Protein AF-A0A2E2TXK0-F1 (afdb_monomer_lite)

Radius of gyration: 67.61 Å; chains: 1; bounding box: 136×85×240 Å

Structure (mmCIF, N/CA/C/O backbone):
data_AF-A0A2E2TXK0-F1
#
_entry.id   AF-A0A2E2TXK0-F1
#
loop_
_atom_site.group_PDB
_atom_site.id
_atom_site.type_symbol
_atom_site.label_atom_id
_atom_site.label_alt_id
_atom_site.label_comp_id
_atom_site.label_asym_id
_atom_site.label_entity_id
_atom_site.label_seq_id
_atom_site.pdbx_PDB_ins_code
_atom_site.Cartn_x
_atom_site.Cartn_y
_atom_site.Cartn_z
_atom_site.occupancy
_atom_site.B_iso_or_equiv
_atom_site.auth_seq_id
_atom_site.auth_comp_id
_atom_site.auth_asym_id
_atom_site.auth_atom_id
_atom_site.pdbx_PDB_model_num
ATOM 1 N N . MET A 1 1 ? 45.760 13.283 -124.800 1.00 45.59 1 MET A N 1
ATOM 2 C CA . MET A 1 1 ? 45.685 13.894 -123.449 1.00 45.59 1 MET A CA 1
ATOM 3 C C . MET A 1 1 ? 44.354 13.668 -122.721 1.00 45.59 1 MET A C 1
ATOM 5 O O . MET A 1 1 ? 44.408 13.129 -121.625 1.00 45.59 1 MET A O 1
ATOM 9 N N . LYS A 1 2 ? 43.166 13.946 -123.294 1.00 44.56 2 LYS A N 1
ATOM 10 C CA . LYS A 1 2 ? 41.865 13.697 -122.610 1.00 44.56 2 LYS A CA 1
ATOM 11 C C . LYS A 1 2 ? 41.622 12.240 -122.150 1.00 44.56 2 LYS A C 1
ATOM 13 O O . LYS A 1 2 ? 41.064 12.030 -121.081 1.00 44.56 2 LYS A O 1
ATOM 18 N N . ARG A 1 3 ? 42.121 11.226 -122.875 1.00 44.69 3 ARG A N 1
ATOM 19 C CA . ARG A 1 3 ? 42.055 9.806 -122.445 1.00 44.69 3 ARG A CA 1
ATOM 20 C C . ARG A 1 3 ? 43.010 9.429 -121.296 1.00 44.69 3 ARG A C 1
ATOM 22 O O . ARG A 1 3 ? 42.804 8.393 -120.675 1.00 44.69 3 ARG A O 1
ATOM 29 N N . MET A 1 4 ? 44.028 10.244 -121.003 1.00 45.59 4 MET A N 1
ATOM 30 C CA . MET A 1 4 ? 44.956 10.006 -119.883 1.00 45.59 4 MET A CA 1
ATOM 31 C C . MET A 1 4 ? 44.473 10.674 -118.588 1.00 45.59 4 MET A C 1
ATOM 33 O O . MET A 1 4 ? 44.557 10.058 -117.531 1.00 45.59 4 MET A O 1
ATOM 37 N N . LEU A 1 5 ? 43.857 11.859 -118.680 1.00 48.16 5 LEU A N 1
ATOM 38 C CA . LEU A 1 5 ? 43.248 12.556 -117.535 1.00 48.16 5 LEU A CA 1
ATOM 39 C C . LEU A 1 5 ? 42.038 11.801 -116.951 1.00 48.16 5 LEU A C 1
ATOM 41 O O . LEU A 1 5 ? 41.941 11.654 -115.736 1.00 48.16 5 LEU A O 1
ATOM 45 N N . GLY A 1 6 ? 41.182 11.206 -117.793 1.00 52.16 6 GLY A N 1
ATOM 46 C CA . GLY A 1 6 ? 40.045 10.402 -117.316 1.00 52.16 6 GLY A CA 1
ATOM 47 C C . GLY A 1 6 ? 40.445 9.124 -116.561 1.00 52.16 6 GLY A C 1
ATOM 48 O O . GLY A 1 6 ? 39.774 8.726 -115.614 1.00 52.16 6 GLY A O 1
ATOM 49 N N . LYS A 1 7 ? 41.582 8.501 -116.913 1.00 52.72 7 LYS A N 1
ATOM 50 C CA . LYS A 1 7 ? 42.106 7.329 -116.183 1.00 52.72 7 LYS A CA 1
ATOM 51 C C . LYS A 1 7 ? 42.749 7.698 -114.842 1.00 52.72 7 LYS A C 1
ATOM 53 O O . LYS A 1 7 ? 42.819 6.846 -113.960 1.00 52.72 7 LYS A O 1
ATOM 58 N N . GLN A 1 8 ? 43.197 8.942 -114.673 1.00 49.72 8 GLN A N 1
ATOM 59 C CA . GLN A 1 8 ? 43.789 9.423 -113.424 1.00 49.72 8 GLN A CA 1
ATOM 60 C C . GLN A 1 8 ? 42.720 9.790 -112.388 1.00 49.72 8 GLN A C 1
ATOM 62 O O . GLN A 1 8 ? 42.817 9.370 -111.238 1.00 49.72 8 GLN A O 1
ATOM 67 N N . GLN A 1 9 ? 41.659 10.479 -112.812 1.00 53.62 9 GLN A N 1
ATOM 68 C CA . GLN A 1 9 ? 40.562 10.886 -111.928 1.00 53.62 9 GLN A CA 1
ATOM 69 C C . GLN A 1 9 ? 39.768 9.676 -111.403 1.00 53.62 9 GLN A C 1
ATOM 71 O O . GLN A 1 9 ? 39.413 9.614 -110.228 1.00 53.62 9 GLN A O 1
ATOM 76 N N . HIS A 1 10 ? 39.580 8.648 -112.238 1.00 53.09 10 HIS A N 1
ATOM 77 C CA . HIS A 1 10 ? 38.910 7.413 -111.824 1.00 53.09 10 HIS A CA 1
ATOM 78 C C . HIS A 1 10 ? 39.737 6.594 -110.814 1.00 53.09 10 HIS A C 1
ATOM 80 O O . HIS A 1 10 ? 39.179 5.988 -109.903 1.00 53.09 10 HIS A O 1
ATOM 86 N N . ARG A 1 11 ? 41.076 6.634 -110.908 1.00 53.44 11 ARG A N 1
ATOM 87 C CA . ARG A 1 11 ? 41.962 6.024 -109.900 1.00 53.44 11 ARG A CA 1
ATOM 88 C C . ARG A 1 11 ? 41.927 6.767 -108.564 1.00 53.44 11 ARG A C 1
ATOM 90 O O . ARG A 1 11 ? 42.009 6.118 -107.530 1.00 53.44 11 ARG A O 1
ATOM 97 N N . GLN A 1 12 ? 41.769 8.090 -108.577 1.00 55.19 12 GLN A N 1
ATOM 98 C CA . GLN A 1 12 ? 41.717 8.905 -107.360 1.00 55.19 12 GLN A CA 1
ATOM 99 C C . GLN A 1 12 ? 40.405 8.709 -106.582 1.00 55.19 12 GLN A C 1
ATOM 101 O O . GLN A 1 12 ? 40.429 8.545 -105.365 1.00 55.19 12 GLN A O 1
ATOM 106 N N . HIS A 1 13 ? 39.268 8.629 -107.281 1.00 57.84 13 HIS A N 1
ATOM 107 C CA . HIS A 1 13 ? 37.982 8.320 -106.646 1.00 57.84 13 HIS A CA 1
ATOM 108 C C . HIS A 1 13 ? 37.917 6.888 -106.099 1.00 57.84 13 HIS A C 1
ATOM 110 O O . HIS A 1 13 ? 37.386 6.684 -105.010 1.00 57.84 13 HIS A O 1
ATOM 116 N N . MET A 1 14 ? 38.516 5.914 -106.795 1.00 56.38 14 MET A N 1
ATOM 117 C CA . MET A 1 14 ? 38.665 4.550 -106.271 1.00 56.38 14 MET A CA 1
ATOM 118 C C . MET A 1 14 ? 39.521 4.517 -104.996 1.00 56.38 14 MET A C 1
ATOM 120 O O . MET A 1 14 ? 39.168 3.819 -104.051 1.00 56.38 14 MET A O 1
ATOM 124 N N . LEU A 1 15 ? 40.608 5.299 -104.939 1.00 55.53 15 LEU A N 1
ATOM 125 C CA . LEU A 1 15 ? 41.485 5.365 -103.763 1.00 55.53 15 LEU A CA 1
ATOM 126 C C . LEU A 1 15 ? 40.775 5.972 -102.543 1.00 55.53 15 LEU A C 1
ATOM 128 O O . LEU A 1 15 ? 40.859 5.428 -101.444 1.00 55.53 15 LEU A O 1
ATOM 132 N N . ASN A 1 16 ? 40.036 7.066 -102.745 1.00 57.81 16 ASN A N 1
ATOM 133 C CA . ASN A 1 16 ? 39.289 7.730 -101.675 1.00 57.81 16 ASN A CA 1
ATOM 134 C C . ASN A 1 16 ? 38.120 6.870 -101.172 1.00 57.81 16 ASN A C 1
ATOM 136 O O . ASN A 1 16 ? 37.887 6.806 -99.967 1.00 57.81 16 ASN A O 1
ATOM 140 N N . GLY A 1 17 ? 37.427 6.154 -102.067 1.00 59.59 17 GLY A N 1
ATOM 141 C CA . GLY A 1 17 ? 36.395 5.189 -101.677 1.00 59.59 17 GLY A CA 1
ATOM 142 C C . GLY A 1 17 ? 36.955 4.047 -100.824 1.00 59.59 17 GLY A C 1
ATOM 143 O O . GLY A 1 17 ? 36.344 3.662 -99.830 1.00 59.59 17 GLY A O 1
ATOM 144 N N . PHE A 1 18 ? 38.154 3.558 -101.151 1.00 59.53 18 PHE A N 1
ATOM 145 C CA . PHE A 1 18 ? 38.818 2.499 -100.385 1.00 59.53 18 PHE A CA 1
ATOM 146 C C . PHE A 1 18 ? 39.263 2.965 -98.987 1.00 59.53 18 PHE A C 1
ATOM 148 O O . PHE A 1 18 ? 39.129 2.227 -98.012 1.00 59.53 18 PHE A O 1
ATOM 155 N N . LEU A 1 19 ? 39.743 4.208 -98.874 1.00 57.53 19 LEU A N 1
ATOM 156 C CA . LEU A 1 19 ? 40.150 4.826 -97.605 1.00 57.53 19 LEU A CA 1
ATOM 157 C C . LEU A 1 19 ? 38.977 5.019 -96.636 1.00 57.53 19 LEU A C 1
ATOM 159 O O . LEU A 1 19 ? 39.119 4.738 -95.448 1.00 57.53 19 LEU A O 1
ATOM 163 N N . ILE A 1 20 ? 37.810 5.434 -97.134 1.00 62.59 20 ILE A N 1
ATOM 164 C CA . ILE A 1 20 ? 36.612 5.634 -96.304 1.00 62.59 20 ILE A CA 1
ATOM 165 C C . ILE A 1 20 ? 36.101 4.301 -95.739 1.00 62.59 20 ILE A C 1
ATOM 167 O O . ILE A 1 20 ? 35.772 4.218 -94.556 1.00 62.59 20 ILE A O 1
ATOM 171 N N . VAL A 1 21 ? 36.090 3.240 -96.553 1.00 62.59 21 VAL A N 1
ATOM 172 C CA . VAL A 1 21 ? 35.667 1.899 -96.110 1.00 62.59 21 VAL A CA 1
ATOM 173 C C . VAL A 1 21 ? 36.622 1.335 -95.050 1.00 62.59 21 VAL A C 1
ATOM 175 O O . VAL A 1 21 ? 36.167 0.761 -94.060 1.00 62.59 21 VAL A O 1
ATOM 178 N N . LEU A 1 22 ? 37.934 1.558 -95.198 1.00 58.94 22 LEU A N 1
ATOM 179 C CA . LEU A 1 22 ? 38.924 1.183 -94.180 1.00 58.94 22 LEU A CA 1
ATOM 180 C C . LEU A 1 22 ? 38.729 1.953 -92.866 1.00 58.94 22 LEU A C 1
ATOM 182 O O . LEU A 1 22 ? 38.804 1.354 -91.793 1.00 58.94 22 LEU A O 1
ATOM 186 N N . PHE A 1 23 ? 38.429 3.252 -92.934 1.00 61.28 23 PHE A N 1
ATOM 187 C CA . PHE A 1 23 ? 38.227 4.086 -91.747 1.00 61.28 23 PHE A CA 1
ATOM 188 C C . PHE A 1 23 ? 36.956 3.700 -90.973 1.00 61.28 23 PHE A C 1
ATOM 190 O O . PHE A 1 23 ? 36.981 3.590 -89.746 1.00 61.28 23 PHE A O 1
ATOM 197 N N . MET A 1 24 ? 35.861 3.403 -91.682 1.00 60.59 24 MET A N 1
ATOM 198 C CA . MET A 1 24 ? 34.625 2.899 -91.068 1.00 60.59 24 MET A CA 1
ATOM 199 C C . MET A 1 24 ? 34.822 1.539 -90.387 1.00 60.59 24 MET A C 1
ATOM 201 O O . MET A 1 24 ? 34.317 1.336 -89.282 1.00 60.59 24 MET A O 1
ATOM 205 N N . GLY A 1 25 ? 35.589 0.628 -90.997 1.00 61.03 25 GLY A N 1
ATOM 206 C CA . GLY A 1 25 ? 35.926 -0.662 -90.385 1.00 61.03 25 GLY A CA 1
ATOM 207 C C . GLY A 1 25 ? 36.729 -0.514 -89.087 1.00 61.03 25 GLY A C 1
ATOM 208 O O . GLY A 1 25 ? 36.481 -1.230 -88.116 1.00 61.03 25 GLY A O 1
ATOM 209 N N . LEU A 1 26 ? 37.635 0.466 -89.035 1.00 62.59 26 LEU A N 1
ATOM 210 C CA . LEU A 1 26 ? 38.468 0.745 -87.863 1.00 62.59 26 LEU A CA 1
ATOM 211 C C . LEU A 1 26 ? 37.627 1.280 -86.690 1.00 62.59 26 LEU A C 1
ATOM 213 O O . LEU A 1 26 ? 37.745 0.781 -85.570 1.00 62.59 26 LEU A O 1
ATOM 217 N N . ILE A 1 27 ? 36.693 2.198 -86.951 1.00 62.41 27 ILE A N 1
ATOM 218 C CA . ILE A 1 27 ? 35.783 2.745 -85.929 1.00 62.41 27 ILE A CA 1
ATOM 219 C C . ILE A 1 27 ? 34.844 1.664 -85.368 1.00 62.41 27 ILE A C 1
ATOM 221 O O . ILE A 1 27 ? 34.701 1.546 -84.150 1.00 62.41 27 ILE A O 1
ATOM 225 N N . LEU A 1 28 ? 34.254 0.827 -86.230 1.00 58.81 28 LEU A N 1
ATOM 226 C CA . LEU A 1 28 ? 33.404 -0.297 -85.808 1.00 58.81 28 LEU A CA 1
ATOM 227 C C . LEU A 1 28 ? 34.171 -1.315 -84.952 1.00 58.81 28 LEU A C 1
ATOM 229 O O . LEU A 1 28 ? 33.637 -1.823 -83.963 1.00 58.81 28 LEU A O 1
ATOM 233 N N . SER A 1 29 ? 35.438 -1.576 -85.284 1.00 57.28 29 SER A N 1
ATOM 234 C CA . SER A 1 29 ? 36.287 -2.491 -84.514 1.00 57.28 29 SER A CA 1
ATOM 235 C C . SER A 1 29 ? 36.662 -1.936 -83.133 1.00 57.28 29 SER A C 1
ATOM 237 O O . SER A 1 29 ? 36.592 -2.662 -82.141 1.00 57.28 29 SER A O 1
ATOM 239 N N . LEU A 1 30 ? 36.961 -0.636 -83.031 1.00 57.91 30 LEU A N 1
ATOM 240 C CA . LEU A 1 30 ? 37.244 0.033 -81.756 1.00 57.91 30 LEU A CA 1
ATOM 241 C C . LEU A 1 30 ? 36.002 0.098 -80.854 1.00 57.91 30 LEU A C 1
ATOM 243 O O . LEU A 1 30 ? 36.109 -0.098 -79.640 1.00 57.91 30 LEU A O 1
ATOM 247 N N . TRP A 1 31 ? 34.817 0.308 -81.435 1.00 61.97 31 TRP A N 1
ATOM 248 C CA . TRP A 1 31 ? 33.549 0.300 -80.701 1.00 61.97 31 TRP A CA 1
ATOM 249 C C . TRP A 1 31 ? 33.222 -1.090 -80.128 1.00 61.97 31 TRP A C 1
ATOM 251 O O . TRP A 1 31 ? 32.875 -1.208 -78.951 1.00 61.97 31 TRP A O 1
ATOM 261 N N . MET A 1 32 ? 33.439 -2.152 -80.912 1.00 53.66 32 MET A N 1
ATOM 262 C CA . MET A 1 32 ? 33.282 -3.544 -80.463 1.00 53.66 32 MET A CA 1
ATOM 263 C C . MET A 1 32 ? 34.262 -3.915 -79.337 1.00 53.66 32 MET A C 1
ATOM 265 O O . MET A 1 32 ? 33.862 -4.557 -78.365 1.00 53.66 32 MET A O 1
ATOM 269 N N . ILE A 1 33 ? 35.521 -3.464 -79.408 1.00 55.22 33 ILE A N 1
ATOM 270 C CA . ILE A 1 33 ? 36.524 -3.690 -78.350 1.00 55.22 33 ILE A CA 1
ATOM 271 C C . ILE A 1 33 ? 36.130 -2.968 -77.051 1.00 55.22 33 ILE A C 1
ATOM 273 O O . ILE A 1 33 ? 36.209 -3.552 -75.968 1.00 55.22 33 ILE A O 1
ATOM 277 N N . ARG A 1 34 ? 35.660 -1.716 -77.137 1.00 56.72 34 ARG A N 1
ATOM 278 C CA . ARG A 1 34 ? 35.229 -0.936 -75.964 1.00 56.72 34 ARG A CA 1
ATOM 279 C C . ARG A 1 34 ? 33.991 -1.540 -75.295 1.00 56.72 34 ARG A C 1
ATOM 281 O O . ARG A 1 34 ? 33.959 -1.642 -74.071 1.00 56.72 34 ARG A O 1
ATOM 288 N N . SER A 1 35 ? 33.008 -1.973 -76.086 1.00 56.22 35 SER A N 1
ATOM 289 C CA . SER A 1 35 ? 31.793 -2.634 -75.592 1.00 56.22 35 SER A CA 1
ATOM 290 C C . SER A 1 35 ? 32.109 -3.956 -74.876 1.00 56.22 35 SER A C 1
ATOM 292 O O . SER A 1 35 ? 31.654 -4.181 -73.750 1.00 56.22 35 SER A O 1
ATOM 294 N N . ALA A 1 36 ? 32.981 -4.788 -75.461 1.00 53.62 36 ALA A N 1
ATOM 295 C CA . ALA A 1 36 ? 33.414 -6.038 -74.842 1.00 53.62 36 ALA A CA 1
ATOM 296 C C . ALA A 1 36 ? 34.120 -5.797 -73.495 1.00 53.62 36 ALA A C 1
ATOM 298 O O . ALA A 1 36 ? 33.792 -6.460 -72.511 1.00 53.62 36 ALA A O 1
ATOM 299 N N . ASN A 1 37 ? 35.015 -4.805 -73.420 1.00 53.97 37 ASN A N 1
ATOM 300 C CA . ASN A 1 37 ? 35.796 -4.505 -72.216 1.00 53.97 37 ASN A CA 1
ATOM 301 C C . ASN A 1 37 ? 34.949 -3.898 -71.072 1.00 53.97 37 ASN A C 1
ATOM 303 O O . ASN A 1 37 ? 35.141 -4.242 -69.907 1.00 53.97 37 ASN A O 1
ATOM 307 N N . GLN A 1 38 ? 33.946 -3.065 -71.388 1.00 58.09 38 GLN A N 1
ATOM 308 C CA . GLN A 1 38 ? 33.015 -2.516 -70.387 1.00 58.09 38 GLN A CA 1
ATOM 309 C C . GLN A 1 38 ? 32.134 -3.592 -69.734 1.00 58.09 38 GLN A C 1
ATOM 311 O O . GLN A 1 38 ? 31.846 -3.506 -68.540 1.00 58.09 38 GLN A O 1
ATOM 316 N N . SER A 1 39 ? 31.732 -4.626 -70.486 1.00 61.00 39 SER A N 1
ATOM 317 C CA . SER A 1 39 ? 30.968 -5.746 -69.919 1.00 61.00 39 SER A CA 1
ATOM 318 C C . SER A 1 39 ? 31.783 -6.503 -68.863 1.00 61.00 39 SER A C 1
ATOM 320 O O . SER A 1 39 ? 31.278 -6.773 -67.777 1.00 61.00 39 SER A O 1
ATOM 322 N N . VAL A 1 40 ? 33.064 -6.781 -69.143 1.00 62.19 40 VAL A N 1
ATOM 323 C CA . VAL A 1 40 ? 33.956 -7.535 -68.247 1.00 62.19 40 VAL A CA 1
ATOM 324 C C . VAL A 1 40 ? 34.219 -6.762 -66.955 1.00 62.19 40 VAL A C 1
ATOM 326 O O . VAL A 1 40 ? 34.097 -7.329 -65.870 1.00 62.19 40 VAL A O 1
ATOM 329 N N . GLN A 1 41 ? 34.499 -5.458 -67.052 1.00 63.34 41 GLN A N 1
ATOM 330 C CA . GLN A 1 41 ? 34.735 -4.618 -65.873 1.00 63.34 41 GLN A CA 1
ATOM 331 C C . GLN A 1 41 ? 33.491 -4.467 -64.985 1.00 63.34 41 GLN A C 1
ATOM 333 O O . GLN A 1 41 ? 33.618 -4.452 -63.760 1.00 63.34 41 GLN A O 1
ATOM 338 N N . TRP A 1 42 ? 32.288 -4.413 -65.570 1.00 69.38 42 TRP A N 1
ATOM 339 C CA . TRP A 1 42 ? 31.044 -4.356 -64.797 1.00 69.38 42 TRP A CA 1
ATOM 340 C C . TRP A 1 42 ? 30.813 -5.636 -63.982 1.00 69.38 42 TRP A C 1
ATOM 342 O O . TRP A 1 42 ? 30.521 -5.555 -62.788 1.00 69.38 42 TRP A O 1
ATOM 352 N N . TYR A 1 43 ? 30.996 -6.814 -64.596 1.00 68.31 43 TYR A N 1
ATOM 353 C CA . TYR A 1 43 ? 30.854 -8.090 -63.889 1.00 68.31 43 TYR A CA 1
ATOM 354 C C . TYR A 1 43 ? 31.914 -8.258 -62.787 1.00 68.31 43 TYR A C 1
ATOM 356 O O . TYR A 1 43 ? 31.567 -8.686 -61.689 1.00 68.31 43 TYR A O 1
ATOM 364 N N . ALA A 1 44 ? 33.167 -7.862 -63.042 1.00 63.94 44 ALA A N 1
ATOM 365 C CA . ALA A 1 44 ? 34.260 -7.951 -62.069 1.00 63.94 44 ALA A CA 1
ATOM 366 C C . ALA A 1 44 ? 34.057 -7.040 -60.841 1.00 63.94 44 ALA A C 1
ATOM 368 O O . ALA A 1 44 ? 34.265 -7.461 -59.705 1.00 63.94 44 ALA A O 1
ATOM 369 N N . SER A 1 45 ? 33.596 -5.802 -61.046 1.00 68.06 45 SER A N 1
ATOM 370 C CA . SER A 1 45 ? 33.307 -4.879 -59.940 1.00 68.06 45 SER A CA 1
ATOM 371 C C . SER A 1 45 ? 32.149 -5.378 -59.065 1.00 68.06 45 SER A C 1
ATOM 373 O O . SER A 1 45 ? 32.209 -5.300 -57.836 1.00 68.06 45 SER A O 1
ATOM 375 N N . LYS A 1 46 ? 31.104 -5.946 -59.680 1.00 68.19 46 LYS A N 1
ATOM 376 C CA . LYS A 1 46 ? 29.926 -6.442 -58.953 1.00 68.19 46 LYS A CA 1
ATOM 377 C C . LYS A 1 46 ? 30.175 -7.765 -58.227 1.00 68.19 46 LYS A C 1
ATOM 379 O O . LYS A 1 46 ? 29.630 -7.957 -57.142 1.00 68.19 46 LYS A O 1
ATOM 384 N N . SER A 1 47 ? 31.036 -8.643 -58.742 1.00 65.56 47 SER A N 1
ATOM 385 C CA . SER A 1 47 ? 31.430 -9.853 -58.007 1.00 65.56 47 SER A CA 1
ATOM 386 C C . SER A 1 47 ? 32.281 -9.558 -56.782 1.00 65.56 47 SER A C 1
ATOM 388 O O . SER A 1 47 ? 32.143 -10.235 -55.768 1.00 65.56 47 SER A O 1
ATOM 390 N N . GLN A 1 48 ? 33.120 -8.526 -56.846 1.00 68.69 48 GLN A N 1
ATOM 391 C CA . GLN A 1 48 ? 33.925 -8.092 -55.709 1.00 68.69 48 GLN A CA 1
ATOM 392 C C . GLN A 1 48 ? 33.056 -7.479 -54.598 1.00 68.69 48 GLN A C 1
ATOM 394 O O . GLN A 1 48 ? 33.293 -7.733 -53.420 1.00 68.69 48 GLN A O 1
ATOM 399 N N . PHE A 1 49 ? 31.992 -6.754 -54.964 1.00 75.31 49 PHE A N 1
ATOM 400 C CA . PHE A 1 49 ? 30.989 -6.282 -54.006 1.00 75.31 49 PHE A CA 1
ATOM 401 C C . PHE A 1 49 ? 30.272 -7.443 -53.295 1.00 75.31 49 PHE A C 1
ATOM 403 O O . PHE A 1 49 ? 30.171 -7.443 -52.070 1.00 75.31 49 PHE A O 1
ATOM 410 N N . LEU A 1 50 ? 29.823 -8.459 -54.042 1.00 71.44 50 LEU A N 1
ATOM 411 C CA . LEU A 1 50 ? 29.175 -9.644 -53.464 1.00 71.44 50 LEU A CA 1
ATOM 412 C C . LEU A 1 50 ? 30.108 -10.456 -52.565 1.00 71.44 50 LEU A C 1
ATOM 414 O O . LEU A 1 50 ? 29.659 -10.974 -51.550 1.00 71.44 50 LEU A O 1
ATOM 418 N N . LEU A 1 51 ? 31.397 -10.541 -52.903 1.00 76.19 51 LEU A N 1
ATOM 419 C CA . LEU A 1 51 ? 32.394 -11.211 -52.070 1.00 76.19 51 LEU A CA 1
ATOM 420 C C . LEU A 1 51 ? 32.553 -10.514 -50.710 1.00 76.19 51 LEU A C 1
ATOM 422 O O . LEU A 1 51 ? 32.563 -11.179 -49.678 1.00 76.19 51 LEU A O 1
ATOM 426 N N . ASN A 1 52 ? 32.609 -9.180 -50.708 1.00 79.00 52 ASN A N 1
ATOM 427 C CA . ASN A 1 52 ? 32.692 -8.395 -49.475 1.00 79.00 52 ASN A CA 1
ATOM 428 C C . ASN A 1 52 ? 31.420 -8.531 -48.626 1.00 79.00 52 ASN A C 1
ATOM 430 O O . ASN A 1 52 ? 31.506 -8.630 -47.407 1.00 79.00 52 ASN A O 1
ATOM 434 N N . LYS A 1 53 ? 30.241 -8.569 -49.261 1.00 77.94 53 LYS A N 1
ATOM 435 C CA . LYS A 1 53 ? 28.967 -8.755 -48.552 1.00 77.94 53 LYS A CA 1
ATOM 436 C C . LYS A 1 53 ? 28.776 -10.169 -48.013 1.00 77.94 53 LYS A C 1
ATOM 438 O O . LYS A 1 53 ? 28.256 -10.311 -46.914 1.00 77.94 53 LYS A O 1
ATOM 443 N N . ALA A 1 54 ? 29.234 -11.192 -48.731 1.00 73.19 54 ALA A N 1
ATOM 444 C CA . ALA A 1 54 ? 29.248 -12.564 -48.228 1.00 73.19 54 ALA A CA 1
ATOM 445 C C . ALA A 1 54 ? 30.112 -12.687 -46.962 1.00 73.19 54 ALA A C 1
ATOM 447 O O . ALA A 1 54 ? 29.680 -13.298 -45.993 1.00 73.19 54 ALA A O 1
ATOM 448 N N . LEU A 1 55 ? 31.280 -12.033 -46.943 1.00 78.25 55 LEU A N 1
ATOM 449 C CA . LEU A 1 55 ? 32.147 -11.980 -45.765 1.00 78.25 55 LEU A CA 1
ATOM 450 C C . LEU A 1 55 ? 31.480 -11.247 -44.584 1.00 78.25 55 LEU A C 1
ATOM 452 O O . LEU A 1 55 ? 31.521 -11.738 -43.462 1.00 78.25 55 LEU A O 1
ATOM 456 N N . GLU A 1 56 ? 30.830 -10.102 -44.837 1.00 77.81 56 GLU A N 1
ATOM 457 C CA . GLU A 1 56 ? 30.094 -9.343 -43.808 1.00 77.81 56 GLU A CA 1
ATOM 458 C C . GLU A 1 56 ? 28.960 -10.185 -43.192 1.00 77.81 56 GLU A C 1
ATOM 460 O O . GLU A 1 56 ? 28.745 -10.139 -41.983 1.00 77.81 56 GLU A O 1
ATOM 465 N N . VAL A 1 57 ? 28.256 -10.986 -44.001 1.00 74.00 57 VAL A N 1
ATOM 466 C CA . VAL A 1 57 ? 27.200 -11.897 -43.528 1.00 74.00 57 VAL A CA 1
ATOM 467 C C . VAL A 1 57 ? 27.770 -13.026 -42.668 1.00 74.00 57 VAL A C 1
ATOM 469 O O . VAL A 1 57 ? 27.254 -13.262 -41.576 1.00 74.00 57 VAL A O 1
ATOM 472 N N . GLU A 1 58 ? 28.833 -13.695 -43.119 1.00 75.69 58 GLU A N 1
ATOM 473 C CA . GLU A 1 58 ? 29.476 -14.774 -42.357 1.00 75.69 58 GLU A CA 1
ATOM 474 C C . GLU A 1 58 ? 30.022 -14.271 -41.009 1.00 75.69 58 GLU A C 1
ATOM 476 O O . GLU A 1 58 ? 29.755 -14.882 -39.975 1.00 75.69 58 GLU A O 1
ATOM 481 N N . GLU A 1 59 ? 30.691 -13.111 -40.987 1.00 75.12 59 GLU A N 1
ATOM 482 C CA . GLU A 1 59 ? 31.233 -12.511 -39.759 1.00 75.12 59 GLU A CA 1
ATOM 483 C C . GLU A 1 59 ? 30.126 -12.149 -38.755 1.00 75.12 59 GLU A C 1
ATOM 485 O O . GLU A 1 59 ? 30.283 -12.326 -37.545 1.00 75.12 59 GLU A O 1
ATOM 490 N N . GLN A 1 60 ? 28.983 -11.655 -39.240 1.00 69.62 60 GLN A N 1
ATOM 491 C CA . GLN A 1 60 ? 27.839 -11.340 -38.385 1.00 69.62 60 GLN A CA 1
ATOM 492 C C . GLN A 1 60 ? 27.199 -12.613 -37.820 1.00 69.62 60 GLN A C 1
ATOM 494 O O . GLN A 1 60 ? 26.963 -12.675 -36.615 1.00 69.62 60 GLN A O 1
ATOM 499 N N . ILE A 1 61 ? 26.974 -13.648 -38.640 1.00 69.19 61 ILE A N 1
ATOM 500 C CA . ILE A 1 61 ? 26.452 -14.944 -38.168 1.00 69.19 61 ILE A CA 1
ATOM 501 C C . ILE A 1 61 ? 27.387 -15.542 -37.103 1.00 69.19 61 ILE A C 1
ATOM 503 O O . ILE A 1 61 ? 26.914 -16.032 -36.077 1.00 69.19 61 ILE A O 1
ATOM 507 N N . GLU A 1 62 ? 28.705 -15.432 -37.283 1.00 69.62 62 GLU A N 1
ATOM 508 C CA . GLU A 1 62 ? 29.698 -15.914 -36.318 1.00 69.62 62 GLU A CA 1
ATOM 509 C C . GLU A 1 62 ? 29.718 -15.090 -35.015 1.00 69.62 62 GLU A C 1
ATOM 511 O O . GLU A 1 62 ? 29.803 -15.658 -33.922 1.00 69.62 62 GLU A O 1
ATOM 516 N N . LYS A 1 63 ? 29.591 -13.757 -35.093 1.00 67.50 63 LYS A N 1
ATOM 517 C CA . LYS A 1 63 ? 29.442 -12.886 -33.909 1.00 67.50 63 LYS A CA 1
ATOM 518 C C . LYS A 1 63 ? 28.195 -13.249 -33.099 1.00 67.50 63 LYS A C 1
ATOM 520 O O . LYS A 1 63 ? 28.284 -13.372 -31.875 1.00 67.50 63 LYS A O 1
ATOM 525 N N . TYR A 1 64 ? 27.082 -13.522 -33.781 1.00 63.69 64 TYR A N 1
ATOM 526 C CA . TYR A 1 64 ? 25.849 -14.008 -33.162 1.00 63.69 64 TYR A CA 1
ATOM 527 C C . TYR A 1 64 ? 26.008 -15.396 -32.534 1.00 63.69 64 TYR A C 1
ATOM 529 O O . TYR A 1 64 ? 25.584 -15.594 -31.395 1.00 63.69 64 TYR A O 1
ATOM 537 N N . ALA A 1 65 ? 26.671 -16.337 -33.213 1.00 60.53 65 ALA A N 1
ATOM 538 C CA . ALA A 1 65 ? 26.977 -17.660 -32.660 1.00 60.53 65 ALA A CA 1
ATOM 539 C C . ALA A 1 65 ? 27.813 -17.567 -31.367 1.00 60.53 65 ALA A C 1
ATOM 541 O O . ALA A 1 65 ? 27.612 -18.339 -30.429 1.00 60.53 65 ALA A O 1
ATOM 542 N N . LYS A 1 66 ? 28.706 -16.572 -31.283 1.00 60.59 66 LYS A N 1
ATOM 543 C CA . LYS A 1 66 ? 29.547 -16.284 -30.108 1.00 60.59 66 LYS A CA 1
ATOM 544 C C . LYS A 1 66 ? 28.854 -15.450 -29.019 1.00 60.59 66 LYS A C 1
ATOM 546 O O . LYS A 1 66 ? 29.473 -15.197 -27.990 1.00 60.59 66 LYS A O 1
ATOM 551 N N . GLY A 1 67 ? 27.590 -15.059 -29.203 1.00 55.31 67 GLY A N 1
ATOM 552 C CA . GLY A 1 67 ? 26.803 -14.321 -28.207 1.00 55.31 67 GLY A CA 1
ATOM 553 C C . GLY A 1 67 ? 27.061 -12.811 -28.148 1.00 55.31 67 GLY A C 1
ATOM 554 O O . GLY A 1 67 ? 26.578 -12.157 -27.229 1.00 55.31 67 GLY A O 1
ATOM 555 N N . ASN A 1 68 ? 27.781 -12.243 -29.119 1.00 53.00 68 ASN A N 1
ATOM 556 C CA . ASN A 1 68 ? 28.037 -10.806 -29.195 1.00 53.00 68 ASN A CA 1
ATOM 557 C C . ASN A 1 68 ? 27.034 -10.176 -30.171 1.00 53.00 68 ASN A C 1
ATOM 559 O O . ASN A 1 68 ? 27.078 -10.456 -31.368 1.00 53.00 68 ASN A O 1
ATOM 563 N N . GLY A 1 69 ? 26.107 -9.357 -29.661 1.00 53.09 69 GLY A N 1
ATOM 564 C CA . GLY A 1 69 ? 25.081 -8.693 -30.473 1.00 53.09 69 GLY A CA 1
ATOM 565 C C . GLY A 1 69 ? 25.680 -7.908 -31.648 1.00 53.09 69 GLY A C 1
ATOM 566 O O . GLY A 1 69 ? 26.651 -7.173 -31.480 1.00 53.09 69 GLY A O 1
ATOM 567 N N . GLY A 1 70 ? 25.124 -8.094 -32.847 1.00 47.31 70 GLY A N 1
ATOM 568 C CA . GLY A 1 70 ? 25.622 -7.468 -34.075 1.00 47.31 70 GLY A CA 1
ATOM 569 C C . GLY A 1 70 ? 25.265 -5.980 -34.188 1.00 47.31 70 GLY A C 1
ATOM 570 O O . GLY A 1 70 ? 24.143 -5.581 -33.896 1.00 47.31 70 GLY A O 1
ATOM 571 N N . GLU A 1 71 ? 26.210 -5.163 -34.664 1.00 41.66 71 GLU A N 1
ATOM 572 C CA . GLU A 1 71 ? 26.128 -3.688 -34.737 1.00 41.66 71 GLU A CA 1
ATOM 573 C C . GLU A 1 71 ? 25.254 -3.119 -35.881 1.00 41.66 71 GLU A C 1
ATOM 575 O O . GLU A 1 71 ? 25.077 -1.905 -35.970 1.00 41.66 71 GLU A O 1
ATOM 580 N N . LYS A 1 72 ? 24.698 -3.949 -36.779 1.00 49.59 72 LYS A N 1
ATOM 581 C CA . LYS A 1 72 ? 23.836 -3.493 -37.892 1.00 49.59 72 LYS A CA 1
ATOM 582 C C . LYS A 1 72 ? 22.585 -4.367 -38.055 1.00 49.59 72 LYS A C 1
ATOM 584 O O . LYS A 1 72 ? 22.683 -5.582 -37.874 1.00 49.59 72 LYS A O 1
ATOM 589 N N . PRO A 1 73 ? 21.431 -3.805 -38.479 1.00 55.88 73 PRO A N 1
ATOM 590 C CA . PRO A 1 73 ? 20.237 -4.597 -38.763 1.00 55.88 73 PRO A CA 1
ATOM 591 C C . PRO A 1 73 ? 20.501 -5.547 -39.941 1.00 55.88 73 PRO A C 1
ATOM 593 O O . PRO A 1 73 ? 20.723 -5.088 -41.064 1.00 55.88 73 PRO A O 1
ATOM 596 N N . LEU A 1 74 ? 20.454 -6.867 -39.705 1.00 62.75 74 LEU A N 1
ATOM 597 C CA . LEU A 1 74 ? 20.672 -7.890 -40.745 1.00 62.75 74 LEU A CA 1
ATOM 598 C C . LEU A 1 74 ? 19.730 -7.738 -41.953 1.00 62.75 74 LEU A C 1
ATOM 600 O O . LEU A 1 74 ? 20.070 -8.139 -43.064 1.00 62.75 74 LEU A O 1
ATOM 604 N N . GLU A 1 75 ? 18.583 -7.096 -41.752 1.00 62.59 75 GLU A N 1
ATOM 605 C CA . GLU A 1 75 ? 17.560 -6.839 -42.763 1.00 62.59 75 GLU A CA 1
ATOM 606 C C . GLU A 1 75 ? 18.064 -5.960 -43.923 1.00 62.59 75 GLU A C 1
ATOM 608 O O . GLU A 1 75 ? 17.782 -6.242 -45.089 1.00 62.59 75 GLU A O 1
ATOM 613 N N . VAL A 1 76 ? 18.894 -4.947 -43.638 1.00 61.88 76 VAL A N 1
ATOM 614 C CA . VAL A 1 76 ? 19.472 -4.071 -44.675 1.00 61.88 76 VAL A CA 1
ATOM 615 C C . VAL A 1 76 ? 20.444 -4.859 -45.557 1.00 61.88 76 VAL A C 1
ATOM 617 O O . VAL A 1 76 ? 20.398 -4.758 -46.784 1.00 61.88 76 VAL A O 1
ATOM 620 N N . THR A 1 77 ? 21.272 -5.707 -44.943 1.00 66.81 77 THR A N 1
ATOM 621 C CA . THR A 1 77 ? 22.234 -6.564 -45.649 1.00 66.81 77 THR A CA 1
ATOM 622 C C . THR A 1 77 ? 21.526 -7.621 -46.505 1.00 66.81 77 THR A C 1
ATOM 624 O O . THR A 1 77 ? 21.942 -7.862 -47.638 1.00 66.81 77 THR A O 1
ATOM 627 N N . MET A 1 78 ? 20.416 -8.201 -46.026 1.00 71.19 78 MET A N 1
ATOM 628 C CA . MET A 1 78 ? 19.604 -9.154 -46.800 1.00 71.19 78 MET A CA 1
ATOM 629 C C . MET A 1 78 ? 18.996 -8.519 -48.054 1.00 71.19 78 MET A C 1
ATOM 631 O O . MET A 1 78 ? 19.089 -9.090 -49.143 1.00 71.19 78 MET A O 1
ATOM 635 N N . ILE A 1 79 ? 18.415 -7.322 -47.916 1.00 73.50 79 ILE A N 1
ATOM 636 C CA . ILE A 1 79 ? 17.801 -6.584 -49.030 1.00 73.50 79 ILE A CA 1
ATOM 637 C C . ILE A 1 79 ? 18.845 -6.237 -50.099 1.00 73.50 79 ILE A C 1
ATOM 639 O O . ILE A 1 79 ? 18.554 -6.295 -51.296 1.00 73.50 79 ILE A O 1
ATOM 643 N N . GLU A 1 80 ? 20.060 -5.866 -49.688 1.00 72.88 80 GLU A N 1
ATOM 644 C CA . GLU A 1 80 ? 21.157 -5.588 -50.613 1.00 72.88 80 GLU A CA 1
ATOM 645 C C . GLU A 1 80 ? 21.564 -6.845 -51.391 1.00 72.88 80 GLU A C 1
ATOM 647 O O . GLU A 1 80 ? 21.586 -6.809 -52.623 1.00 72.88 80 GLU A O 1
ATOM 652 N N . VAL A 1 81 ? 21.836 -7.965 -50.713 1.00 77.00 81 VAL A N 1
ATOM 653 C CA . VAL A 1 81 ? 22.272 -9.210 -51.373 1.00 77.00 81 VAL A CA 1
ATOM 654 C C . VAL A 1 81 ? 21.197 -9.759 -52.324 1.00 77.00 81 VAL A C 1
ATOM 656 O O . VAL A 1 81 ? 21.527 -10.104 -53.462 1.00 77.00 81 VAL A O 1
ATOM 659 N N . ASP A 1 82 ? 19.917 -9.752 -51.927 1.00 78.56 82 ASP A N 1
ATOM 660 C CA . ASP A 1 82 ? 18.791 -10.172 -52.782 1.00 78.56 82 ASP A CA 1
ATOM 661 C C . ASP A 1 82 ? 18.691 -9.313 -54.056 1.00 78.56 82 ASP A C 1
ATOM 663 O O . ASP A 1 82 ? 18.579 -9.838 -55.170 1.00 78.56 82 ASP A O 1
ATOM 667 N N . ARG A 1 83 ? 18.800 -7.984 -53.915 1.00 78.44 83 ARG A N 1
ATOM 668 C CA . ARG A 1 83 ? 18.795 -7.048 -55.052 1.00 78.44 83 ARG A CA 1
ATOM 669 C C . ARG A 1 83 ? 19.941 -7.343 -56.020 1.00 78.44 83 ARG A C 1
ATOM 671 O O . ARG A 1 83 ? 19.739 -7.360 -57.233 1.00 78.44 83 ARG A O 1
ATOM 678 N N . TYR A 1 84 ? 21.135 -7.606 -55.495 1.00 75.12 84 TYR A N 1
ATOM 679 C CA . TYR A 1 84 ? 22.324 -7.843 -56.309 1.00 75.12 84 TYR A CA 1
ATOM 680 C C . TYR A 1 84 ? 22.316 -9.187 -57.040 1.00 75.12 84 TYR A C 1
ATOM 682 O O . TYR A 1 84 ? 22.706 -9.246 -58.210 1.00 75.12 84 TYR A O 1
ATOM 690 N N . LEU A 1 85 ? 21.844 -10.260 -56.400 1.00 78.12 85 LEU A N 1
ATOM 691 C CA . LEU A 1 85 ? 21.658 -11.552 -57.069 1.00 78.12 85 LEU A CA 1
ATOM 692 C C . LEU A 1 85 ? 20.641 -11.438 -58.213 1.00 78.12 85 LEU A C 1
ATOM 694 O O . LEU A 1 85 ? 20.877 -11.962 -59.305 1.00 78.12 85 LEU A O 1
ATOM 698 N N . MET A 1 86 ? 19.564 -10.675 -58.005 1.00 78.06 86 MET A N 1
ATOM 699 C CA . MET A 1 86 ? 18.561 -10.394 -59.033 1.00 78.06 86 MET A CA 1
ATOM 700 C C . MET A 1 86 ? 19.136 -9.584 -60.210 1.00 78.06 86 MET A C 1
ATOM 702 O O . MET A 1 86 ? 18.878 -9.919 -61.368 1.00 78.06 86 MET A O 1
ATOM 706 N N . GLU A 1 87 ? 19.964 -8.567 -59.949 1.00 77.50 87 GLU A N 1
ATOM 707 C CA . GLU A 1 87 ? 20.670 -7.806 -60.994 1.00 77.50 87 GLU A CA 1
ATOM 708 C C . GLU A 1 87 ? 21.604 -8.692 -61.836 1.00 77.50 87 GLU A C 1
ATOM 710 O O . GLU A 1 87 ? 21.619 -8.586 -63.068 1.00 77.50 87 GLU A O 1
ATOM 715 N N . LEU A 1 88 ? 22.368 -9.586 -61.195 1.00 75.81 88 LEU A N 1
ATOM 716 C CA . LEU A 1 88 ? 23.256 -10.519 -61.895 1.00 75.81 88 LEU A CA 1
ATOM 717 C C . LEU A 1 88 ? 22.485 -11.500 -62.774 1.00 75.81 88 LEU A C 1
ATOM 719 O O . LEU A 1 88 ? 22.883 -11.736 -63.917 1.00 75.81 88 LEU A O 1
ATOM 723 N N . LYS A 1 89 ? 21.377 -12.038 -62.260 1.00 78.19 89 LYS A N 1
ATOM 724 C CA . LYS A 1 89 ? 20.506 -12.967 -62.979 1.00 78.19 89 LYS A CA 1
ATOM 725 C C . LYS A 1 89 ? 19.919 -12.316 -64.227 1.00 78.19 89 LYS A C 1
ATOM 727 O O . LYS A 1 89 ? 20.203 -12.775 -65.334 1.00 78.19 89 LYS A O 1
ATOM 732 N N . ASN A 1 90 ? 19.258 -11.168 -64.057 1.00 75.31 90 ASN A N 1
ATOM 733 C CA . ASN A 1 90 ? 18.635 -10.406 -65.142 1.00 75.31 90 ASN A CA 1
ATOM 734 C C . ASN A 1 90 ? 19.629 -10.043 -66.250 1.00 75.31 90 ASN A C 1
ATOM 736 O O . ASN A 1 90 ? 19.305 -10.092 -67.436 1.00 75.31 90 ASN A O 1
ATOM 740 N N . ARG A 1 91 ? 20.861 -9.670 -65.886 1.00 72.44 91 ARG A N 1
ATOM 741 C CA . ARG A 1 91 ? 21.870 -9.305 -66.883 1.00 72.44 91 ARG A CA 1
ATOM 742 C C . ARG A 1 91 ? 22.491 -10.524 -67.560 1.00 72.44 91 ARG A C 1
ATOM 744 O O . ARG A 1 91 ? 22.791 -10.454 -68.746 1.00 72.44 91 ARG A O 1
ATOM 751 N N . SER A 1 9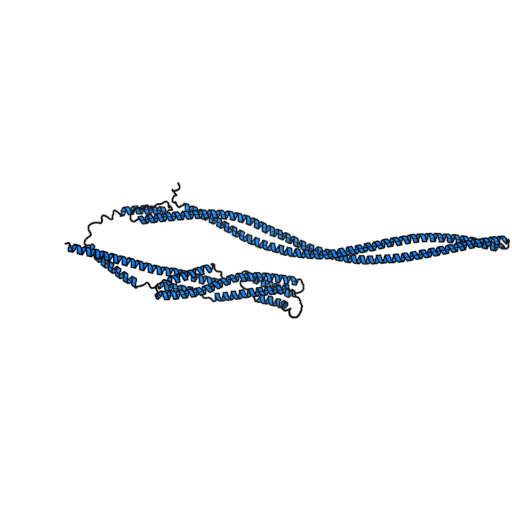2 ? 22.659 -11.634 -66.839 1.00 70.75 92 SER A N 1
ATOM 752 C CA . SER A 1 92 ? 23.129 -12.898 -67.419 1.00 70.75 92 SER A CA 1
ATOM 753 C C . SER A 1 92 ? 22.143 -13.483 -68.430 1.00 70.75 92 SER A C 1
ATOM 755 O O . SER A 1 92 ? 22.565 -14.030 -69.447 1.00 70.75 92 SER A O 1
ATOM 757 N N . ASP A 1 93 ? 20.839 -13.304 -68.212 1.00 70.06 93 ASP A N 1
ATOM 758 C CA . ASP A 1 93 ? 19.808 -13.781 -69.134 1.00 70.06 93 ASP A CA 1
ATOM 759 C C . ASP A 1 93 ? 19.902 -13.096 -70.504 1.00 70.06 93 ASP A C 1
ATOM 761 O O . ASP A 1 93 ? 19.694 -13.756 -71.525 1.00 70.06 93 ASP A O 1
ATOM 765 N N . ASN A 1 94 ? 20.363 -11.841 -70.533 1.00 63.84 94 ASN A N 1
ATOM 766 C CA . ASN A 1 94 ? 20.576 -11.038 -71.741 1.00 63.84 94 ASN A CA 1
ATOM 767 C C . ASN A 1 94 ? 21.903 -11.322 -72.485 1.00 63.84 94 ASN A C 1
ATOM 769 O O . ASN A 1 94 ? 22.122 -10.764 -73.560 1.00 63.84 94 ASN A O 1
ATOM 773 N N . GLU A 1 95 ? 22.793 -12.172 -71.957 1.00 65.94 95 GLU A N 1
ATOM 774 C CA . GLU A 1 95 ? 24.055 -12.550 -72.622 1.00 65.94 95 GLU A CA 1
ATOM 775 C C . GLU A 1 95 ? 23.840 -13.645 -73.685 1.00 65.94 95 GLU A C 1
ATOM 777 O O . GLU A 1 95 ? 22.960 -14.507 -73.557 1.00 65.94 95 GLU A O 1
ATOM 782 N N . ALA A 1 96 ? 24.667 -13.645 -74.736 1.00 59.62 96 ALA A N 1
ATOM 783 C CA . ALA A 1 96 ? 24.598 -14.642 -75.807 1.00 59.62 96 ALA A CA 1
ATOM 784 C C . ALA A 1 96 ? 24.861 -16.063 -75.268 1.00 59.62 96 ALA A C 1
ATOM 786 O O . ALA A 1 96 ? 25.735 -16.271 -74.427 1.00 59.62 96 ALA A O 1
ATOM 787 N N . ASN A 1 97 ? 24.104 -17.053 -75.751 1.00 63.16 97 ASN A N 1
ATOM 788 C CA . ASN A 1 97 ? 24.164 -18.417 -75.227 1.00 63.16 97 ASN A CA 1
ATOM 789 C C . ASN A 1 97 ? 25.492 -19.104 -75.602 1.00 63.16 97 ASN A C 1
ATOM 791 O O . ASN A 1 97 ? 25.696 -19.487 -76.753 1.00 63.16 97 ASN A O 1
ATOM 795 N N . ASN A 1 98 ? 26.407 -19.224 -74.639 1.00 70.94 98 ASN A N 1
ATOM 796 C CA . ASN A 1 98 ? 27.732 -19.820 -74.805 1.00 70.94 98 ASN A CA 1
ATOM 797 C C . ASN A 1 98 ? 28.127 -20.655 -73.565 1.00 70.94 98 ASN A C 1
ATOM 799 O O . ASN A 1 98 ? 27.492 -20.563 -72.514 1.00 70.94 98 ASN A O 1
ATOM 803 N N . ASP A 1 99 ? 29.181 -21.475 -73.680 1.00 71.56 99 ASP A N 1
ATOM 804 C CA . ASP A 1 99 ? 29.665 -22.358 -72.595 1.00 71.56 99 ASP A CA 1
ATOM 805 C C . ASP A 1 99 ? 29.973 -21.588 -71.295 1.00 71.56 99 ASP A C 1
ATOM 807 O O . ASP A 1 99 ? 29.737 -22.068 -70.185 1.00 71.56 99 ASP A O 1
ATOM 811 N N . TRP A 1 100 ? 30.424 -20.340 -71.429 1.00 78.19 100 TRP A N 1
ATOM 812 C CA . TRP A 1 100 ? 30.665 -19.453 -70.297 1.00 78.19 100 TRP A CA 1
ATOM 813 C C . TRP A 1 100 ? 29.368 -19.054 -69.577 1.00 78.19 100 TRP A C 1
ATOM 815 O O . TRP A 1 100 ? 29.319 -19.154 -68.353 1.00 78.19 100 TRP A O 1
ATOM 825 N N . LYS A 1 101 ? 28.299 -18.682 -70.299 1.00 76.19 101 LYS A N 1
ATOM 826 C CA . LYS A 1 101 ? 26.979 -18.354 -69.727 1.00 76.19 101 LYS A CA 1
ATOM 827 C C . LYS A 1 101 ? 26.413 -19.536 -68.945 1.00 76.19 101 LYS A C 1
ATOM 829 O O . LYS A 1 101 ? 25.941 -19.347 -67.830 1.00 76.19 101 LYS A O 1
ATOM 834 N N . ILE A 1 102 ? 26.523 -20.750 -69.487 1.00 76.25 102 ILE A N 1
ATOM 835 C CA . ILE A 1 102 ? 26.051 -21.978 -68.828 1.00 76.25 102 ILE A CA 1
ATOM 836 C C . ILE A 1 102 ? 26.807 -22.208 -67.510 1.00 76.25 102 ILE A C 1
ATOM 838 O O . ILE A 1 102 ? 26.194 -22.440 -66.465 1.00 76.25 102 ILE A O 1
ATOM 842 N N . LYS A 1 103 ? 28.142 -22.086 -67.524 1.00 78.88 103 LYS A N 1
ATOM 843 C CA . LYS A 1 103 ? 28.976 -22.199 -66.314 1.00 78.88 103 LYS A CA 1
ATOM 844 C C . LYS A 1 103 ? 28.697 -21.078 -65.308 1.00 78.88 103 LYS A C 1
ATOM 846 O O . LYS A 1 103 ? 28.669 -21.344 -64.106 1.00 78.88 103 LYS A O 1
ATOM 851 N N . PHE A 1 104 ? 28.465 -19.855 -65.783 1.00 80.69 104 PHE A N 1
ATOM 852 C CA . PHE A 1 104 ? 28.133 -18.694 -64.960 1.00 80.69 104 PHE A CA 1
ATOM 853 C C . PHE A 1 104 ? 26.783 -18.868 -64.266 1.00 80.69 104 PHE A C 1
ATOM 855 O O . PHE A 1 104 ? 26.725 -18.792 -63.043 1.00 80.69 104 PHE A O 1
ATOM 862 N N . GLN A 1 105 ? 25.724 -19.191 -65.012 1.00 79.38 105 GLN A N 1
ATOM 863 C CA . GLN A 1 105 ? 24.394 -19.440 -64.457 1.00 79.38 105 GLN A CA 1
ATOM 864 C C . GLN A 1 105 ? 24.415 -20.619 -63.478 1.00 79.38 105 GLN A C 1
ATOM 866 O O . GLN A 1 105 ? 23.860 -20.510 -62.392 1.00 79.38 105 GLN A O 1
ATOM 871 N N . SER A 1 106 ? 25.146 -21.699 -63.781 1.00 81.44 106 SER A N 1
ATOM 872 C CA . SER A 1 106 ? 25.303 -22.826 -62.851 1.00 81.44 106 SER A CA 1
ATOM 873 C C . SER A 1 106 ? 25.960 -22.418 -61.524 1.00 81.44 106 SER A C 1
ATOM 875 O O . SER A 1 106 ? 25.501 -22.829 -60.457 1.00 81.44 106 SER A O 1
ATOM 877 N N . ARG A 1 107 ? 27.023 -21.598 -61.557 1.00 82.44 107 ARG A N 1
ATOM 878 C CA . ARG A 1 107 ? 27.676 -21.094 -60.334 1.00 82.44 107 ARG A CA 1
ATOM 879 C C . ARG A 1 107 ? 26.806 -20.072 -59.599 1.00 82.44 107 ARG A C 1
ATOM 881 O O . ARG A 1 107 ? 26.770 -20.111 -58.373 1.00 82.44 107 ARG A O 1
ATOM 888 N N . LEU A 1 108 ? 26.077 -19.224 -60.326 1.00 82.56 108 LEU A N 1
ATOM 889 C CA . LEU A 1 108 ? 25.128 -18.266 -59.760 1.00 82.56 108 LEU A CA 1
ATOM 890 C C . LEU A 1 108 ? 23.981 -18.983 -59.037 1.00 82.56 108 LEU A C 1
ATOM 892 O O . LEU A 1 108 ? 23.674 -18.623 -57.912 1.00 82.56 108 LEU A O 1
ATOM 896 N N . THR A 1 109 ? 23.420 -20.053 -59.606 1.00 82.69 109 THR A N 1
ATOM 897 C CA . THR A 1 109 ? 22.376 -20.855 -58.946 1.00 82.69 109 THR A CA 1
ATOM 898 C C . THR A 1 109 ? 22.878 -21.519 -57.664 1.00 82.69 109 THR A C 1
ATOM 900 O O . THR A 1 109 ? 22.159 -21.553 -56.670 1.00 82.69 109 THR A O 1
ATOM 903 N N . LYS A 1 110 ? 24.119 -22.021 -57.640 1.00 82.50 110 LYS A N 1
ATOM 904 C CA . LYS A 1 110 ? 24.699 -22.568 -56.400 1.00 82.50 110 LYS A CA 1
ATOM 905 C C . LYS A 1 110 ? 24.926 -21.481 -55.342 1.00 82.50 110 LYS A C 1
ATOM 907 O O . LYS A 1 110 ? 24.731 -21.744 -54.162 1.00 82.50 110 LYS A O 1
ATOM 912 N N . LEU A 1 111 ? 25.296 -20.267 -55.758 1.00 82.31 111 LEU A N 1
ATOM 913 C CA . LEU A 1 111 ? 25.390 -19.109 -54.866 1.00 82.31 111 LEU A CA 1
ATOM 914 C C . LEU A 1 111 ? 24.009 -18.691 -54.333 1.00 82.31 111 LEU A C 1
ATOM 916 O O . LEU A 1 111 ? 23.880 -18.451 -53.140 1.00 82.31 111 LEU A O 1
ATOM 920 N N . GLU A 1 112 ? 22.974 -18.666 -55.180 1.00 81.75 112 GLU A N 1
ATOM 921 C CA . GLU A 1 112 ? 21.584 -18.424 -54.766 1.00 81.75 112 GLU A CA 1
ATOM 922 C C . GLU A 1 112 ? 21.131 -19.470 -53.733 1.00 81.75 112 GLU A C 1
ATOM 924 O O . GLU A 1 112 ? 20.523 -19.116 -52.730 1.00 81.75 112 GLU A O 1
ATOM 929 N N . GLN A 1 113 ? 21.456 -20.751 -53.934 1.00 83.81 113 GLN A N 1
ATOM 930 C CA . GLN A 1 113 ? 21.130 -21.821 -52.983 1.00 83.81 113 GLN A CA 1
ATOM 931 C C . GLN A 1 113 ? 21.842 -21.646 -51.635 1.00 83.81 113 GLN A C 1
ATOM 933 O O . GLN A 1 113 ? 21.202 -21.783 -50.593 1.00 83.81 113 GLN A O 1
ATOM 938 N N . ALA A 1 114 ? 23.139 -21.318 -51.648 1.00 82.31 114 ALA A N 1
ATOM 939 C CA . ALA A 1 114 ? 23.895 -21.021 -50.431 1.00 82.31 114 ALA A CA 1
ATOM 940 C C . ALA A 1 114 ? 23.315 -19.798 -49.700 1.00 82.31 114 ALA A C 1
ATOM 942 O O . ALA A 1 114 ? 23.097 -19.843 -48.494 1.00 82.31 114 ALA A O 1
ATOM 943 N N . TRP A 1 115 ? 22.954 -18.749 -50.443 1.00 85.00 115 TRP A N 1
ATOM 944 C CA . TRP A 1 115 ? 22.313 -17.560 -49.891 1.00 85.00 115 TRP A CA 1
ATOM 945 C C . TRP A 1 115 ? 20.948 -17.855 -49.265 1.00 85.00 115 TRP A C 1
ATOM 947 O O . TRP A 1 115 ? 20.675 -17.384 -48.170 1.00 85.00 115 TRP A O 1
ATOM 957 N N . GLN A 1 116 ? 20.101 -18.677 -49.892 1.00 82.19 116 GLN A N 1
ATOM 958 C CA . GLN A 1 116 ? 18.824 -19.074 -49.286 1.00 82.19 116 GLN A CA 1
ATOM 959 C C . GLN A 1 116 ? 19.017 -19.865 -47.984 1.00 82.19 116 GLN A C 1
ATOM 961 O O . GLN A 1 116 ? 18.215 -19.739 -47.059 1.00 82.19 116 GLN A O 1
ATOM 966 N N . LYS A 1 117 ? 20.075 -20.677 -47.885 1.00 81.06 117 LYS A N 1
ATOM 967 C CA . LYS A 1 117 ? 20.429 -21.400 -46.655 1.00 81.06 117 LYS A CA 1
ATOM 968 C C . LYS A 1 117 ? 20.817 -20.416 -45.539 1.00 81.06 117 LYS A C 1
ATOM 970 O O . LYS A 1 117 ? 20.232 -20.484 -44.460 1.00 81.06 117 LYS A O 1
ATOM 975 N N . ASP A 1 118 ? 21.695 -19.455 -45.836 1.00 80.62 118 ASP A N 1
ATOM 976 C CA . ASP A 1 118 ? 22.115 -18.402 -44.896 1.00 80.62 118 ASP A CA 1
ATOM 977 C C . ASP A 1 118 ? 20.946 -17.492 -44.498 1.00 80.62 118 ASP A C 1
ATOM 979 O O . ASP A 1 118 ? 20.759 -17.202 -43.320 1.00 80.62 118 ASP A O 1
ATOM 983 N N . LYS A 1 119 ? 20.089 -17.118 -45.453 1.00 80.12 119 LYS A N 1
ATOM 984 C CA . LYS A 1 119 ? 18.877 -16.320 -45.230 1.00 80.12 119 LYS A CA 1
ATOM 985 C C . LYS A 1 119 ? 17.934 -16.978 -44.220 1.00 80.12 119 LYS A C 1
ATOM 987 O O . LYS A 1 119 ? 17.487 -16.321 -43.287 1.00 80.12 119 LYS A O 1
ATOM 992 N N . ASN A 1 120 ? 17.702 -18.287 -44.342 1.00 79.88 120 ASN A N 1
ATOM 993 C CA . ASN A 1 120 ? 16.895 -19.046 -43.379 1.00 79.88 120 ASN A CA 1
ATOM 994 C C . ASN A 1 120 ? 17.512 -19.067 -41.968 1.00 79.88 120 ASN A C 1
ATOM 996 O O . ASN A 1 120 ? 16.782 -19.120 -40.978 1.00 79.88 120 ASN A O 1
ATOM 1000 N N . ILE A 1 121 ? 18.844 -19.064 -41.850 1.00 79.25 121 ILE A N 1
ATOM 1001 C CA . ILE A 1 121 ? 19.527 -18.971 -40.551 1.00 79.25 121 ILE A CA 1
ATOM 1002 C C . ILE A 1 121 ? 19.397 -17.568 -39.969 1.00 79.25 121 ILE A C 1
ATOM 1004 O O . ILE A 1 121 ? 19.086 -17.434 -38.790 1.00 79.25 121 ILE A O 1
ATOM 1008 N N . ILE A 1 122 ? 19.553 -16.533 -40.792 1.00 73.06 122 ILE A N 1
ATOM 1009 C CA . ILE A 1 122 ? 19.366 -15.136 -40.393 1.00 73.06 122 ILE A CA 1
ATOM 1010 C C . ILE A 1 122 ? 17.937 -14.894 -39.887 1.00 73.06 122 ILE A C 1
ATOM 1012 O O . ILE A 1 122 ? 17.760 -14.319 -38.815 1.00 73.06 122 ILE A O 1
ATOM 1016 N N . GLU A 1 123 ? 16.921 -15.398 -40.587 1.00 74.12 123 GLU A N 1
ATOM 1017 C CA . GLU A 1 123 ? 15.520 -15.310 -40.152 1.00 74.12 123 GLU A CA 1
ATOM 1018 C C . GLU A 1 123 ? 15.289 -16.051 -38.818 1.00 74.12 123 GLU A C 1
ATOM 1020 O O . GLU A 1 123 ? 14.552 -15.577 -37.953 1.00 74.12 123 GLU A O 1
ATOM 1025 N N . ARG A 1 124 ? 15.974 -17.181 -38.584 1.00 72.75 124 ARG A N 1
ATOM 1026 C CA . ARG A 1 124 ? 15.948 -17.891 -37.289 1.00 72.75 124 ARG A CA 1
ATOM 1027 C C . ARG A 1 124 ? 16.663 -17.126 -36.172 1.00 72.75 124 ARG A C 1
ATOM 1029 O O . ARG A 1 124 ? 16.195 -17.167 -35.036 1.00 72.75 124 ARG A O 1
ATOM 1036 N N . ILE A 1 125 ? 17.752 -16.421 -36.479 1.00 68.81 125 ILE A N 1
ATOM 1037 C CA . ILE A 1 125 ? 18.436 -15.519 -35.539 1.00 68.81 125 ILE A CA 1
ATOM 1038 C C . ILE A 1 125 ? 17.495 -14.370 -35.156 1.00 68.81 125 ILE A C 1
ATOM 1040 O O . ILE A 1 125 ? 17.314 -14.108 -33.969 1.00 68.81 125 ILE A O 1
ATOM 1044 N N . GLN A 1 126 ? 16.816 -13.750 -36.123 1.00 66.69 126 GLN A N 1
ATOM 1045 C CA . GLN A 1 126 ? 15.834 -12.690 -35.864 1.00 66.69 126 GLN A CA 1
ATOM 1046 C C . GLN A 1 126 ? 14.655 -13.185 -35.012 1.00 66.69 126 GLN A C 1
ATOM 1048 O O . GLN A 1 126 ? 14.262 -12.516 -34.057 1.00 66.69 126 GLN A O 1
ATOM 1053 N N . LEU A 1 127 ? 14.143 -14.392 -35.286 1.00 63.94 127 LEU A N 1
ATOM 1054 C CA . LEU A 1 127 ? 13.134 -15.040 -34.440 1.00 63.94 127 LEU A CA 1
ATOM 1055 C C . LEU A 1 127 ? 13.643 -15.249 -33.003 1.00 63.94 127 LEU A C 1
ATOM 1057 O O . LEU A 1 127 ? 12.913 -14.967 -32.059 1.00 63.94 127 LEU A O 1
ATOM 1061 N N . SER A 1 128 ? 14.904 -15.661 -32.817 1.00 62.44 128 SER A N 1
ATOM 1062 C CA . SER A 1 128 ? 15.497 -15.814 -31.478 1.00 62.44 128 SER A CA 1
ATOM 1063 C C . SER A 1 128 ? 15.680 -14.490 -30.723 1.00 62.44 128 SER A C 1
ATOM 1065 O O . SER A 1 128 ? 15.539 -14.465 -29.503 1.00 62.44 128 SER A O 1
ATOM 1067 N N . GLN A 1 129 ? 15.925 -13.378 -31.427 1.00 59.16 129 GLN A N 1
ATOM 1068 C CA . GLN A 1 129 ? 15.969 -12.042 -30.819 1.00 59.16 129 GLN A CA 1
ATOM 1069 C C . GLN A 1 129 ? 14.583 -11.567 -30.369 1.00 59.16 129 GLN A C 1
ATOM 1071 O O . GLN A 1 129 ? 14.462 -10.986 -29.294 1.00 59.16 129 GLN A O 1
ATOM 1076 N N . GLY A 1 130 ? 13.533 -11.873 -31.139 1.00 53.75 130 GLY A N 1
ATOM 1077 C CA . GLY A 1 130 ? 12.144 -11.641 -30.725 1.00 53.75 130 GLY A CA 1
ATOM 1078 C C . GLY A 1 130 ? 11.701 -12.521 -29.548 1.00 53.75 130 GLY A C 1
ATOM 1079 O O . GLY A 1 130 ? 10.853 -12.115 -28.765 1.00 53.75 130 GLY A O 1
ATOM 1080 N N . MET A 1 131 ? 12.301 -13.702 -29.380 1.00 52.16 131 MET A N 1
ATOM 1081 C CA . MET A 1 131 ? 12.062 -14.583 -28.227 1.00 52.16 131 MET A CA 1
ATOM 1082 C C . MET A 1 131 ? 12.770 -14.107 -26.949 1.00 52.16 131 MET A C 1
ATOM 1084 O O . MET A 1 131 ? 12.313 -14.411 -25.850 1.00 52.16 131 MET A O 1
ATOM 1088 N N . GLY A 1 132 ? 13.854 -13.327 -27.067 1.00 56.25 132 GLY A N 1
ATOM 1089 C CA . GLY A 1 132 ? 14.528 -12.696 -25.927 1.00 56.25 132 GLY A CA 1
ATOM 1090 C C . GLY A 1 132 ? 13.580 -11.805 -25.122 1.00 56.25 132 GLY A C 1
ATOM 1091 O O . GLY A 1 132 ? 13.467 -11.983 -23.910 1.00 56.25 132 GLY A O 1
ATOM 1092 N N . SER A 1 133 ? 12.805 -10.952 -25.800 1.00 59.38 133 SER A N 1
ATOM 1093 C CA . SER A 1 133 ? 11.820 -10.079 -25.147 1.00 59.38 133 SER A CA 1
ATOM 1094 C C . SER A 1 133 ? 10.649 -10.850 -24.531 1.00 59.38 133 SER A C 1
ATOM 1096 O O . SER A 1 133 ? 10.166 -10.471 -23.466 1.00 59.38 133 SER A O 1
ATOM 1098 N N . GLU A 1 134 ? 10.207 -11.956 -25.139 1.00 66.06 134 GLU A N 1
ATOM 1099 C CA . GLU A 1 134 ? 9.130 -12.774 -24.566 1.00 66.06 134 GLU A CA 1
ATOM 1100 C C . GLU A 1 134 ? 9.626 -13.583 -23.357 1.00 66.06 134 GLU A C 1
ATOM 1102 O O . GLU A 1 134 ? 8.904 -13.712 -22.371 1.00 66.06 134 GLU A O 1
ATOM 1107 N N . SER A 1 135 ? 10.875 -14.064 -23.368 1.00 65.38 135 SER A N 1
ATOM 1108 C CA . SER A 1 135 ? 11.489 -14.720 -22.207 1.00 65.38 135 SER A CA 1
ATOM 1109 C C . SER A 1 135 ? 11.751 -13.753 -21.046 1.00 65.38 135 SER A C 1
ATOM 1111 O O . SER A 1 135 ? 11.528 -14.120 -19.895 1.00 65.38 135 SER A O 1
ATOM 1113 N N . GLU A 1 136 ? 12.134 -12.506 -21.337 1.00 67.88 136 GLU A N 1
ATOM 1114 C CA . GLU A 1 136 ? 12.277 -11.423 -20.357 1.00 67.88 136 GLU A CA 1
ATOM 1115 C C . GLU A 1 136 ? 10.917 -11.064 -19.745 1.00 67.88 136 GLU A C 1
ATOM 1117 O O . GLU A 1 136 ? 10.759 -11.040 -18.526 1.00 67.88 136 GLU A O 1
ATOM 1122 N N . LYS A 1 137 ? 9.891 -10.900 -20.582 1.00 72.69 137 LYS A N 1
ATOM 1123 C CA . LYS A 1 137 ? 8.513 -10.644 -20.154 1.00 72.69 137 LYS A CA 1
ATOM 1124 C C . LYS A 1 137 ? 7.943 -11.783 -19.306 1.00 72.69 137 LYS A C 1
ATOM 1126 O O . LYS A 1 137 ? 7.377 -11.521 -18.247 1.00 72.69 137 LYS A O 1
ATOM 1131 N N . LEU A 1 138 ? 8.129 -13.038 -19.725 1.00 75.06 138 LEU A N 1
ATOM 1132 C CA . LEU A 1 138 ? 7.725 -14.217 -18.953 1.00 75.06 138 LEU A CA 1
ATOM 1133 C C . LEU A 1 138 ? 8.504 -14.322 -17.636 1.00 75.06 138 LEU A C 1
ATOM 1135 O O . LEU A 1 138 ? 7.926 -14.718 -16.628 1.00 75.06 138 LEU A O 1
ATOM 1139 N N . ALA A 1 139 ? 9.789 -13.954 -17.613 1.00 71.88 139 ALA A N 1
ATOM 1140 C CA . ALA A 1 139 ? 10.587 -13.928 -16.390 1.00 71.88 139 ALA A CA 1
ATOM 1141 C C . ALA A 1 139 ? 10.102 -12.847 -15.413 1.00 71.88 139 ALA A C 1
ATOM 1143 O O . ALA A 1 139 ? 9.962 -13.142 -14.228 1.00 71.88 139 ALA A O 1
ATOM 1144 N N . ILE A 1 140 ? 9.775 -11.645 -15.899 1.00 75.25 140 ILE A N 1
ATOM 1145 C CA . ILE A 1 140 ? 9.195 -10.548 -15.106 1.00 75.25 140 ILE A CA 1
ATOM 1146 C C . ILE A 1 140 ? 7.819 -10.946 -14.551 1.00 75.25 140 ILE A C 1
ATOM 1148 O O . ILE A 1 140 ? 7.536 -10.758 -13.367 1.00 75.25 140 ILE A O 1
ATOM 1152 N N . GLU A 1 141 ? 6.960 -11.539 -15.382 1.00 79.31 141 GLU A N 1
ATOM 1153 C CA . GLU A 1 141 ? 5.626 -11.982 -14.970 1.00 79.31 141 GLU A CA 1
ATOM 1154 C C . GLU A 1 141 ? 5.707 -13.110 -13.929 1.00 79.31 141 GLU A C 1
ATOM 1156 O O . GLU A 1 141 ? 5.021 -13.080 -12.903 1.00 79.31 141 GLU A O 1
ATOM 1161 N N . LEU A 1 142 ? 6.610 -14.071 -14.133 1.00 80.50 142 LEU A N 1
ATOM 1162 C CA . LEU A 1 142 ? 6.857 -15.150 -13.183 1.00 80.50 142 LEU A CA 1
ATOM 1163 C C . LEU A 1 142 ? 7.472 -14.632 -11.876 1.00 80.50 142 LEU A C 1
ATOM 1165 O O . LEU A 1 142 ? 7.137 -15.113 -10.795 1.00 80.50 142 LEU A O 1
ATOM 1169 N N . GLN A 1 143 ? 8.331 -13.618 -11.952 1.00 80.75 143 GLN A N 1
ATOM 1170 C CA . GLN A 1 143 ? 8.922 -12.975 -10.787 1.00 80.75 143 GLN A CA 1
ATOM 1171 C C . GLN A 1 143 ? 7.857 -12.317 -9.908 1.00 80.75 143 GLN A C 1
ATOM 1173 O O . GLN A 1 143 ? 7.869 -12.518 -8.692 1.00 80.75 143 GLN A O 1
ATOM 1178 N N . ALA A 1 144 ? 6.908 -11.593 -10.506 1.00 79.81 144 ALA A N 1
ATOM 1179 C CA . ALA A 1 144 ? 5.782 -11.016 -9.776 1.00 79.81 144 ALA A CA 1
ATOM 1180 C C . ALA A 1 144 ? 4.976 -12.100 -9.039 1.00 79.81 144 ALA A C 1
ATOM 1182 O O . ALA A 1 144 ? 4.626 -11.942 -7.868 1.00 79.81 144 ALA A O 1
ATOM 1183 N N . GLN A 1 145 ? 4.756 -13.248 -9.686 1.00 83.12 145 GLN A N 1
ATOM 1184 C CA . GLN A 1 145 ? 4.030 -14.363 -9.079 1.00 83.12 145 GLN A CA 1
ATOM 1185 C C . GLN A 1 145 ? 4.796 -15.022 -7.918 1.00 83.12 145 GLN A C 1
ATOM 1187 O O . GLN A 1 145 ? 4.177 -15.390 -6.916 1.00 83.12 145 GLN A O 1
ATOM 1192 N N . VAL A 1 146 ? 6.121 -15.154 -8.033 1.00 79.56 146 VAL A N 1
ATOM 1193 C CA . VAL A 1 146 ? 7.014 -15.713 -6.999 1.00 79.56 146 VAL A CA 1
ATOM 1194 C C . VAL A 1 146 ? 7.126 -14.788 -5.785 1.00 79.56 146 VAL A C 1
ATOM 1196 O O . VAL A 1 146 ? 7.114 -15.272 -4.652 1.00 79.56 146 VAL A O 1
ATOM 1199 N N . ILE A 1 147 ? 7.185 -13.469 -6.002 1.00 81.12 147 ILE A N 1
ATOM 1200 C CA . ILE A 1 147 ? 7.157 -12.461 -4.928 1.00 81.12 147 ILE A CA 1
ATOM 1201 C C . ILE A 1 147 ? 5.866 -12.590 -4.124 1.00 81.12 147 ILE A C 1
ATOM 1203 O O . ILE A 1 147 ? 5.902 -12.644 -2.893 1.00 81.12 147 ILE A O 1
ATOM 1207 N N . GLU A 1 148 ? 4.737 -12.702 -4.819 1.00 80.62 148 GLU A N 1
ATOM 1208 C CA . GLU A 1 148 ? 3.434 -12.838 -4.181 1.00 80.62 148 GLU A CA 1
ATOM 1209 C C . GLU A 1 148 ? 3.326 -14.149 -3.383 1.00 80.62 148 GLU A C 1
ATOM 1211 O O . GLU A 1 148 ? 2.902 -14.138 -2.229 1.00 80.62 148 GLU A O 1
ATOM 1216 N N . LEU A 1 149 ? 3.817 -15.274 -3.920 1.00 79.31 149 LEU A N 1
ATOM 1217 C CA . LEU A 1 149 ? 3.889 -16.531 -3.167 1.00 79.31 149 LEU A CA 1
ATOM 1218 C C . LEU A 1 149 ? 4.796 -16.412 -1.928 1.00 79.31 149 LEU A C 1
ATOM 1220 O O . LEU A 1 149 ? 4.440 -16.914 -0.865 1.00 79.31 149 LEU A O 1
ATOM 1224 N N . SER A 1 150 ? 5.943 -15.734 -2.036 1.00 79.00 150 SER A N 1
ATOM 1225 C CA . SER A 1 150 ? 6.856 -15.497 -0.907 1.00 79.00 150 SER A CA 1
ATOM 1226 C C . SER A 1 150 ? 6.186 -14.674 0.198 1.00 79.00 150 SER A C 1
ATOM 1228 O O . SER A 1 150 ? 6.291 -15.011 1.380 1.00 79.00 150 SER A O 1
ATOM 1230 N N . ARG A 1 151 ? 5.412 -13.647 -0.179 1.00 80.00 151 ARG A N 1
ATOM 1231 C CA . ARG A 1 151 ? 4.591 -12.854 0.746 1.00 80.00 151 ARG A CA 1
ATOM 1232 C C . ARG A 1 151 ? 3.521 -13.720 1.419 1.00 80.00 151 ARG A C 1
ATOM 1234 O O . ARG A 1 151 ? 3.409 -13.688 2.643 1.00 80.00 151 ARG A O 1
ATOM 1241 N N . MET A 1 152 ? 2.802 -14.547 0.655 1.00 75.25 152 MET A N 1
ATOM 1242 C CA . MET A 1 152 ? 1.790 -15.465 1.194 1.00 75.25 152 MET A CA 1
ATOM 1243 C C . MET A 1 152 ? 2.390 -16.488 2.170 1.00 75.25 152 MET A C 1
ATOM 1245 O O . MET A 1 152 ? 1.830 -16.709 3.241 1.00 75.25 152 MET A O 1
ATOM 1249 N N . VAL A 1 153 ? 3.546 -17.080 1.849 1.00 72.94 153 VAL A N 1
ATOM 1250 C CA . VAL A 1 153 ? 4.251 -18.029 2.731 1.00 72.94 153 VAL A CA 1
ATOM 1251 C C . VAL A 1 153 ? 4.716 -17.342 4.021 1.00 72.94 153 VAL A C 1
ATOM 1253 O O . VAL A 1 153 ? 4.510 -17.898 5.099 1.00 72.94 153 VAL A O 1
ATOM 1256 N N . LYS A 1 154 ? 5.259 -16.116 3.943 1.00 72.12 154 LYS A N 1
ATOM 1257 C CA . LYS A 1 154 ? 5.650 -15.314 5.120 1.00 72.12 154 LYS A CA 1
ATOM 1258 C C . LYS A 1 154 ? 4.450 -14.949 6.004 1.00 72.12 154 LYS A C 1
ATOM 1260 O O . LYS A 1 154 ? 4.559 -15.040 7.220 1.00 72.12 154 LYS A O 1
ATOM 1265 N N . MET A 1 155 ? 3.300 -14.594 5.423 1.00 68.81 155 MET A N 1
ATOM 1266 C CA . MET A 1 155 ? 2.076 -14.316 6.193 1.00 68.81 155 MET A CA 1
ATOM 1267 C C . MET A 1 155 ? 1.493 -15.572 6.849 1.00 68.81 155 MET A C 1
ATOM 1269 O O . MET A 1 155 ? 1.001 -15.505 7.973 1.00 68.81 155 MET A O 1
ATOM 1273 N N . ASN A 1 156 ? 1.577 -16.729 6.187 1.00 63.25 156 ASN A N 1
ATOM 1274 C CA . ASN A 1 156 ? 1.131 -17.995 6.774 1.00 63.25 156 ASN A CA 1
ATOM 1275 C C . ASN A 1 156 ? 2.070 -18.490 7.889 1.00 63.25 156 ASN A C 1
ATOM 1277 O O . ASN A 1 156 ? 1.634 -19.191 8.799 1.00 63.25 156 ASN A O 1
ATOM 1281 N N . GLN A 1 157 ? 3.342 -18.076 7.874 1.00 53.72 157 GLN A N 1
ATOM 1282 C CA . GLN A 1 157 ? 4.302 -18.294 8.963 1.00 53.72 157 GLN A CA 1
ATOM 1283 C C . GLN A 1 157 ? 3.844 -17.635 10.282 1.00 53.72 157 GLN A C 1
ATOM 1285 O O . GLN A 1 157 ? 4.165 -18.132 11.362 1.00 53.72 157 GLN A O 1
ATOM 1290 N N . SER A 1 158 ? 3.058 -16.555 10.193 1.00 49.16 158 SER A N 1
ATOM 1291 C CA . SER A 1 158 ? 2.421 -15.862 11.323 1.00 49.16 158 SER A CA 1
ATOM 1292 C C . SER A 1 158 ? 1.235 -16.640 11.907 1.00 49.16 158 SER A C 1
ATOM 1294 O O . SER A 1 158 ? 0.934 -16.517 13.092 1.00 49.16 158 SER A O 1
ATOM 1296 N N . PHE A 1 159 ? 0.577 -17.463 11.088 1.00 46.41 159 PHE A N 1
ATOM 1297 C CA . PHE A 1 159 ? -0.620 -18.235 11.417 1.00 46.41 159 PHE A CA 1
ATOM 1298 C C . PHE A 1 159 ? -0.293 -19.735 11.522 1.00 46.41 159 PHE A C 1
ATOM 1300 O O . PHE A 1 159 ? -0.770 -20.498 10.708 1.00 46.41 159 PHE A O 1
ATOM 1307 N N . GLN A 1 160 ? 0.545 -20.167 12.478 1.00 48.88 160 GLN A N 1
ATOM 1308 C CA . GLN A 1 160 ? 0.742 -21.550 13.006 1.00 48.88 160 GLN A CA 1
ATOM 1309 C C . GLN A 1 160 ? 0.687 -22.810 12.078 1.00 48.88 160 GLN A C 1
ATOM 1311 O O . GLN A 1 160 ? 0.736 -23.927 12.587 1.00 48.88 160 GLN A O 1
ATOM 1316 N N . LEU A 1 161 ? 0.635 -22.701 10.749 1.00 51.44 161 LEU A N 1
ATOM 1317 C CA . LEU A 1 161 ? 0.312 -23.808 9.832 1.00 51.44 161 LEU A CA 1
ATOM 1318 C C . LEU A 1 161 ? 1.538 -24.463 9.187 1.00 51.44 161 LEU A C 1
ATOM 1320 O O . LEU A 1 161 ? 1.445 -25.566 8.655 1.00 51.44 161 LEU A O 1
ATOM 1324 N N . LEU A 1 162 ? 2.695 -23.805 9.245 1.00 55.38 162 LEU A N 1
ATOM 1325 C CA . LEU A 1 162 ? 3.966 -24.295 8.714 1.00 55.38 162 LEU A CA 1
ATOM 1326 C C . LEU A 1 162 ? 4.982 -24.456 9.849 1.00 55.38 162 LEU A C 1
ATOM 1328 O O . LEU A 1 162 ? 5.195 -23.527 10.629 1.00 55.38 162 LEU A O 1
ATOM 1332 N N . ASP A 1 163 ? 5.674 -25.600 9.906 1.00 61.75 163 ASP A N 1
ATOM 1333 C CA . ASP A 1 163 ? 6.875 -25.726 10.738 1.00 61.75 163 ASP A CA 1
ATOM 1334 C C . ASP A 1 163 ? 7.881 -24.644 10.311 1.00 61.75 163 ASP A C 1
ATOM 1336 O O . ASP A 1 163 ? 8.195 -24.473 9.128 1.00 61.75 163 ASP A O 1
ATOM 1340 N N . ARG A 1 164 ? 8.408 -23.907 11.291 1.00 63.78 164 ARG A N 1
ATOM 1341 C CA . ARG A 1 164 ? 9.330 -22.783 11.106 1.00 63.78 164 ARG A CA 1
ATOM 1342 C C . ARG A 1 164 ? 10.538 -23.165 10.242 1.00 63.78 164 ARG A C 1
ATOM 1344 O O . ARG A 1 164 ? 11.017 -22.335 9.472 1.00 63.78 164 ARG A O 1
ATOM 1351 N N . ARG A 1 165 ? 11.008 -24.420 10.317 1.00 65.44 165 ARG A N 1
ATOM 1352 C CA . ARG A 1 165 ? 12.095 -24.932 9.459 1.00 65.44 165 ARG A CA 1
ATOM 1353 C C . ARG A 1 165 ? 11.684 -25.080 7.995 1.00 65.44 165 ARG A C 1
ATOM 1355 O O . ARG A 1 165 ? 12.454 -24.706 7.113 1.00 65.44 165 ARG A O 1
ATOM 1362 N N . GLN A 1 166 ? 10.488 -25.601 7.736 1.00 64.88 166 GLN A N 1
ATOM 1363 C CA . GLN A 1 166 ? 9.972 -25.790 6.379 1.00 64.88 166 GLN A CA 1
ATOM 1364 C C . GLN A 1 166 ? 9.677 -24.447 5.715 1.00 64.88 166 GLN A C 1
ATOM 1366 O O . GLN A 1 166 ? 10.105 -24.221 4.587 1.00 64.88 166 GLN A O 1
ATOM 1371 N N . SER A 1 167 ? 9.050 -23.521 6.445 1.00 67.19 167 SER A N 1
ATOM 1372 C CA . SER A 1 167 ? 8.794 -22.169 5.943 1.00 67.19 167 SER A CA 1
ATOM 1373 C C . SER A 1 167 ? 10.089 -21.440 5.589 1.00 67.19 167 SER A C 1
ATOM 1375 O O . SER A 1 167 ? 10.172 -20.841 4.525 1.00 67.19 167 SER A O 1
ATOM 1377 N N . ASN A 1 168 ? 11.129 -21.536 6.424 1.00 70.81 168 ASN A N 1
ATOM 1378 C CA . ASN A 1 168 ? 12.424 -20.925 6.118 1.00 70.81 168 ASN A CA 1
ATOM 1379 C C . ASN A 1 168 ? 13.078 -21.544 4.875 1.00 70.81 168 ASN A C 1
ATOM 1381 O O . ASN A 1 168 ? 13.616 -20.816 4.047 1.00 70.81 168 ASN A O 1
ATOM 1385 N N . SER A 1 169 ? 12.994 -22.869 4.710 1.00 69.38 169 SER A N 1
ATOM 1386 C CA . SER A 1 169 ? 13.520 -23.544 3.518 1.00 69.38 169 SER A CA 1
ATOM 1387 C C . SER A 1 169 ? 12.765 -23.161 2.242 1.00 69.38 169 SER A C 1
ATOM 1389 O O . SER A 1 169 ? 13.386 -23.081 1.184 1.00 69.38 169 SER A O 1
ATOM 1391 N N . ILE A 1 170 ? 11.449 -22.939 2.321 1.00 71.19 170 ILE A N 1
ATOM 1392 C CA . ILE A 1 170 ? 10.627 -22.491 1.188 1.00 71.19 170 ILE A CA 1
ATOM 1393 C C . ILE A 1 170 ? 10.966 -21.040 0.844 1.00 71.19 170 ILE A C 1
ATOM 1395 O O . ILE A 1 170 ? 11.241 -20.744 -0.314 1.00 71.19 170 ILE A O 1
ATOM 1399 N N . THR A 1 171 ? 11.026 -20.153 1.839 1.00 73.19 171 THR A N 1
ATOM 1400 C CA . THR A 1 171 ? 11.396 -18.746 1.644 1.00 73.19 171 THR A CA 1
ATOM 1401 C C . THR A 1 171 ? 12.779 -18.610 1.009 1.00 73.19 171 THR A C 1
ATOM 1403 O O . THR A 1 171 ? 12.932 -17.876 0.038 1.00 73.19 171 THR A O 1
ATOM 1406 N N . GLN A 1 172 ? 13.768 -19.370 1.486 1.00 77.50 172 GLN A N 1
ATOM 1407 C CA . GLN A 1 172 ? 15.124 -19.349 0.937 1.00 77.50 172 GLN A CA 1
ATOM 1408 C C . GLN A 1 172 ? 15.169 -19.849 -0.517 1.00 77.50 172 GLN A C 1
ATOM 1410 O O . GLN A 1 172 ? 15.843 -19.256 -1.357 1.00 77.50 172 GLN A O 1
ATOM 1415 N N . ALA A 1 173 ? 14.410 -20.902 -0.839 1.00 73.50 173 ALA A N 1
ATOM 1416 C CA . ALA A 1 173 ? 14.313 -21.409 -2.205 1.00 73.50 173 ALA A CA 1
ATOM 1417 C C . ALA A 1 173 ? 13.607 -20.415 -3.150 1.00 73.50 173 ALA A C 1
ATOM 1419 O O . ALA A 1 173 ? 14.011 -20.281 -4.304 1.00 73.50 173 ALA A O 1
ATOM 1420 N N . LEU A 1 174 ? 12.592 -19.688 -2.666 1.00 75.88 174 LEU A N 1
ATOM 1421 C CA . LEU A 1 174 ? 11.911 -18.634 -3.427 1.00 75.88 174 LEU A CA 1
ATOM 1422 C C . LEU A 1 174 ? 12.816 -17.415 -3.658 1.00 75.88 174 LEU A C 1
ATOM 1424 O O . LEU A 1 174 ? 12.815 -16.871 -4.759 1.00 75.88 174 LEU A O 1
ATOM 1428 N N . GLU A 1 175 ? 13.622 -17.015 -2.671 1.00 78.06 175 GLU A N 1
ATOM 1429 C CA . GLU A 1 175 ? 14.586 -15.910 -2.798 1.00 78.06 175 GLU A CA 1
ATOM 1430 C C . GLU A 1 175 ? 15.709 -16.239 -3.799 1.00 78.06 175 GLU A C 1
ATOM 1432 O O . GLU A 1 175 ? 16.038 -15.420 -4.662 1.00 78.06 175 GLU A O 1
ATOM 1437 N N . GLU A 1 176 ? 16.256 -17.459 -3.761 1.00 75.00 176 GLU A N 1
ATOM 1438 C CA . GLU A 1 176 ? 17.219 -17.915 -4.774 1.00 75.00 176 GLU A CA 1
ATOM 1439 C C . GLU A 1 176 ? 16.585 -18.033 -6.167 1.00 75.00 176 GLU A C 1
ATOM 1441 O O . GLU A 1 176 ? 17.213 -17.677 -7.168 1.00 75.00 176 GLU A O 1
ATOM 1446 N N . PHE A 1 177 ? 15.330 -18.483 -6.259 1.00 77.38 177 PHE A N 1
ATOM 1447 C CA . PHE A 1 177 ? 14.616 -18.547 -7.532 1.00 77.38 177 PHE A CA 1
ATOM 1448 C C . PHE A 1 177 ? 14.360 -17.153 -8.118 1.00 77.38 177 PHE A C 1
ATOM 1450 O O . PHE A 1 177 ? 14.605 -16.928 -9.302 1.00 77.38 177 PHE A O 1
ATOM 1457 N N . GLN A 1 178 ? 13.969 -16.191 -7.284 1.00 76.38 178 GLN A N 1
ATOM 1458 C CA . GLN A 1 178 ? 13.796 -14.792 -7.670 1.00 76.38 178 GLN A CA 1
ATOM 1459 C C . GLN A 1 178 ? 15.107 -14.171 -8.173 1.00 76.38 178 GLN A C 1
ATOM 1461 O O . GLN A 1 178 ? 15.108 -13.439 -9.162 1.00 76.38 178 GLN A O 1
ATOM 1466 N N . LYS A 1 179 ? 16.241 -14.502 -7.542 1.00 74.50 179 LYS A N 1
ATOM 1467 C CA . LYS A 1 179 ? 17.569 -14.075 -8.004 1.00 74.50 179 LYS A CA 1
ATOM 1468 C C . LYS A 1 179 ? 17.910 -14.642 -9.387 1.00 74.50 179 LYS A C 1
ATOM 1470 O O . LYS A 1 179 ? 18.454 -13.920 -10.216 1.00 74.50 179 LYS A O 1
ATOM 1475 N N . ASN A 1 180 ? 17.547 -15.895 -9.657 1.00 69.69 180 ASN A N 1
ATOM 1476 C CA . ASN A 1 180 ? 17.740 -16.500 -10.978 1.00 69.69 180 ASN A CA 1
ATOM 1477 C C . ASN A 1 180 ? 16.824 -15.878 -12.042 1.00 69.69 180 ASN A C 1
ATOM 1479 O O . ASN A 1 180 ? 17.264 -15.677 -13.168 1.00 69.69 180 ASN A O 1
ATOM 1483 N N . LEU A 1 181 ? 15.577 -15.534 -11.700 1.00 72.06 181 LEU A N 1
ATOM 1484 C CA . LEU A 1 181 ? 14.675 -14.828 -12.620 1.00 72.06 181 LEU A CA 1
ATOM 1485 C C . LEU A 1 181 ? 15.178 -13.420 -12.950 1.00 72.06 181 LEU A C 1
ATOM 1487 O O . LEU A 1 181 ? 15.107 -13.015 -14.105 1.00 72.06 181 LEU A O 1
ATOM 1491 N N . ASN A 1 182 ? 15.772 -12.723 -11.977 1.00 70.56 182 ASN A N 1
ATOM 1492 C CA . ASN A 1 182 ? 16.461 -11.453 -12.216 1.00 70.56 182 ASN A CA 1
ATOM 1493 C C . ASN A 1 182 ? 17.641 -11.603 -13.180 1.00 70.56 182 ASN A C 1
ATOM 1495 O O . ASN A 1 182 ? 17.804 -10.775 -14.067 1.00 70.56 182 ASN A O 1
ATOM 1499 N N . ALA A 1 183 ? 18.452 -12.653 -13.028 1.00 65.69 183 ALA A N 1
ATOM 1500 C CA . ALA A 1 183 ? 19.558 -12.913 -13.949 1.00 65.69 183 ALA A CA 1
ATOM 1501 C C . ALA A 1 183 ? 19.051 -13.179 -15.379 1.00 65.69 183 ALA A C 1
ATOM 1503 O O . ALA A 1 183 ? 19.595 -12.634 -16.336 1.00 65.69 183 ALA A O 1
ATOM 1504 N N . VAL A 1 184 ? 17.952 -13.932 -15.513 1.00 66.19 184 VAL A N 1
ATOM 1505 C CA . VAL A 1 184 ? 17.289 -14.177 -16.804 1.00 66.19 184 VAL A CA 1
ATOM 1506 C C . VAL A 1 184 ? 16.741 -12.885 -17.420 1.00 66.19 184 VAL A C 1
ATOM 1508 O O . VAL A 1 184 ? 16.921 -12.678 -18.616 1.00 66.19 184 VAL A O 1
ATOM 1511 N N . ALA A 1 185 ? 16.125 -12.003 -16.626 1.00 62.38 185 ALA A N 1
ATOM 1512 C CA . ALA A 1 185 ? 15.641 -10.702 -17.096 1.00 62.38 185 ALA A CA 1
ATOM 1513 C C . ALA A 1 185 ? 16.789 -9.754 -17.497 1.00 62.38 185 ALA A C 1
ATOM 1515 O O . ALA A 1 185 ? 16.649 -8.970 -18.426 1.00 62.38 185 ALA A O 1
ATOM 1516 N N . LEU A 1 186 ? 17.951 -9.859 -16.841 1.00 55.66 186 LEU A N 1
ATOM 1517 C CA . LEU A 1 186 ? 19.149 -9.052 -17.110 1.00 55.66 186 LEU A CA 1
ATOM 1518 C C . LEU A 1 186 ? 20.050 -9.617 -18.222 1.00 55.66 186 LEU A C 1
ATOM 1520 O O . LEU A 1 186 ? 21.167 -9.135 -18.405 1.00 55.66 186 LEU A O 1
ATOM 1524 N N . ASN A 1 187 ? 19.562 -10.588 -19.001 1.00 59.91 187 ASN A N 1
ATOM 1525 C CA . ASN A 1 187 ? 20.265 -11.173 -20.149 1.00 59.91 187 ASN A CA 1
ATOM 1526 C C . ASN A 1 187 ? 21.479 -12.065 -19.779 1.00 59.91 187 ASN A C 1
ATOM 1528 O O . ASN A 1 187 ? 22.290 -12.406 -20.642 1.00 59.91 187 ASN A O 1
ATOM 1532 N N . GLU A 1 188 ? 21.604 -12.495 -18.515 1.00 54.31 188 GLU A N 1
ATOM 1533 C CA . GLU A 1 188 ? 22.614 -13.462 -18.067 1.00 54.31 188 GLU A CA 1
ATOM 1534 C C . GLU A 1 188 ? 22.036 -14.888 -18.038 1.00 54.31 188 GLU A C 1
ATOM 1536 O O . GLU A 1 188 ? 21.036 -15.199 -17.387 1.00 54.31 188 GLU A O 1
ATOM 1541 N N . GLN A 1 189 ? 22.673 -15.803 -18.769 1.00 56.41 189 GLN A N 1
ATOM 1542 C CA . GLN A 1 189 ? 22.192 -17.177 -18.896 1.00 56.41 189 GLN A CA 1
ATOM 1543 C C . GLN A 1 189 ? 22.498 -18.026 -17.657 1.00 56.41 189 GLN A C 1
ATOM 1545 O O . GLN A 1 189 ? 23.641 -18.425 -17.452 1.00 56.41 189 GLN A O 1
ATOM 1550 N N . ALA A 1 190 ? 21.450 -18.396 -16.911 1.00 53.16 190 ALA A N 1
ATOM 1551 C CA . ALA A 1 190 ? 21.103 -19.783 -16.562 1.00 53.16 190 ALA A CA 1
ATOM 1552 C C . ALA A 1 190 ? 19.924 -19.817 -15.570 1.00 53.16 190 ALA A C 1
ATOM 1554 O O . ALA A 1 190 ? 20.087 -19.544 -14.381 1.00 53.16 190 ALA A O 1
ATOM 1555 N N . LEU A 1 191 ? 18.741 -20.257 -16.015 1.00 58.16 191 LEU A N 1
ATOM 1556 C CA . LEU A 1 191 ? 17.699 -20.684 -15.081 1.00 58.16 191 LEU A CA 1
ATOM 1557 C C . LEU A 1 191 ? 18.133 -22.021 -14.452 1.00 58.16 191 LEU A C 1
ATOM 1559 O O . LEU A 1 191 ? 18.282 -23.025 -15.151 1.00 58.16 191 LEU A O 1
ATOM 1563 N N . ASN A 1 192 ? 18.353 -22.060 -13.137 1.00 62.94 192 ASN A N 1
ATOM 1564 C CA . ASN A 1 192 ? 18.752 -23.292 -12.456 1.00 62.94 192 ASN A CA 1
ATOM 1565 C C . ASN A 1 192 ? 17.541 -24.223 -12.249 1.00 62.94 192 ASN A C 1
ATOM 1567 O O . ASN A 1 192 ? 16.833 -24.150 -11.245 1.00 62.94 192 ASN A O 1
ATOM 1571 N N . PHE A 1 193 ? 17.321 -25.133 -13.199 1.00 58.66 193 PHE A N 1
ATOM 1572 C CA . PHE A 1 193 ? 16.230 -26.119 -13.185 1.00 58.66 193 PHE A CA 1
ATOM 1573 C C . PHE A 1 193 ? 16.198 -27.008 -11.930 1.00 58.66 193 PHE A C 1
ATOM 1575 O O . PHE A 1 193 ? 15.135 -27.467 -11.525 1.00 58.66 193 PHE A O 1
ATOM 1582 N N . LYS A 1 194 ? 17.341 -27.224 -11.273 1.00 58.19 194 LYS A N 1
ATOM 1583 C CA . LYS A 1 194 ? 17.431 -28.040 -10.053 1.00 58.19 194 LYS A CA 1
ATOM 1584 C C . LYS A 1 194 ? 16.834 -27.329 -8.834 1.00 58.19 194 LYS A C 1
ATOM 1586 O O . LYS A 1 194 ? 16.309 -27.969 -7.923 1.00 58.19 194 LYS A O 1
ATOM 1591 N N . LEU A 1 195 ? 16.897 -25.998 -8.825 1.00 58.69 195 LEU A N 1
ATOM 1592 C CA . LEU A 1 195 ? 16.241 -25.146 -7.832 1.00 58.69 195 LEU A CA 1
ATOM 1593 C C . LEU A 1 195 ? 14.721 -25.146 -8.030 1.00 58.69 195 LEU A C 1
ATOM 1595 O O . LEU A 1 195 ? 13.982 -25.205 -7.053 1.00 58.69 195 LEU A O 1
ATOM 1599 N N . LEU A 1 196 ? 14.272 -25.202 -9.285 1.00 57.41 196 LEU A N 1
ATOM 1600 C CA . LEU A 1 196 ? 12.866 -25.342 -9.663 1.00 57.41 196 LEU A CA 1
ATOM 1601 C C . LEU A 1 196 ? 12.247 -26.636 -9.124 1.00 57.41 196 LEU A C 1
ATOM 1603 O O . LEU A 1 196 ? 11.243 -26.597 -8.422 1.00 57.41 196 LEU A O 1
ATOM 1607 N N . GLU A 1 197 ? 12.901 -27.773 -9.379 1.00 62.28 197 GLU A N 1
ATOM 1608 C CA . GLU A 1 197 ? 12.488 -29.068 -8.830 1.00 62.28 197 GLU A CA 1
ATOM 1609 C C . GLU A 1 197 ? 12.531 -29.064 -7.303 1.00 62.28 197 GLU A C 1
ATOM 1611 O O . GLU A 1 197 ? 11.739 -29.740 -6.662 1.00 62.28 197 GLU A O 1
ATOM 1616 N N . THR A 1 198 ? 13.438 -28.298 -6.692 1.00 63.50 198 THR A N 1
ATOM 1617 C CA . THR A 1 198 ? 13.513 -28.177 -5.231 1.00 63.50 198 THR A CA 1
ATOM 1618 C C . THR A 1 198 ? 12.331 -27.383 -4.675 1.00 63.50 198 THR A C 1
ATOM 1620 O O . THR A 1 198 ? 11.752 -27.804 -3.678 1.00 63.50 198 THR A O 1
ATOM 1623 N N . VAL A 1 199 ? 11.930 -26.289 -5.328 1.00 62.06 199 VAL A N 1
ATOM 1624 C CA . VAL A 1 199 ? 10.728 -25.509 -4.990 1.00 62.06 199 VAL A CA 1
ATOM 1625 C C . VAL A 1 199 ? 9.473 -26.367 -5.190 1.00 62.06 199 VAL A C 1
ATOM 1627 O O . VAL A 1 199 ? 8.713 -26.553 -4.242 1.00 62.06 199 VAL A O 1
ATOM 1630 N N . GLU A 1 200 ? 9.301 -26.993 -6.359 1.00 62.56 200 GLU A N 1
ATOM 1631 C CA . GLU A 1 200 ? 8.188 -27.912 -6.649 1.00 62.56 200 GLU A CA 1
ATOM 1632 C C . GLU A 1 200 ? 8.137 -29.100 -5.679 1.00 62.56 200 GLU A C 1
ATOM 1634 O O . GLU A 1 200 ? 7.061 -29.466 -5.213 1.00 62.56 200 GLU A O 1
ATOM 1639 N N . ARG A 1 201 ? 9.282 -29.690 -5.320 1.00 65.25 201 ARG A N 1
ATOM 1640 C CA . ARG A 1 201 ? 9.369 -30.800 -4.359 1.00 65.25 201 ARG A CA 1
ATOM 1641 C C . ARG A 1 201 ? 9.076 -30.356 -2.931 1.00 65.25 201 ARG A C 1
ATOM 1643 O O . ARG A 1 201 ? 8.462 -31.112 -2.189 1.00 65.25 201 ARG A O 1
ATOM 1650 N N . ASN A 1 202 ? 9.492 -29.154 -2.538 1.00 61.50 202 ASN A N 1
ATOM 1651 C CA . ASN A 1 202 ? 9.196 -28.605 -1.214 1.00 61.50 202 ASN A CA 1
ATOM 1652 C C . ASN A 1 202 ? 7.720 -28.189 -1.087 1.00 61.50 202 ASN A C 1
ATOM 1654 O O . ASN A 1 202 ? 7.187 -28.170 0.019 1.00 61.50 202 ASN A O 1
ATOM 1658 N N . LEU A 1 203 ? 7.058 -27.897 -2.211 1.00 57.75 203 LEU A N 1
ATOM 1659 C CA . LEU A 1 203 ? 5.647 -27.507 -2.277 1.00 57.75 203 LEU A CA 1
ATOM 1660 C C . LEU A 1 203 ? 4.704 -28.675 -2.624 1.00 57.75 203 LEU A C 1
ATOM 1662 O O . LEU A 1 203 ? 3.524 -28.622 -2.290 1.00 57.75 203 LEU A O 1
ATOM 1666 N N . SER A 1 204 ? 5.205 -29.761 -3.219 1.00 59.00 204 SER A N 1
ATOM 1667 C CA . SER A 1 204 ? 4.423 -30.964 -3.559 1.00 59.00 204 SER A CA 1
ATOM 1668 C C . SER A 1 204 ? 3.667 -31.580 -2.376 1.00 59.00 204 SER A C 1
ATOM 1670 O O . SER A 1 204 ? 2.492 -31.890 -2.560 1.00 59.00 204 SER A O 1
ATOM 1672 N N . PRO A 1 205 ? 4.229 -31.681 -1.152 1.00 55.25 205 PRO A N 1
ATOM 1673 C CA . PRO A 1 205 ? 3.493 -32.168 0.018 1.00 55.25 205 PRO A CA 1
ATOM 1674 C C . PRO A 1 205 ? 2.222 -31.362 0.337 1.00 55.25 205 PRO A C 1
ATOM 1676 O O . PRO A 1 205 ? 1.277 -31.903 0.904 1.00 55.25 205 PRO A O 1
ATOM 1679 N N . PHE A 1 206 ? 2.177 -30.087 -0.061 1.00 53.94 206 PHE A N 1
ATOM 1680 C CA . PHE A 1 206 ? 1.031 -29.191 0.110 1.00 53.94 206 PHE A CA 1
ATOM 1681 C C . PHE A 1 206 ? 0.009 -29.352 -1.034 1.00 53.94 206 PHE A C 1
ATOM 1683 O O . PHE A 1 206 ? -1.197 -29.244 -0.831 1.00 53.94 206 PHE A O 1
ATOM 1690 N N . ILE A 1 207 ? 0.466 -29.684 -2.243 1.00 48.41 207 ILE A N 1
ATOM 1691 C CA . ILE A 1 207 ? -0.394 -29.916 -3.416 1.00 48.41 207 ILE A CA 1
ATOM 1692 C C . ILE A 1 207 ? -1.026 -31.328 -3.385 1.00 48.41 207 ILE A C 1
ATOM 1694 O O . ILE A 1 207 ? -2.192 -31.497 -3.751 1.00 48.41 207 ILE A O 1
ATOM 1698 N N . GLU A 1 208 ? -0.290 -32.343 -2.918 1.00 45.66 208 GLU A N 1
ATOM 1699 C CA . GLU A 1 208 ? -0.710 -33.757 -2.865 1.00 45.66 208 GLU A CA 1
ATOM 1700 C C . GLU A 1 208 ? -1.630 -34.100 -1.678 1.00 45.66 208 GLU A C 1
ATOM 1702 O O . GLU A 1 208 ? -2.265 -35.160 -1.667 1.00 45.66 208 GLU A O 1
ATOM 1707 N N . ALA A 1 209 ? -1.840 -33.171 -0.737 1.00 46.25 209 ALA A N 1
ATOM 1708 C CA . ALA A 1 209 ? -2.845 -33.275 0.331 1.00 46.25 209 ALA A CA 1
ATOM 1709 C C . ALA A 1 209 ? -4.309 -33.275 -0.179 1.00 46.25 209 ALA A C 1
ATOM 1711 O O . ALA A 1 209 ? -5.258 -33.160 0.591 1.00 46.25 209 ALA A O 1
ATOM 1712 N N . LYS A 1 210 ? -4.527 -33.468 -1.483 1.00 40.75 210 LYS A N 1
ATOM 1713 C CA . LYS A 1 210 ? -5.831 -33.770 -2.086 1.00 40.75 210 LYS A CA 1
ATOM 1714 C C . LYS A 1 210 ? -6.317 -35.201 -1.814 1.00 40.75 210 LYS A C 1
ATOM 1716 O O . LYS A 1 210 ? -7.477 -35.498 -2.087 1.00 40.75 210 LYS A O 1
ATOM 1721 N N . GLY A 1 211 ? -5.448 -36.085 -1.314 1.00 41.31 211 GLY A N 1
ATOM 1722 C CA . GLY A 1 211 ? -5.709 -37.524 -1.294 1.00 41.31 211 GLY A CA 1
ATOM 1723 C C . GLY A 1 211 ? -6.355 -38.111 -0.039 1.00 41.31 211 GLY A C 1
ATOM 1724 O O . GLY A 1 211 ? -7.140 -39.040 -0.192 1.00 41.31 211 GLY A O 1
ATOM 1725 N N . ASN A 1 212 ? -6.039 -37.661 1.188 1.00 38.09 212 ASN A N 1
ATOM 1726 C CA . ASN A 1 212 ? -6.547 -38.395 2.366 1.00 38.09 212 ASN A CA 1
ATOM 1727 C C . ASN A 1 212 ? -6.605 -37.697 3.735 1.00 38.09 212 ASN A C 1
ATOM 1729 O O . ASN A 1 212 ? -6.998 -38.351 4.699 1.00 38.09 212 ASN A O 1
ATOM 1733 N N . ARG A 1 213 ? -6.290 -36.405 3.882 1.00 37.78 213 ARG A N 1
ATOM 1734 C CA . ARG A 1 213 ? -6.602 -35.661 5.118 1.00 37.78 213 ARG A CA 1
ATOM 1735 C C . ARG A 1 213 ? -6.963 -34.225 4.772 1.00 37.78 213 ARG A C 1
ATOM 1737 O O . ARG A 1 213 ? -6.214 -33.550 4.079 1.00 37.78 213 ARG A O 1
ATOM 1744 N N . ARG A 1 214 ? -8.131 -33.778 5.240 1.00 40.22 214 ARG A N 1
ATOM 1745 C CA . ARG A 1 214 ? -8.512 -32.362 5.270 1.00 40.22 214 ARG A CA 1
ATOM 1746 C C . ARG A 1 214 ? -7.559 -31.646 6.225 1.00 40.22 214 ARG A C 1
ATOM 1748 O O . ARG A 1 214 ? -7.885 -31.516 7.393 1.00 40.22 214 ARG A O 1
ATOM 1755 N N . GLU A 1 215 ? -6.403 -31.215 5.745 1.00 45.41 215 GLU A N 1
ATOM 1756 C CA . GLU A 1 215 ? -5.528 -30.318 6.495 1.00 45.41 215 GLU A CA 1
ATOM 1757 C C . GLU A 1 215 ? -4.832 -29.341 5.535 1.00 45.41 215 GLU A C 1
ATOM 1759 O O . GLU A 1 215 ? -3.842 -29.642 4.882 1.00 45.41 215 GLU A O 1
ATOM 1764 N N . ILE A 1 216 ? -5.492 -28.188 5.407 1.00 48.81 216 ILE A N 1
ATOM 1765 C CA . ILE A 1 216 ? -4.948 -26.828 5.341 1.00 48.81 216 ILE A CA 1
ATOM 1766 C C . ILE A 1 216 ? -3.790 -26.578 4.363 1.00 48.81 216 ILE A C 1
ATOM 1768 O O . ILE A 1 216 ? -2.622 -26.511 4.730 1.00 48.81 216 ILE A O 1
ATOM 1772 N N . VAL A 1 217 ? -4.162 -26.255 3.125 1.00 52.41 217 VAL A N 1
ATOM 1773 C CA . VAL A 1 217 ? -3.403 -25.312 2.297 1.00 52.41 217 VAL A CA 1
ATOM 1774 C C . VAL A 1 217 ? -4.371 -24.224 1.884 1.00 52.41 217 VAL A C 1
ATOM 1776 O O . VAL A 1 217 ? -5.457 -24.526 1.385 1.00 52.41 217 VAL A O 1
ATOM 1779 N N . ASP A 1 218 ? -4.006 -22.969 2.141 1.00 60.94 218 ASP A N 1
ATOM 1780 C CA . ASP A 1 218 ? -4.792 -21.816 1.713 1.00 60.94 218 ASP A CA 1
ATOM 1781 C C . ASP A 1 218 ? -5.085 -21.952 0.201 1.00 60.94 218 ASP A C 1
ATOM 1783 O O . ASP A 1 218 ? -4.141 -22.064 -0.593 1.00 60.94 218 ASP A O 1
ATOM 1787 N N . PRO A 1 219 ? -6.362 -21.966 -0.227 1.00 64.75 219 PRO A N 1
ATOM 1788 C CA . PRO A 1 219 ? -6.738 -22.046 -1.637 1.00 64.75 219 PRO A CA 1
ATOM 1789 C C . PRO A 1 219 ? -6.025 -21.009 -2.515 1.00 64.75 219 PRO A C 1
ATOM 1791 O O . PRO A 1 219 ? -5.784 -21.269 -3.695 1.00 64.75 219 PRO A O 1
ATOM 1794 N N . LYS A 1 220 ? -5.650 -19.858 -1.945 1.00 67.38 220 LYS A N 1
ATOM 1795 C CA . LYS A 1 220 ? -4.886 -18.807 -2.623 1.00 67.38 220 LYS A CA 1
ATOM 1796 C C . LYS A 1 220 ? -3.452 -19.236 -2.922 1.00 67.38 220 LYS A C 1
ATOM 1798 O O . LYS A 1 220 ? -2.989 -19.017 -4.036 1.00 67.38 220 LYS A O 1
ATOM 1803 N N . ILE A 1 221 ? -2.786 -19.921 -1.990 1.00 69.31 221 ILE A N 1
ATOM 1804 C CA . ILE A 1 221 ? -1.437 -20.471 -2.203 1.00 69.31 221 ILE A CA 1
ATOM 1805 C C . ILE A 1 221 ? -1.478 -21.540 -3.297 1.00 69.31 221 ILE A C 1
ATOM 1807 O O . ILE A 1 221 ? -0.651 -21.527 -4.206 1.00 69.31 221 ILE A O 1
ATOM 1811 N N . ALA A 1 222 ? -2.478 -22.426 -3.268 1.00 66.31 222 ALA A N 1
ATOM 1812 C CA . ALA A 1 222 ? -2.649 -23.445 -4.302 1.00 66.31 222 ALA A CA 1
ATOM 1813 C C . ALA A 1 222 ? -2.902 -22.831 -5.694 1.00 66.31 222 ALA A C 1
ATOM 1815 O O . ALA A 1 222 ? -2.315 -23.277 -6.679 1.00 66.31 222 ALA A O 1
ATOM 1816 N N . ALA A 1 223 ? -3.733 -21.789 -5.783 1.00 68.88 223 ALA A N 1
ATOM 1817 C CA . ALA A 1 223 ? -3.975 -21.069 -7.033 1.00 68.88 223 ALA A CA 1
ATOM 1818 C C . ALA A 1 223 ? -2.708 -20.365 -7.551 1.00 68.88 223 ALA A C 1
ATOM 1820 O O . ALA A 1 223 ? -2.406 -20.437 -8.744 1.00 68.88 223 ALA A O 1
ATOM 1821 N N . GLN A 1 224 ? -1.933 -19.754 -6.654 1.00 76.25 224 GLN A N 1
ATOM 1822 C CA . GLN A 1 224 ? -0.691 -19.068 -6.999 1.00 76.25 224 GLN A CA 1
ATOM 1823 C C . GLN A 1 224 ? 0.373 -20.037 -7.530 1.00 76.25 224 GLN A C 1
ATOM 1825 O O . GLN A 1 224 ? 1.061 -19.741 -8.503 1.00 76.25 224 GLN A O 1
ATOM 1830 N N . LEU A 1 225 ? 0.459 -21.238 -6.956 1.00 69.31 225 LEU A N 1
ATOM 1831 C CA . LEU A 1 225 ? 1.360 -22.294 -7.423 1.00 69.31 225 LEU A CA 1
ATOM 1832 C C . LEU A 1 225 ? 1.020 -22.787 -8.832 1.00 69.31 225 LEU A C 1
ATOM 1834 O O . LEU A 1 225 ? 1.922 -23.080 -9.614 1.00 69.31 225 LEU A O 1
ATOM 1838 N N . VAL A 1 226 ? -0.267 -22.847 -9.186 1.00 72.81 226 VAL A N 1
ATOM 1839 C CA . VAL A 1 226 ? -0.702 -23.203 -10.546 1.00 72.81 226 VAL A CA 1
ATOM 1840 C C . VAL A 1 226 ? -0.280 -22.136 -11.558 1.00 72.81 226 VAL A C 1
ATOM 1842 O O . VAL A 1 226 ? 0.165 -22.482 -12.653 1.00 72.81 226 VAL A O 1
ATOM 1845 N N . LEU A 1 227 ? -0.390 -20.854 -11.198 1.00 75.38 227 LEU A N 1
ATOM 1846 C CA . LEU A 1 227 ? 0.053 -19.744 -12.047 1.00 75.38 227 LEU A CA 1
ATOM 1847 C C . LEU A 1 227 ? 1.568 -19.777 -12.262 1.00 75.38 227 LEU A C 1
ATOM 1849 O O . LEU A 1 227 ? 2.008 -19.752 -13.412 1.00 75.38 227 LEU A O 1
ATOM 1853 N N . ILE A 1 228 ? 2.334 -19.963 -11.182 1.00 73.62 228 ILE A N 1
ATOM 1854 C CA . ILE A 1 228 ? 3.793 -20.108 -11.243 1.00 73.62 228 ILE A CA 1
ATOM 1855 C C . ILE A 1 228 ? 4.163 -21.296 -12.131 1.00 73.62 228 ILE A C 1
ATOM 1857 O O . ILE A 1 228 ? 4.983 -21.151 -13.029 1.00 73.62 228 ILE A O 1
ATOM 1861 N N . ASN A 1 229 ? 3.516 -22.452 -11.972 1.00 72.00 229 ASN A N 1
ATOM 1862 C CA . ASN A 1 229 ? 3.792 -23.619 -12.811 1.00 72.00 229 ASN A CA 1
ATOM 1863 C C . ASN A 1 229 ? 3.510 -23.363 -14.298 1.00 72.00 229 ASN A C 1
ATOM 1865 O O . ASN A 1 229 ? 4.301 -23.727 -15.167 1.00 72.00 229 ASN A O 1
ATOM 1869 N N . LYS A 1 230 ? 2.420 -22.655 -14.605 1.00 76.75 230 LYS A N 1
ATOM 1870 C CA . LYS A 1 230 ? 2.092 -22.272 -15.980 1.00 76.75 230 LYS A CA 1
ATOM 1871 C C . LYS A 1 230 ? 3.133 -21.316 -16.577 1.00 76.75 230 LYS A C 1
ATOM 1873 O O . LYS A 1 230 ? 3.551 -21.525 -17.715 1.00 76.75 230 LYS A O 1
ATOM 1878 N N . GLY A 1 231 ? 3.559 -20.298 -15.829 1.00 74.19 231 GLY A N 1
ATOM 1879 C CA . GLY A 1 231 ? 4.599 -19.368 -16.276 1.00 74.19 231 GLY A CA 1
ATOM 1880 C C . GLY A 1 231 ? 5.968 -20.046 -16.416 1.00 74.19 231 GLY A C 1
ATOM 1881 O O . GLY A 1 231 ? 6.684 -19.799 -17.384 1.00 74.19 231 GLY A O 1
ATOM 1882 N N . MET A 1 232 ? 6.294 -20.984 -15.520 1.00 71.75 232 MET A N 1
ATOM 1883 C CA . MET A 1 232 ? 7.503 -21.807 -15.598 1.00 71.75 232 MET A CA 1
ATOM 1884 C C . MET A 1 232 ? 7.515 -22.665 -16.860 1.00 71.75 232 MET A C 1
ATOM 1886 O O . MET A 1 232 ? 8.498 -22.632 -17.588 1.00 71.75 232 MET A O 1
ATOM 1890 N N . GLU A 1 233 ? 6.447 -23.408 -17.158 1.00 74.69 233 GLU A N 1
ATOM 1891 C CA . GLU A 1 233 ? 6.373 -24.224 -18.379 1.00 74.69 233 GLU A CA 1
ATOM 1892 C C . GLU A 1 233 ? 6.497 -23.377 -19.656 1.00 74.69 233 GLU A C 1
ATOM 1894 O O . GLU A 1 233 ? 7.179 -23.793 -20.596 1.00 74.69 233 GLU A O 1
ATOM 1899 N N . GLY A 1 234 ? 5.937 -22.161 -19.663 1.00 74.56 234 GLY A N 1
ATOM 1900 C CA . GLY A 1 234 ? 6.151 -21.183 -20.735 1.00 74.56 234 GLY A CA 1
ATOM 1901 C C . GLY A 1 234 ? 7.628 -20.810 -20.896 1.00 74.56 234 GLY A C 1
ATOM 1902 O O . GLY A 1 234 ? 8.191 -20.938 -21.982 1.00 74.56 234 GLY A O 1
ATOM 1903 N N . LEU A 1 235 ? 8.292 -20.455 -19.794 1.00 71.44 235 LEU A N 1
ATOM 1904 C CA . LEU A 1 235 ? 9.712 -20.100 -19.788 1.00 71.44 235 LEU A CA 1
ATOM 1905 C C . LEU A 1 235 ? 10.609 -21.290 -20.194 1.00 71.44 235 LEU A C 1
ATOM 1907 O O . LEU A 1 235 ? 11.553 -21.133 -20.970 1.00 71.44 235 LEU A O 1
ATOM 1911 N N . LYS A 1 236 ? 10.296 -22.515 -19.743 1.00 69.19 236 LYS A N 1
ATOM 1912 C CA . LYS A 1 236 ? 11.003 -23.746 -20.149 1.00 69.19 236 LYS A CA 1
ATOM 1913 C C . LYS A 1 236 ? 10.862 -24.010 -21.649 1.00 69.19 236 LYS A C 1
ATOM 1915 O O . LYS A 1 236 ? 11.826 -24.453 -22.279 1.00 69.19 236 LYS A O 1
ATOM 1920 N N . ALA A 1 237 ? 9.675 -23.798 -22.215 1.00 70.62 237 ALA A N 1
ATOM 1921 C CA . ALA A 1 237 ? 9.421 -23.988 -23.639 1.00 70.62 237 ALA A CA 1
ATOM 1922 C C . ALA A 1 237 ? 10.227 -22.992 -24.489 1.00 70.62 237 ALA A C 1
ATOM 1924 O O . ALA A 1 237 ? 10.854 -23.401 -25.471 1.00 70.62 237 ALA A O 1
ATOM 1925 N N . GLU A 1 238 ? 10.297 -21.734 -24.058 1.00 70.50 238 GLU A N 1
ATOM 1926 C CA . GLU A 1 238 ? 11.118 -20.694 -24.684 1.00 70.50 238 GLU A CA 1
ATOM 1927 C C . GLU A 1 238 ? 12.614 -21.034 -24.632 1.00 70.50 238 GLU A C 1
ATOM 1929 O O . GLU A 1 238 ? 13.265 -21.114 -25.673 1.00 70.50 238 GLU A O 1
ATOM 1934 N N . PHE A 1 239 ? 13.160 -21.389 -23.462 1.00 66.81 239 PHE A N 1
ATOM 1935 C CA . PHE A 1 239 ? 14.570 -21.791 -23.337 1.00 66.81 239 PHE A CA 1
ATOM 1936 C C . PHE A 1 239 ? 14.919 -23.043 -24.154 1.00 66.81 239 PHE A C 1
ATOM 1938 O O . PHE A 1 239 ? 16.000 -23.123 -24.743 1.00 66.81 239 PHE A O 1
ATOM 1945 N N . ARG A 1 240 ? 14.014 -24.027 -24.245 1.00 66.88 240 ARG A N 1
ATOM 1946 C CA . ARG A 1 240 ? 14.203 -25.207 -25.111 1.00 66.88 240 ARG A CA 1
ATOM 1947 C C . ARG A 1 240 ? 14.227 -24.827 -26.587 1.00 66.88 240 ARG A C 1
ATOM 1949 O O . ARG A 1 240 ? 14.958 -25.437 -27.363 1.00 66.88 240 ARG A O 1
ATOM 1956 N N . THR A 1 241 ? 13.430 -23.845 -26.982 1.00 65.44 241 THR A N 1
ATOM 1957 C CA . THR A 1 241 ? 13.364 -23.385 -28.369 1.00 65.44 241 THR A CA 1
ATOM 1958 C C . THR A 1 241 ? 14.592 -22.538 -28.707 1.00 65.44 241 THR A C 1
ATOM 1960 O O . THR A 1 241 ? 15.249 -22.808 -29.710 1.00 65.44 241 THR A O 1
ATOM 1963 N N . ASN A 1 242 ? 15.001 -21.633 -27.816 1.00 64.81 242 ASN A N 1
ATOM 1964 C CA . ASN A 1 242 ? 16.209 -20.821 -27.954 1.00 64.81 242 ASN A CA 1
ATOM 1965 C C . ASN A 1 242 ? 17.489 -21.684 -27.969 1.00 64.81 242 ASN A C 1
ATOM 1967 O O . ASN A 1 242 ? 18.321 -21.546 -28.858 1.00 64.81 242 ASN A O 1
ATOM 1971 N N . SER A 1 243 ? 17.611 -22.679 -27.085 1.00 65.31 243 SER A N 1
ATOM 1972 C CA . SER A 1 243 ? 18.753 -23.615 -27.098 1.00 65.31 243 SER A CA 1
ATOM 1973 C C . SER A 1 243 ? 18.819 -24.484 -28.360 1.00 65.31 243 SER A C 1
ATOM 1975 O O . SER A 1 243 ? 19.910 -24.712 -28.879 1.00 65.31 243 SER A O 1
ATOM 1977 N N . LYS A 1 244 ? 17.677 -24.921 -28.912 1.00 66.06 244 LYS A N 1
ATOM 1978 C CA . LYS A 1 244 ? 17.632 -25.592 -30.223 1.00 66.06 244 LYS A CA 1
ATOM 1979 C C . LYS A 1 244 ? 18.060 -24.664 -31.356 1.00 66.06 244 LYS A C 1
ATOM 1981 O O . LYS A 1 244 ? 18.807 -25.094 -32.227 1.00 66.06 244 LYS A O 1
ATOM 1986 N N . ILE A 1 245 ? 17.603 -23.410 -31.354 1.00 65.50 245 ILE A N 1
ATOM 1987 C CA . ILE A 1 245 ? 18.009 -22.416 -32.356 1.00 65.50 245 ILE A CA 1
ATOM 1988 C C . ILE A 1 245 ? 19.515 -22.151 -32.247 1.00 65.50 245 ILE A C 1
ATOM 1990 O O . ILE A 1 245 ? 20.209 -22.188 -33.258 1.00 65.50 245 ILE A O 1
ATOM 1994 N N . ARG A 1 246 ? 20.044 -22.012 -31.029 1.00 65.38 246 ARG A N 1
ATOM 1995 C CA . ARG A 1 246 ? 21.475 -21.836 -30.775 1.00 65.38 246 ARG A CA 1
ATOM 1996 C C . ARG A 1 246 ? 22.312 -23.030 -31.230 1.00 65.38 246 ARG A C 1
ATOM 1998 O O . ARG A 1 246 ? 23.310 -22.824 -31.901 1.00 65.38 246 ARG A O 1
ATOM 2005 N N . GLN A 1 247 ? 21.881 -24.265 -30.968 1.00 66.62 247 GLN A N 1
ATOM 2006 C CA . GLN A 1 247 ? 22.555 -25.464 -31.490 1.00 66.62 247 GLN A CA 1
ATOM 2007 C C . GLN A 1 247 ? 22.533 -25.538 -33.020 1.00 66.62 247 GLN A C 1
ATOM 2009 O O . GLN A 1 247 ? 23.479 -26.041 -33.623 1.00 66.62 247 GLN A O 1
ATOM 2014 N N . ILE A 1 248 ? 21.457 -25.068 -33.656 1.00 69.56 248 ILE A N 1
ATOM 2015 C CA . ILE A 1 248 ? 21.384 -24.982 -35.118 1.00 69.56 248 ILE A CA 1
ATOM 2016 C C . ILE A 1 248 ? 22.397 -23.957 -35.633 1.00 69.56 248 ILE A C 1
ATOM 2018 O O . ILE A 1 248 ? 23.045 -24.238 -36.631 1.00 69.56 248 ILE A O 1
ATOM 2022 N N . ILE A 1 249 ? 22.559 -22.820 -34.947 1.00 64.75 249 ILE A N 1
ATOM 2023 C CA . ILE A 1 249 ? 23.514 -21.759 -35.301 1.00 64.75 249 ILE A CA 1
ATOM 2024 C C . ILE A 1 249 ? 24.968 -22.198 -35.049 1.00 64.75 249 ILE A C 1
ATOM 2026 O O . ILE A 1 249 ? 25.809 -22.018 -35.918 1.00 64.75 249 ILE A O 1
ATOM 2030 N N . GLU A 1 250 ? 25.273 -22.810 -33.902 1.00 63.25 250 GLU A N 1
ATOM 2031 C CA . GLU A 1 250 ? 26.632 -23.252 -33.537 1.00 63.25 250 GLU A CA 1
ATOM 2032 C C . GLU A 1 250 ? 27.165 -24.366 -34.449 1.00 63.25 250 GLU A C 1
ATOM 2034 O O . GLU A 1 250 ? 28.366 -24.444 -34.686 1.00 63.25 250 GLU A O 1
ATOM 2039 N N . ASN A 1 251 ? 26.280 -25.210 -34.987 1.00 68.38 251 ASN A N 1
ATOM 2040 C CA . ASN A 1 251 ? 26.643 -26.254 -35.950 1.00 68.38 251 ASN A CA 1
ATOM 2041 C C . ASN A 1 251 ? 26.494 -25.799 -37.414 1.00 68.38 251 ASN A C 1
ATOM 2043 O O . ASN A 1 251 ? 26.619 -26.619 -38.328 1.00 68.38 251 ASN A O 1
ATOM 2047 N N . TYR A 1 252 ? 26.158 -24.527 -37.655 1.00 73.62 252 TYR A N 1
ATOM 2048 C CA . TYR A 1 252 ? 25.965 -24.002 -38.999 1.00 73.62 252 TYR A CA 1
ATOM 2049 C C . TYR A 1 252 ? 27.286 -23.530 -39.604 1.00 73.62 252 TYR A C 1
ATOM 2051 O O . TYR A 1 252 ? 27.860 -22.537 -39.168 1.00 73.62 252 TYR A O 1
ATOM 2059 N N . GLU A 1 253 ? 27.721 -24.193 -40.671 1.00 69.06 253 GLU A N 1
ATOM 2060 C CA . GLU A 1 253 ? 28.781 -23.691 -41.545 1.00 69.06 253 GLU A CA 1
ATOM 2061 C C . GLU A 1 253 ? 28.159 -23.052 -42.797 1.00 69.06 253 GLU A C 1
ATOM 2063 O O . GLU A 1 253 ? 27.322 -23.666 -43.487 1.00 69.06 253 GLU A O 1
ATOM 2068 N N . SER A 1 254 ? 28.554 -21.804 -43.072 1.00 74.81 254 SER A N 1
ATOM 2069 C CA . SER A 1 254 ? 28.221 -21.118 -44.320 1.00 74.81 254 SER A CA 1
ATOM 2070 C C . SER A 1 254 ? 29.232 -21.482 -45.406 1.00 74.81 254 SER A C 1
ATOM 2072 O O . SER A 1 254 ? 30.439 -21.522 -45.181 1.00 74.81 254 SER A O 1
ATOM 2074 N N . ASP A 1 255 ? 28.718 -21.732 -46.609 1.00 78.06 255 ASP A N 1
ATOM 2075 C CA . ASP A 1 255 ? 29.513 -21.941 -47.822 1.00 78.06 255 ASP A CA 1
ATOM 2076 C C . ASP A 1 255 ? 29.449 -20.716 -48.756 1.00 78.06 255 ASP A C 1
ATOM 2078 O O . ASP A 1 255 ? 29.881 -20.787 -49.919 1.00 78.06 255 ASP A O 1
ATOM 2082 N N . LEU A 1 256 ? 28.850 -19.609 -48.298 1.00 79.19 256 LEU A N 1
ATOM 2083 C CA . LEU A 1 256 ? 28.481 -18.458 -49.120 1.00 79.19 256 LEU A CA 1
ATOM 2084 C C . LEU A 1 256 ? 29.716 -17.781 -49.713 1.00 79.19 256 LEU A C 1
ATOM 2086 O O . LEU A 1 256 ? 29.776 -17.559 -50.928 1.00 79.19 256 LEU A O 1
ATOM 2090 N N . PHE A 1 257 ? 30.742 -17.540 -48.899 1.00 78.31 257 PHE A N 1
ATOM 2091 C CA . PHE A 1 257 ? 32.008 -16.974 -49.346 1.00 78.31 257 PHE A CA 1
ATOM 2092 C C . PHE A 1 257 ? 32.729 -17.894 -50.338 1.00 78.31 257 PHE A C 1
ATOM 2094 O O . PHE A 1 257 ? 33.247 -17.430 -51.358 1.00 78.31 257 PHE A O 1
ATOM 2101 N N . GLN A 1 258 ? 32.708 -19.215 -50.118 1.00 79.56 258 GLN A N 1
ATOM 2102 C CA . GLN A 1 258 ? 33.323 -20.181 -51.036 1.00 79.56 258 GLN A CA 1
ATOM 2103 C C . GLN A 1 258 ? 32.665 -20.133 -52.426 1.00 79.56 258 GLN A C 1
ATOM 2105 O O . GLN A 1 258 ? 33.350 -20.166 -53.457 1.00 79.56 258 GLN A O 1
ATOM 2110 N N . HIS A 1 259 ? 31.336 -20.029 -52.473 1.00 80.56 259 HIS A N 1
ATOM 2111 C CA . HIS A 1 259 ? 30.577 -19.941 -53.720 1.00 80.56 259 HIS A CA 1
ATOM 2112 C C . HIS A 1 259 ? 30.744 -18.577 -54.401 1.00 80.56 259 HIS A C 1
ATOM 2114 O O . HIS A 1 259 ? 30.938 -18.530 -55.620 1.00 80.56 259 HIS A O 1
ATOM 2120 N N . ALA A 1 260 ? 30.766 -17.484 -53.631 1.00 76.25 260 ALA A N 1
ATOM 2121 C CA . ALA A 1 260 ? 31.013 -16.134 -54.134 1.00 76.25 260 ALA A CA 1
ATOM 2122 C C . ALA A 1 260 ? 32.429 -16.005 -54.722 1.00 76.25 260 ALA A C 1
ATOM 2124 O O . ALA A 1 260 ? 32.611 -15.469 -55.817 1.00 76.25 260 ALA A O 1
ATOM 2125 N N . SER A 1 261 ? 33.425 -16.591 -54.053 1.00 77.12 261 SER A N 1
ATOM 2126 C CA . SER A 1 261 ? 34.815 -16.644 -54.510 1.00 77.12 261 SER A CA 1
ATOM 2127 C C . SER A 1 261 ? 34.957 -17.440 -55.811 1.00 77.12 261 SER A C 1
ATOM 2129 O O . SER A 1 261 ? 35.535 -16.953 -56.784 1.00 77.12 261 SER A O 1
ATOM 2131 N N . ARG A 1 262 ? 34.328 -18.622 -55.910 1.00 77.19 262 ARG A N 1
ATOM 2132 C CA . ARG A 1 262 ? 34.301 -19.412 -57.157 1.00 77.19 262 ARG A CA 1
ATOM 2133 C C . ARG A 1 262 ? 33.606 -18.680 -58.307 1.00 77.19 262 ARG A C 1
ATOM 2135 O O . ARG A 1 262 ? 34.011 -18.857 -59.458 1.00 77.19 262 ARG A O 1
ATOM 2142 N N . LEU A 1 263 ? 32.562 -17.896 -58.042 1.00 76.62 263 LEU A N 1
ATOM 2143 C CA . LEU A 1 263 ? 31.903 -17.080 -59.066 1.00 76.62 263 LEU A CA 1
ATOM 2144 C C . LEU A 1 263 ? 32.821 -15.938 -59.536 1.00 76.62 263 LEU A C 1
ATOM 2146 O O . LEU A 1 263 ? 32.973 -15.747 -60.740 1.00 76.62 263 LEU A O 1
ATOM 2150 N N . SER A 1 264 ? 33.494 -15.258 -58.602 1.00 72.69 264 SER A N 1
ATOM 2151 C CA . SER A 1 264 ? 34.499 -14.223 -58.887 1.00 72.69 264 SER A CA 1
ATOM 2152 C C . SER A 1 264 ? 35.651 -14.753 -59.755 1.00 72.69 264 SER A C 1
ATOM 2154 O O . SER A 1 264 ? 36.047 -14.130 -60.737 1.00 72.69 264 SER A O 1
ATOM 2156 N N . LEU A 1 265 ? 36.122 -15.971 -59.474 1.00 71.62 265 LEU A N 1
ATOM 2157 C CA . LEU A 1 265 ? 37.202 -16.616 -60.225 1.00 71.62 265 LEU A CA 1
ATOM 2158 C C . LEU A 1 265 ? 36.802 -16.938 -61.681 1.00 71.62 265 LEU A C 1
ATOM 2160 O O . LEU A 1 265 ? 37.597 -16.739 -62.593 1.00 71.62 265 LEU A O 1
ATOM 2164 N N . LEU A 1 266 ? 35.545 -17.345 -61.925 1.00 70.00 266 LEU A N 1
ATOM 2165 C CA . LEU A 1 266 ? 35.014 -17.570 -63.285 1.00 70.00 266 LEU A CA 1
ATOM 2166 C C . LEU A 1 266 ? 34.920 -16.269 -64.104 1.00 70.00 266 LEU A C 1
ATOM 2168 O O . LEU A 1 266 ? 34.999 -16.286 -65.333 1.00 70.00 266 LEU A O 1
ATOM 2172 N N . LEU A 1 267 ? 34.720 -15.134 -63.434 1.00 64.12 267 LEU A N 1
ATOM 2173 C CA . LEU A 1 267 ? 34.663 -13.824 -64.082 1.00 64.12 267 LEU A CA 1
ATOM 2174 C C . LEU A 1 267 ? 36.051 -13.357 -64.534 1.00 64.12 267 LEU A C 1
ATOM 2176 O O . LEU A 1 267 ? 36.152 -12.710 -65.575 1.00 64.12 267 LEU A O 1
ATOM 2180 N N . GLY A 1 268 ? 37.107 -13.768 -63.823 1.00 58.97 268 GLY A N 1
ATOM 2181 C CA . GLY A 1 268 ? 38.498 -13.625 -64.266 1.00 58.97 268 GLY A CA 1
ATOM 2182 C C . GLY A 1 268 ? 38.855 -14.485 -65.488 1.00 58.97 268 GLY A C 1
ATOM 2183 O O . GLY A 1 268 ? 39.774 -14.141 -66.225 1.00 58.97 268 GLY A O 1
ATOM 2184 N N . GLU A 1 269 ? 38.101 -15.558 -65.747 1.00 56.16 269 GLU A N 1
ATOM 2185 C CA . GLU A 1 269 ? 38.290 -16.481 -66.878 1.00 56.16 269 GLU A CA 1
ATOM 2186 C C . GLU A 1 269 ? 37.386 -16.184 -68.092 1.00 56.16 269 GLU A C 1
ATOM 2188 O O . GLU A 1 269 ? 37.367 -16.981 -69.033 1.00 56.16 269 GLU A O 1
ATOM 2193 N N . LYS A 1 270 ? 36.616 -15.075 -68.121 1.00 56.78 270 LYS A N 1
ATOM 2194 C CA . LYS A 1 270 ? 35.757 -14.752 -69.282 1.00 56.78 270 LYS A CA 1
ATOM 2195 C C . LYS A 1 270 ? 36.627 -14.721 -70.552 1.00 56.78 270 LYS A C 1
ATOM 2197 O O . LYS A 1 270 ? 37.504 -13.861 -70.646 1.00 56.78 270 LYS A O 1
ATOM 2202 N N . PRO A 1 271 ? 36.410 -15.623 -71.533 1.00 51.34 271 PRO A N 1
ATOM 2203 C CA . PRO A 1 271 ? 37.263 -15.688 -72.708 1.00 51.34 271 PRO A CA 1
ATOM 2204 C C . PRO A 1 271 ? 37.113 -14.386 -73.492 1.00 51.34 271 PRO A C 1
ATOM 2206 O O . PRO A 1 271 ? 36.046 -14.078 -74.028 1.00 51.34 271 PRO A O 1
ATOM 2209 N N . SER A 1 272 ? 38.184 -13.598 -73.556 1.00 51.84 272 SER A N 1
ATOM 2210 C CA . SER A 1 272 ? 38.293 -12.544 -74.553 1.00 51.84 272 SER A CA 1
ATOM 2211 C C . SER A 1 272 ? 38.333 -13.237 -75.913 1.00 51.84 272 SER A C 1
ATOM 2213 O O . SER A 1 272 ? 39.236 -14.022 -76.180 1.00 51.84 272 SER A O 1
ATOM 2215 N N . ASN A 1 273 ? 37.316 -13.023 -76.753 1.00 47.69 273 ASN A N 1
ATOM 2216 C CA . ASN A 1 273 ? 37.248 -13.611 -78.095 1.00 47.69 273 ASN A CA 1
ATOM 2217 C C . ASN A 1 273 ? 38.567 -13.342 -78.857 1.00 47.69 273 ASN A C 1
ATOM 2219 O O . ASN A 1 273 ? 38.789 -12.205 -79.284 1.00 47.69 273 ASN A O 1
ATOM 2223 N N . PRO A 1 274 ? 39.436 -14.349 -79.089 1.00 45.94 274 PRO A N 1
ATOM 2224 C CA . PRO A 1 274 ? 40.772 -14.114 -79.641 1.00 45.94 274 PRO A CA 1
ATOM 2225 C C . PRO A 1 274 ? 40.768 -13.984 -81.175 1.00 45.94 274 PRO A C 1
ATOM 2227 O O . PRO A 1 274 ? 41.793 -13.692 -81.793 1.00 45.94 274 PRO A O 1
ATOM 2230 N N . LEU A 1 275 ? 39.602 -14.158 -81.806 1.00 45.34 275 LEU A N 1
ATOM 2231 C CA . LEU A 1 275 ? 39.423 -14.051 -83.256 1.00 45.34 275 LEU A CA 1
ATOM 2232 C C . LEU A 1 275 ? 39.221 -12.608 -83.746 1.00 45.34 275 LEU A C 1
ATOM 2234 O O . LEU A 1 275 ? 39.381 -12.345 -84.932 1.00 45.34 275 LEU A O 1
ATOM 2238 N N . GLY A 1 276 ? 38.916 -11.658 -82.854 1.00 49.31 276 GLY A N 1
ATOM 2239 C CA . GLY A 1 276 ? 38.765 -10.246 -83.225 1.00 49.31 276 GLY A CA 1
ATOM 2240 C C . GLY A 1 276 ? 40.078 -9.460 -83.204 1.00 49.31 276 GLY A C 1
ATOM 2241 O O . GLY A 1 276 ? 40.280 -8.562 -84.013 1.00 49.31 276 GLY A O 1
ATOM 2242 N N . THR A 1 277 ? 41.002 -9.799 -82.306 1.00 52.16 277 THR A N 1
ATOM 2243 C CA . THR A 1 277 ? 42.209 -8.993 -82.059 1.00 52.16 277 THR A CA 1
ATOM 2244 C C . THR A 1 277 ? 43.359 -9.332 -83.009 1.00 52.16 277 THR A C 1
ATOM 2246 O O . THR A 1 277 ? 44.107 -8.444 -83.415 1.00 52.16 277 THR A O 1
ATOM 2249 N N . THR A 1 278 ? 43.461 -10.586 -83.449 1.00 50.12 278 THR A N 1
ATOM 2250 C CA . THR A 1 278 ? 44.484 -11.040 -84.409 1.00 50.12 278 THR A CA 1
ATOM 2251 C C . THR A 1 278 ? 44.158 -10.643 -85.856 1.00 50.12 278 THR A C 1
ATOM 2253 O O . THR A 1 278 ? 45.062 -10.327 -86.630 1.00 50.12 278 THR A O 1
ATOM 2256 N N . LEU A 1 279 ? 42.871 -10.548 -86.209 1.00 48.66 279 LEU A N 1
ATOM 2257 C CA . LEU A 1 279 ? 42.407 -10.128 -87.539 1.00 48.66 279 LEU A CA 1
ATOM 2258 C C . LEU A 1 279 ? 42.478 -8.601 -87.734 1.00 48.66 279 LEU A C 1
ATOM 2260 O O . LEU A 1 279 ? 42.776 -8.123 -88.828 1.00 48.66 279 LEU A O 1
ATOM 2264 N N . VAL A 1 280 ? 42.296 -7.828 -86.658 1.00 54.62 280 VAL A N 1
ATOM 2265 C CA . VAL A 1 280 ? 42.431 -6.360 -86.666 1.00 54.62 280 VAL A CA 1
ATOM 2266 C C . VAL A 1 280 ? 43.904 -5.926 -86.721 1.00 54.62 280 VAL A C 1
ATOM 2268 O O . VAL A 1 280 ? 44.230 -4.984 -87.441 1.00 54.62 280 VAL A O 1
ATOM 2271 N N . ALA A 1 281 ? 44.825 -6.656 -86.080 1.00 51.28 281 ALA A N 1
ATOM 2272 C CA . ALA A 1 281 ? 46.267 -6.403 -86.201 1.00 51.28 281 ALA A CA 1
ATOM 2273 C C . ALA A 1 281 ? 46.809 -6.657 -87.629 1.00 51.28 281 ALA A C 1
ATOM 2275 O O . ALA A 1 281 ? 47.686 -5.929 -88.102 1.00 51.28 281 ALA A O 1
ATOM 2276 N N . LEU A 1 282 ? 46.247 -7.634 -88.355 1.00 53.75 282 LEU A N 1
ATOM 2277 C CA . LEU A 1 282 ? 46.573 -7.905 -89.765 1.00 53.75 282 LEU A CA 1
ATOM 2278 C C . LEU A 1 282 ? 46.030 -6.833 -90.728 1.00 53.75 282 LEU A C 1
ATOM 2280 O O . LEU A 1 282 ? 46.688 -6.489 -91.708 1.00 53.75 282 LEU A O 1
ATOM 2284 N N . LEU A 1 283 ? 44.864 -6.248 -90.436 1.00 53.91 283 LEU A N 1
ATOM 2285 C CA . LEU A 1 283 ? 44.300 -5.157 -91.242 1.00 53.91 283 LEU A CA 1
ATOM 2286 C C . LEU A 1 283 ? 45.019 -3.822 -91.004 1.00 53.91 283 LEU A C 1
ATOM 2288 O O . LEU A 1 283 ? 45.234 -3.067 -91.952 1.00 53.91 283 LEU A O 1
ATOM 2292 N N . ILE A 1 284 ? 45.464 -3.557 -89.771 1.00 58.16 284 ILE A N 1
ATOM 2293 C CA . ILE A 1 284 ? 46.261 -2.369 -89.434 1.00 58.16 284 ILE A CA 1
ATOM 2294 C C . ILE A 1 284 ? 47.661 -2.452 -90.065 1.00 58.16 284 ILE A C 1
ATOM 2296 O O . ILE A 1 284 ? 48.140 -1.468 -90.623 1.00 58.16 284 ILE A O 1
ATOM 2300 N N . THR A 1 285 ? 48.298 -3.627 -90.078 1.00 55.59 285 THR A N 1
ATOM 2301 C CA . THR A 1 285 ? 49.610 -3.812 -90.732 1.00 55.59 285 THR A CA 1
ATOM 2302 C C . THR A 1 285 ? 49.529 -3.725 -92.262 1.00 55.59 285 THR A C 1
ATOM 2304 O O . THR A 1 285 ? 50.397 -3.104 -92.875 1.00 55.59 285 THR A O 1
ATOM 2307 N N . ALA A 1 286 ? 48.459 -4.220 -92.894 1.00 54.41 286 ALA A N 1
ATOM 2308 C CA . ALA A 1 286 ? 48.222 -4.032 -94.331 1.00 54.41 286 ALA A CA 1
ATOM 2309 C C . ALA A 1 286 ? 47.904 -2.567 -94.705 1.00 54.41 286 ALA A C 1
ATOM 2311 O O . ALA A 1 286 ? 48.388 -2.072 -95.726 1.00 54.41 286 ALA A O 1
ATOM 2312 N N . ALA A 1 287 ? 47.149 -1.845 -93.866 1.00 57.78 287 ALA A N 1
ATOM 2313 C CA . ALA A 1 287 ? 46.863 -0.421 -94.060 1.00 57.78 287 ALA A CA 1
ATOM 2314 C C . ALA A 1 287 ? 48.123 0.451 -93.908 1.00 57.78 287 ALA A C 1
ATOM 2316 O O . ALA A 1 287 ? 48.326 1.365 -94.706 1.00 57.78 287 ALA A O 1
ATOM 2317 N N . ILE A 1 288 ? 49.009 0.127 -92.958 1.00 61.28 288 ILE A N 1
ATOM 2318 C CA . ILE A 1 288 ? 50.297 0.813 -92.766 1.00 61.28 288 ILE A CA 1
ATOM 2319 C C . ILE A 1 288 ? 51.243 0.564 -93.953 1.00 61.28 288 ILE A C 1
ATOM 2321 O O . ILE A 1 288 ? 51.897 1.497 -94.409 1.00 61.28 288 ILE A O 1
ATOM 2325 N N . ILE A 1 289 ? 51.277 -0.645 -94.527 1.00 59.50 289 ILE A N 1
ATOM 2326 C CA . ILE A 1 289 ? 52.107 -0.950 -95.711 1.00 59.50 289 ILE A CA 1
ATOM 2327 C C . ILE A 1 289 ? 51.603 -0.203 -96.961 1.00 59.50 289 ILE A C 1
ATOM 2329 O O . ILE A 1 289 ? 52.405 0.333 -97.726 1.00 59.50 289 ILE A O 1
ATOM 2333 N N . ILE A 1 290 ? 50.284 -0.087 -97.147 1.00 60.91 290 ILE A N 1
ATOM 2334 C CA . ILE A 1 290 ? 49.692 0.695 -98.248 1.00 60.91 290 ILE A CA 1
ATOM 2335 C C . ILE A 1 290 ? 49.912 2.203 -98.033 1.00 60.91 290 ILE A C 1
ATOM 2337 O O . ILE A 1 290 ? 50.247 2.912 -98.984 1.00 60.91 290 ILE A O 1
ATOM 2341 N N . MET A 1 291 ? 49.803 2.691 -96.793 1.00 58.59 291 MET A N 1
ATOM 2342 C CA . MET A 1 291 ? 50.076 4.085 -96.424 1.00 58.59 291 MET A CA 1
ATOM 2343 C C . MET A 1 291 ? 51.551 4.454 -96.640 1.00 58.59 291 MET A C 1
ATOM 2345 O O . MET A 1 291 ? 51.830 5.497 -97.226 1.00 58.59 291 MET A O 1
ATOM 2349 N N . LEU A 1 292 ? 52.491 3.564 -96.300 1.00 55.81 292 LEU A N 1
ATOM 2350 C CA . LEU A 1 292 ? 53.924 3.734 -96.568 1.00 55.81 292 LEU A CA 1
ATOM 2351 C C . LEU A 1 292 ? 54.248 3.692 -98.073 1.00 55.81 292 LEU A C 1
ATOM 2353 O O . LEU A 1 292 ? 55.107 4.444 -98.534 1.00 55.81 292 LEU A O 1
ATOM 2357 N N . CYS A 1 293 ? 53.531 2.896 -98.876 1.00 55.66 293 CYS A N 1
ATOM 2358 C CA . CYS A 1 293 ? 53.661 2.918 -100.339 1.00 55.66 293 CYS A CA 1
ATOM 2359 C C . CYS A 1 293 ? 53.101 4.202 -100.979 1.00 55.66 293 CYS A C 1
ATOM 2361 O O . CYS A 1 293 ? 53.662 4.680 -101.965 1.00 55.66 293 CYS A O 1
ATOM 2363 N N . VAL A 1 294 ? 52.038 4.794 -100.424 1.00 55.34 294 VAL A N 1
ATOM 2364 C CA . VAL A 1 294 ? 51.493 6.087 -100.881 1.00 55.34 294 VAL A CA 1
ATOM 2365 C C . VAL A 1 294 ? 52.384 7.255 -100.432 1.00 55.34 294 VAL A C 1
ATOM 2367 O O . VAL A 1 294 ? 52.626 8.170 -101.220 1.00 55.34 294 VAL A O 1
ATOM 2370 N N . GLN A 1 295 ? 52.956 7.188 -99.227 1.00 55.72 295 GLN A N 1
ATOM 2371 C CA . GLN A 1 295 ? 53.890 8.176 -98.674 1.00 55.72 295 GLN A CA 1
ATOM 2372 C C . GLN A 1 295 ? 55.213 8.220 -99.457 1.00 55.72 295 GLN A C 1
ATOM 2374 O O . GLN A 1 295 ? 55.689 9.302 -99.797 1.00 55.72 295 GLN A O 1
ATOM 2379 N N . ASN A 1 296 ? 55.730 7.062 -99.882 1.00 49.91 296 ASN A N 1
ATOM 2380 C CA . ASN A 1 296 ? 56.930 6.965 -100.722 1.00 49.91 296 ASN A CA 1
ATOM 2381 C C . ASN A 1 296 ? 56.692 7.461 -102.173 1.00 49.91 296 ASN A C 1
ATOM 2383 O O . ASN A 1 296 ? 57.621 7.869 -102.869 1.00 49.91 296 ASN A O 1
ATOM 2387 N N . LEU A 1 297 ? 55.430 7.491 -102.630 1.00 52.44 297 LEU A N 1
ATOM 2388 C CA . LEU A 1 297 ? 55.037 8.049 -103.933 1.00 52.44 297 LEU A CA 1
ATOM 2389 C C . LEU A 1 297 ? 54.697 9.554 -103.884 1.00 52.44 297 LEU A C 1
ATOM 2391 O O . LEU A 1 297 ? 54.799 10.218 -104.915 1.00 52.44 297 LEU A O 1
ATOM 2395 N N . TRP A 1 298 ? 54.366 10.110 -102.712 1.00 46.28 298 TRP A N 1
ATOM 2396 C CA . TRP A 1 298 ? 54.146 11.553 -102.500 1.00 46.28 298 TRP A CA 1
ATOM 2397 C C . TRP A 1 298 ? 55.419 12.319 -102.089 1.00 46.28 298 TRP A C 1
ATOM 2399 O O . TRP A 1 298 ? 55.591 13.472 -102.484 1.00 46.28 298 TRP A O 1
ATOM 2409 N N . GLN A 1 299 ? 56.370 11.673 -101.402 1.00 46.19 299 GLN A N 1
ATOM 2410 C CA . GLN A 1 299 ? 57.644 12.282 -100.972 1.00 46.19 299 GLN A CA 1
ATOM 2411 C C . GLN A 1 299 ? 58.619 12.620 -102.112 1.00 46.19 299 GLN A C 1
ATOM 2413 O O . GLN A 1 299 ? 59.601 13.321 -101.891 1.00 46.19 299 GLN A O 1
ATOM 2418 N N . ARG A 1 300 ? 58.349 12.187 -103.350 1.00 48.19 300 ARG A N 1
ATOM 2419 C CA . ARG A 1 300 ? 59.173 12.520 -104.527 1.00 48.19 300 ARG A CA 1
ATOM 2420 C C . ARG A 1 300 ? 58.698 13.740 -105.325 1.00 48.19 300 ARG A C 1
ATOM 2422 O O . ARG A 1 300 ? 59.281 14.016 -106.372 1.00 48.19 300 ARG A O 1
ATOM 2429 N N . LYS A 1 301 ? 57.667 14.477 -104.880 1.00 48.91 301 LYS A N 1
ATOM 2430 C CA . LYS A 1 301 ? 57.158 15.631 -105.652 1.00 48.91 301 LYS A CA 1
ATOM 2431 C C . LYS A 1 301 ? 56.668 16.858 -104.877 1.00 48.91 301 LYS A C 1
ATOM 2433 O O . LYS A 1 301 ? 56.164 17.774 -105.516 1.00 48.91 301 LYS A O 1
ATOM 2438 N N . PHE A 1 302 ? 56.813 16.912 -103.557 1.00 44.81 302 PHE A N 1
ATOM 2439 C CA . PHE A 1 302 ? 56.298 18.038 -102.772 1.00 44.81 302 PHE A CA 1
ATOM 2440 C C . PHE A 1 302 ? 57.225 18.360 -101.599 1.00 44.81 302 PHE A C 1
ATOM 2442 O O . PHE A 1 302 ? 56.881 18.129 -100.448 1.00 44.81 302 PHE A O 1
ATOM 2449 N N . ASN A 1 303 ? 58.446 18.806 -101.908 1.00 47.28 303 ASN A N 1
ATOM 2450 C CA . ASN A 1 303 ? 59.395 19.250 -100.888 1.00 47.28 303 ASN A CA 1
ATOM 2451 C C . ASN A 1 303 ? 60.173 20.504 -101.305 1.00 47.28 303 ASN A C 1
ATOM 2453 O O . ASN A 1 303 ? 61.360 20.602 -101.038 1.00 47.28 303 ASN A O 1
ATOM 2457 N N . ASP A 1 304 ? 59.470 21.454 -101.924 1.00 47.75 304 ASP A N 1
ATOM 2458 C CA . ASP A 1 304 ? 59.877 22.858 -101.993 1.00 47.75 304 ASP A CA 1
ATOM 2459 C C . ASP A 1 304 ? 58.613 23.728 -101.904 1.00 47.75 304 ASP A C 1
ATOM 2461 O O . ASP A 1 304 ? 57.799 23.757 -102.828 1.00 47.75 304 ASP A O 1
ATOM 2465 N N . GLY A 1 305 ? 58.445 24.412 -100.766 1.00 55.34 305 GLY A N 1
ATOM 2466 C CA . GLY A 1 305 ? 57.454 25.477 -100.570 1.00 55.34 305 GLY A CA 1
ATOM 2467 C C . GLY A 1 305 ? 56.216 25.115 -99.742 1.00 55.34 305 GLY A C 1
ATOM 2468 O O . GLY A 1 305 ? 55.167 24.867 -100.318 1.00 55.34 305 GLY A O 1
ATOM 2469 N N . LEU A 1 306 ? 56.335 25.129 -98.404 1.00 48.88 306 LEU A N 1
ATOM 2470 C CA . LEU A 1 306 ? 55.414 25.778 -97.438 1.00 48.88 306 LEU A CA 1
ATOM 2471 C C . LEU A 1 306 ? 55.817 25.427 -95.981 1.00 48.88 306 LEU A C 1
ATOM 2473 O O . LEU A 1 306 ? 55.099 24.765 -95.242 1.00 48.88 306 LEU A O 1
ATOM 2477 N N . VAL A 1 307 ? 56.995 25.884 -95.546 1.00 52.44 307 VAL A N 1
ATOM 2478 C CA . VAL A 1 307 ? 57.379 25.941 -94.111 1.00 52.44 307 VAL A CA 1
ATOM 2479 C C . VAL A 1 307 ? 57.177 27.366 -93.554 1.00 52.44 307 VAL A C 1
ATOM 2481 O O . VAL A 1 307 ? 57.558 27.686 -92.439 1.00 52.44 307 VAL A O 1
ATOM 2484 N N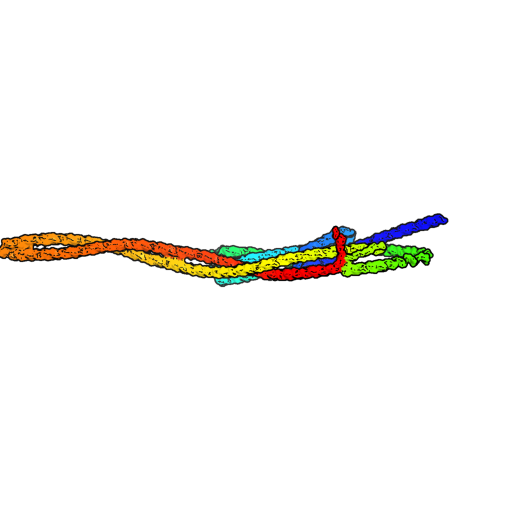 . ALA A 1 308 ? 56.500 28.239 -94.305 1.00 51.03 308 ALA A N 1
ATOM 2485 C CA . ALA A 1 308 ? 56.302 29.647 -93.953 1.00 51.03 308 ALA A CA 1
ATOM 2486 C C . ALA A 1 308 ? 54.842 30.018 -93.612 1.00 51.03 308 ALA A C 1
ATOM 2488 O O . ALA A 1 308 ? 54.495 31.192 -93.661 1.00 51.03 308 ALA A O 1
ATOM 2489 N N . GLN A 1 309 ? 53.982 29.046 -93.280 1.00 48.22 309 GLN A N 1
ATOM 2490 C CA . GLN A 1 309 ? 52.576 29.305 -92.914 1.00 48.22 309 GLN A CA 1
ATOM 2491 C C . GLN A 1 309 ? 52.131 28.645 -91.593 1.00 48.22 309 GLN A C 1
ATOM 2493 O O . GLN A 1 309 ? 50.958 28.696 -91.259 1.00 48.22 309 GLN A O 1
ATOM 2498 N N . LEU A 1 310 ? 53.057 28.054 -90.826 1.00 48.19 310 LEU A N 1
ATOM 2499 C CA . LEU A 1 310 ? 52.776 27.406 -89.529 1.00 48.19 310 LEU A CA 1
ATOM 2500 C C . LEU A 1 310 ? 53.451 28.093 -88.328 1.00 48.19 310 LEU A C 1
ATOM 2502 O O . LEU A 1 310 ? 53.373 27.587 -87.216 1.00 48.19 310 LEU A O 1
ATOM 2506 N N . LEU A 1 311 ? 54.104 29.241 -88.535 1.00 48.91 311 LEU A N 1
ATOM 2507 C CA . LEU A 1 311 ? 54.791 29.982 -87.466 1.00 48.91 311 LEU A CA 1
ATOM 2508 C C . LEU A 1 311 ? 54.058 31.257 -87.013 1.00 48.91 311 LEU A C 1
ATOM 2510 O O . LEU A 1 311 ? 54.450 31.825 -86.005 1.00 48.91 311 LEU A O 1
ATOM 2514 N N . SER A 1 312 ? 52.977 31.684 -87.681 1.00 48.53 312 SER A N 1
ATOM 2515 C CA . SER A 1 312 ? 52.143 32.808 -87.208 1.00 48.53 312 SER A CA 1
ATOM 2516 C C . SER A 1 312 ? 50.954 32.381 -86.338 1.00 48.53 312 SER A C 1
ATOM 2518 O O . SER A 1 312 ? 50.310 33.233 -85.748 1.00 48.53 312 SER A O 1
ATOM 2520 N N . GLU A 1 313 ? 50.648 31.083 -86.254 1.00 48.69 313 GLU A N 1
ATOM 2521 C CA . GLU A 1 313 ? 49.542 30.548 -85.439 1.00 48.69 313 GLU A CA 1
ATOM 2522 C C . GLU A 1 313 ? 50.029 30.069 -84.052 1.00 48.69 313 GLU A C 1
ATOM 2524 O O . GLU A 1 313 ? 49.223 29.812 -83.166 1.00 48.69 313 GLU A O 1
ATOM 2529 N N . GLN A 1 314 ? 51.352 29.982 -83.835 1.00 48.56 314 GLN A N 1
ATOM 2530 C CA . GLN A 1 314 ? 51.942 29.535 -82.566 1.00 48.56 314 GLN A CA 1
ATOM 2531 C C . GLN A 1 314 ? 52.043 30.650 -81.507 1.00 48.56 314 GLN A C 1
ATOM 2533 O O . GLN A 1 314 ? 51.689 30.397 -80.358 1.00 48.56 314 GLN A O 1
ATOM 2538 N N . GLU A 1 315 ? 52.437 31.880 -81.866 1.00 53.19 315 GLU A N 1
ATOM 2539 C CA . GLU A 1 315 ? 52.568 32.992 -80.897 1.00 53.19 315 GLU A CA 1
ATOM 2540 C C . GLU A 1 315 ? 51.210 33.448 -80.326 1.00 53.19 315 GLU A C 1
ATOM 2542 O O . GLU A 1 315 ? 51.085 33.644 -79.117 1.00 53.19 315 GLU A O 1
ATOM 2547 N N . GLU A 1 316 ? 50.160 33.521 -81.156 1.00 55.25 316 GLU A N 1
ATOM 2548 C CA . GLU A 1 316 ? 48.804 33.906 -80.721 1.00 55.25 316 GLU A CA 1
ATOM 2549 C C . GLU A 1 316 ? 48.171 32.847 -79.796 1.00 55.25 316 GLU A C 1
ATOM 2551 O O . GLU A 1 316 ? 47.480 33.175 -78.830 1.00 55.25 316 GLU A O 1
ATOM 2556 N N . THR A 1 317 ? 48.449 31.557 -80.028 1.00 58.56 317 THR A N 1
ATOM 2557 C CA . THR A 1 317 ? 48.004 30.491 -79.114 1.00 58.56 317 THR A CA 1
ATOM 2558 C C . THR A 1 317 ? 48.760 30.490 -77.784 1.00 58.56 317 THR A C 1
ATOM 2560 O O . THR A 1 317 ? 48.161 30.166 -76.760 1.00 58.56 317 THR A O 1
ATOM 2563 N N . GLU A 1 318 ? 50.035 30.896 -77.752 1.00 63.06 318 GLU A N 1
ATOM 2564 C CA . GLU A 1 318 ? 50.841 30.909 -76.526 1.00 63.06 318 GLU A CA 1
ATOM 2565 C C . GLU A 1 318 ? 50.426 32.038 -75.561 1.00 63.06 318 GLU A C 1
ATOM 2567 O O . GLU A 1 318 ? 50.306 31.801 -74.356 1.00 63.06 318 GLU A O 1
ATOM 2572 N N . GLU A 1 319 ? 50.126 33.243 -76.065 1.00 64.94 319 GLU A N 1
ATOM 2573 C CA . GLU A 1 319 ? 49.572 34.331 -75.236 1.00 64.94 319 GLU A CA 1
ATOM 2574 C C . GLU A 1 319 ? 48.175 34.000 -74.699 1.00 64.94 319 GLU A C 1
ATOM 2576 O O . GLU A 1 319 ? 47.897 34.215 -73.516 1.00 64.94 319 GLU A O 1
ATOM 2581 N N . ARG A 1 320 ? 47.309 33.402 -75.529 1.00 66.19 320 ARG A N 1
ATOM 2582 C CA . ARG A 1 320 ? 45.965 32.970 -75.108 1.00 66.19 320 ARG A CA 1
ATOM 2583 C C . ARG A 1 320 ? 46.014 31.889 -74.032 1.00 66.19 320 ARG A C 1
ATOM 2585 O O . ARG A 1 320 ? 45.198 31.910 -73.115 1.00 66.19 320 ARG A O 1
ATOM 2592 N N . ILE A 1 321 ? 46.983 30.976 -74.098 1.00 70.62 321 ILE A N 1
ATOM 2593 C CA . ILE A 1 321 ? 47.201 29.966 -73.055 1.00 70.62 321 ILE A CA 1
ATOM 2594 C C . ILE A 1 321 ? 47.699 30.616 -71.757 1.00 70.62 321 ILE A C 1
ATOM 2596 O O . ILE A 1 321 ? 47.272 30.194 -70.684 1.00 70.62 321 ILE A O 1
ATOM 2600 N N . LYS A 1 322 ? 48.546 31.654 -71.809 1.00 75.81 322 LYS A N 1
ATOM 2601 C CA . LYS A 1 322 ? 48.995 32.379 -70.602 1.00 75.81 322 LYS A CA 1
ATOM 2602 C C . LYS A 1 322 ? 47.850 33.117 -69.906 1.00 75.81 322 LYS A C 1
ATOM 2604 O O . LYS A 1 322 ? 47.712 32.981 -68.693 1.00 75.81 322 LYS A O 1
ATOM 2609 N N . LEU A 1 323 ? 47.014 33.834 -70.661 1.00 73.06 323 LEU A N 1
ATOM 2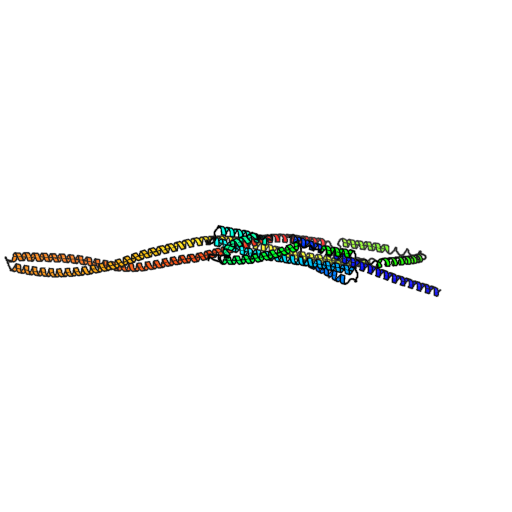610 C CA . LEU A 1 323 ? 45.798 34.481 -70.145 1.00 73.06 323 LEU A CA 1
ATOM 2611 C C . LEU A 1 323 ? 44.835 33.460 -69.534 1.00 73.06 323 LEU A C 1
ATOM 2613 O O . LEU A 1 323 ? 44.444 33.604 -68.381 1.00 73.06 323 LEU A O 1
ATOM 2617 N N . PHE A 1 324 ? 44.559 32.372 -70.252 1.00 80.00 324 PHE A N 1
ATOM 2618 C CA . PHE A 1 324 ? 43.725 31.280 -69.756 1.00 80.00 324 PHE A CA 1
ATOM 2619 C C . PHE A 1 324 ? 44.300 30.644 -68.479 1.00 80.00 324 PHE A C 1
ATOM 2621 O O . PHE A 1 324 ? 43.574 30.377 -67.529 1.00 80.00 324 PHE A O 1
ATOM 2628 N N . THR A 1 325 ? 45.619 30.444 -68.408 1.00 79.25 325 THR A N 1
ATOM 2629 C CA . THR A 1 325 ? 46.288 29.919 -67.204 1.00 79.25 325 THR A CA 1
ATOM 2630 C C . THR A 1 325 ? 46.177 30.891 -66.028 1.00 79.25 325 THR A C 1
ATOM 2632 O O . THR A 1 325 ? 46.008 30.458 -64.892 1.00 79.25 325 THR A O 1
ATOM 2635 N N . HIS A 1 326 ? 46.237 32.200 -66.283 1.00 81.00 326 HIS A N 1
ATOM 2636 C CA . HIS A 1 326 ? 46.040 33.223 -65.259 1.00 81.00 326 HIS A CA 1
ATOM 2637 C C . HIS A 1 326 ? 44.586 33.261 -64.752 1.00 81.00 326 HIS A C 1
ATOM 2639 O O . HIS A 1 326 ? 44.366 33.313 -63.545 1.00 81.00 326 HIS A O 1
ATOM 2645 N N . GLU A 1 327 ? 43.597 33.146 -65.643 1.00 81.44 327 GLU A N 1
ATOM 2646 C CA . GLU A 1 327 ? 42.173 33.017 -65.291 1.00 81.44 327 GLU A CA 1
ATOM 2647 C C . GLU A 1 327 ? 41.905 31.739 -64.474 1.00 81.44 327 GLU A C 1
ATOM 2649 O O . GLU A 1 327 ? 41.214 31.787 -63.455 1.00 81.44 327 GLU A O 1
ATOM 2654 N N . VAL A 1 328 ? 42.527 30.611 -64.845 1.00 83.25 328 VAL A N 1
ATOM 2655 C CA . VAL A 1 328 ? 42.486 29.370 -64.051 1.00 83.25 328 VAL A CA 1
ATOM 2656 C C . VAL A 1 328 ? 43.139 29.572 -62.679 1.00 83.25 328 VAL A C 1
ATOM 2658 O O . VAL A 1 328 ? 42.601 29.085 -61.690 1.00 83.25 328 VAL A O 1
ATOM 2661 N N . SER A 1 329 ? 44.260 30.295 -62.587 1.00 84.19 329 SER A N 1
ATOM 2662 C CA . SER A 1 329 ? 44.912 30.593 -61.301 1.00 84.19 329 SER A CA 1
ATOM 2663 C C . SER A 1 329 ? 43.988 31.385 -60.379 1.00 84.19 329 SER A C 1
ATOM 2665 O O . SER A 1 329 ? 43.795 30.993 -59.235 1.00 84.19 329 SER A O 1
ATOM 2667 N N . ASN A 1 330 ? 43.345 32.436 -60.895 1.00 81.62 330 ASN A N 1
ATOM 2668 C CA . ASN A 1 330 ? 42.391 33.233 -60.123 1.00 81.62 330 ASN A CA 1
ATOM 2669 C C . ASN A 1 330 ? 41.190 32.384 -59.659 1.00 81.62 330 ASN A C 1
ATOM 2671 O O . ASN A 1 330 ? 40.754 32.513 -58.517 1.00 81.62 330 ASN A O 1
ATOM 2675 N N . MET A 1 331 ? 40.701 31.471 -60.509 1.00 82.94 331 MET A N 1
ATOM 2676 C CA . MET A 1 331 ? 39.659 30.503 -60.144 1.00 82.94 331 MET A CA 1
ATOM 2677 C C . MET A 1 331 ? 40.106 29.561 -59.013 1.00 82.94 331 MET A C 1
ATOM 2679 O O . MET A 1 331 ? 39.321 29.273 -58.109 1.00 82.94 331 MET A O 1
ATOM 2683 N N . ILE A 1 332 ? 41.353 29.079 -59.054 1.00 81.38 332 ILE A N 1
ATOM 2684 C CA . ILE A 1 332 ? 41.940 28.211 -58.018 1.00 81.38 332 ILE A CA 1
ATOM 2685 C C . ILE A 1 332 ? 42.097 28.962 -56.691 1.00 81.38 332 ILE A C 1
ATOM 2687 O O . ILE A 1 332 ? 41.838 28.379 -55.640 1.00 81.38 332 ILE A O 1
ATOM 2691 N N . ASP A 1 333 ? 42.438 30.249 -56.738 1.00 83.19 333 ASP A N 1
ATOM 2692 C CA . ASP A 1 333 ? 42.588 31.112 -55.559 1.00 83.19 333 ASP A CA 1
ATOM 2693 C C . ASP A 1 333 ? 41.239 31.527 -54.929 1.00 83.19 333 ASP A C 1
ATOM 2695 O O . ASP A 1 333 ? 41.197 32.339 -54.007 1.00 83.19 333 ASP A O 1
ATOM 2699 N N . GLY A 1 334 ? 40.120 30.962 -55.402 1.00 79.25 334 GLY A N 1
ATOM 2700 C CA . GLY A 1 334 ? 38.783 31.176 -54.844 1.00 79.25 334 GLY A CA 1
ATOM 2701 C C . GLY A 1 334 ? 38.014 32.339 -55.471 1.00 79.25 334 GLY A C 1
ATOM 2702 O O . GLY A 1 334 ? 36.881 32.610 -55.067 1.00 79.25 334 GLY A O 1
ATOM 2703 N N . ASN A 1 335 ? 38.572 33.008 -56.485 1.00 84.38 335 ASN A N 1
ATOM 2704 C CA . ASN A 1 335 ? 37.846 34.010 -57.253 1.00 84.38 335 ASN A CA 1
ATOM 2705 C C . ASN A 1 335 ? 37.026 33.340 -58.362 1.00 84.38 335 ASN A C 1
ATOM 2707 O O . ASN A 1 335 ? 37.529 33.029 -59.438 1.00 84.38 335 ASN A O 1
ATOM 2711 N N . LEU A 1 336 ? 35.739 33.130 -58.098 1.00 84.69 336 LEU A N 1
ATOM 2712 C CA . LEU A 1 336 ? 34.784 32.583 -59.062 1.00 84.69 336 LEU A CA 1
ATOM 2713 C C . LEU A 1 336 ? 34.111 33.668 -59.906 1.00 84.69 336 LEU A C 1
ATOM 2715 O O . LEU A 1 336 ? 33.352 33.343 -60.817 1.00 84.69 336 LEU A O 1
ATOM 2719 N N . ASN A 1 337 ? 34.413 34.942 -59.656 1.00 83.94 337 ASN A N 1
ATOM 2720 C CA . ASN A 1 337 ? 34.025 36.069 -60.499 1.00 83.94 337 ASN A CA 1
ATOM 2721 C C . ASN A 1 337 ? 34.989 36.234 -61.692 1.00 83.94 337 ASN A C 1
ATOM 2723 O O . ASN A 1 337 ? 35.499 37.320 -61.965 1.00 83.94 337 ASN A O 1
ATOM 2727 N N . VAL A 1 338 ? 35.293 35.122 -62.363 1.00 82.19 338 VAL A N 1
ATOM 2728 C CA . VAL A 1 338 ? 36.176 35.047 -63.532 1.00 82.19 338 VAL A CA 1
ATOM 2729 C C . VAL A 1 338 ? 35.362 34.517 -64.709 1.00 82.19 338 VAL A C 1
ATOM 2731 O O . VAL A 1 338 ? 34.592 33.567 -64.557 1.00 82.19 338 VAL A O 1
ATOM 2734 N N . GLU A 1 339 ? 35.529 35.128 -65.879 1.00 82.38 339 GLU A N 1
ATOM 2735 C CA . GLU A 1 339 ? 34.932 34.684 -67.139 1.00 82.38 339 GLU A CA 1
ATOM 2736 C C . GLU A 1 339 ? 36.049 34.345 -68.123 1.00 82.38 339 GLU A C 1
ATOM 2738 O O . GLU A 1 339 ? 36.851 35.203 -68.484 1.00 82.38 339 GLU A O 1
ATOM 2743 N N . PHE A 1 340 ? 36.105 33.087 -68.556 1.00 82.25 340 PHE A N 1
ATOM 2744 C CA . PHE A 1 340 ? 37.073 32.638 -69.546 1.00 82.25 340 PHE A CA 1
ATOM 2745 C C . PHE A 1 340 ? 36.678 33.171 -70.920 1.00 82.25 340 PHE A C 1
ATOM 2747 O O . PHE A 1 340 ? 35.600 32.853 -71.434 1.00 82.25 340 PHE A O 1
ATOM 2754 N N . THR A 1 341 ? 37.550 33.970 -71.533 1.00 77.19 341 THR A N 1
ATOM 2755 C CA . THR A 1 341 ? 37.245 34.627 -72.811 1.00 77.19 341 THR A CA 1
ATOM 2756 C C . THR A 1 341 ? 37.105 33.596 -73.940 1.00 77.19 341 THR A C 1
ATOM 2758 O O . THR A 1 341 ? 38.071 32.946 -74.349 1.00 77.19 341 THR A O 1
ATOM 2761 N N . VAL A 1 342 ? 35.895 33.463 -74.492 1.00 72.38 342 VAL A N 1
ATOM 2762 C CA . VAL A 1 342 ? 35.605 32.547 -75.604 1.00 72.38 342 VAL A CA 1
ATOM 2763 C C . VAL A 1 342 ? 36.039 33.196 -76.918 1.00 72.38 342 VAL A C 1
ATOM 2765 O O . VAL A 1 342 ? 35.392 34.112 -77.418 1.00 72.38 342 VAL A O 1
ATOM 2768 N N . SER A 1 343 ? 37.141 32.723 -77.494 1.00 68.44 343 SER A N 1
ATOM 2769 C CA . SER A 1 343 ? 37.625 33.173 -78.805 1.00 68.44 343 SER A CA 1
ATOM 2770 C C . SER A 1 343 ? 37.763 31.982 -79.758 1.00 68.44 343 SER A C 1
ATOM 2772 O O . SER A 1 343 ? 38.118 30.878 -79.332 1.00 68.44 343 SER A O 1
ATOM 2774 N N . ASP A 1 344 ? 37.439 32.187 -81.039 1.00 63.28 344 ASP A N 1
ATOM 2775 C CA . ASP A 1 344 ? 37.435 31.133 -82.057 1.00 63.28 344 ASP A CA 1
ATOM 2776 C C . ASP A 1 344 ? 38.830 30.492 -82.209 1.00 63.28 344 ASP A C 1
ATOM 2778 O O . ASP A 1 344 ? 39.869 31.132 -82.023 1.00 63.28 344 ASP A O 1
ATOM 2782 N N . GLY A 1 345 ? 38.855 29.183 -82.475 1.00 66.62 345 GLY A N 1
ATOM 2783 C CA . GLY A 1 345 ? 40.083 28.383 -82.540 1.00 66.62 345 GLY A CA 1
ATOM 2784 C C . GLY A 1 345 ? 40.098 27.188 -81.572 1.00 66.62 345 GLY A C 1
ATOM 2785 O O . GLY A 1 345 ? 39.052 26.813 -81.036 1.00 66.62 345 GLY A O 1
ATOM 2786 N N . PRO A 1 346 ? 41.272 26.568 -81.338 1.00 63.38 346 PRO A N 1
ATOM 2787 C CA . PRO A 1 346 ? 41.391 25.283 -80.636 1.00 63.38 346 PRO A CA 1
ATOM 2788 C C . PRO A 1 346 ? 40.957 25.290 -79.160 1.00 63.38 346 PRO A C 1
ATOM 2790 O O . PRO A 1 346 ? 40.710 24.231 -78.594 1.00 63.38 346 PRO A O 1
ATOM 2793 N N . THR A 1 347 ? 40.880 26.462 -78.522 1.00 70.88 347 THR A N 1
ATOM 2794 C CA . THR A 1 347 ? 40.600 26.615 -77.081 1.00 70.88 347 THR A CA 1
ATOM 2795 C C . THR A 1 347 ? 39.154 27.011 -76.762 1.00 70.88 347 THR A C 1
ATOM 2797 O O . THR A 1 347 ? 38.799 27.107 -75.588 1.00 70.88 347 THR A O 1
ATOM 2800 N N . LYS A 1 348 ? 38.300 27.200 -77.777 1.00 80.12 348 LYS A N 1
ATOM 2801 C CA . LYS A 1 348 ? 36.898 27.622 -77.620 1.00 80.12 348 LYS A CA 1
ATOM 2802 C C . LYS A 1 348 ? 36.085 26.683 -76.722 1.00 80.12 348 LYS A C 1
ATOM 2804 O O . LYS A 1 348 ? 35.520 27.120 -75.725 1.00 80.12 348 LYS A O 1
ATOM 2809 N N . GLU A 1 349 ? 36.088 25.391 -77.045 1.00 79.56 349 GLU A N 1
ATOM 2810 C CA . GLU A 1 349 ? 35.359 24.358 -76.291 1.00 79.56 349 GLU A CA 1
ATOM 2811 C C . GLU A 1 349 ? 35.860 24.254 -74.839 1.00 79.56 349 GLU A C 1
ATOM 2813 O O . GLU A 1 349 ? 35.084 24.013 -73.913 1.00 79.56 349 GLU A O 1
ATOM 2818 N N . LEU A 1 350 ? 37.156 24.502 -74.617 1.00 82.69 350 LEU A N 1
ATOM 2819 C CA . LEU A 1 350 ? 37.762 24.492 -73.288 1.00 82.69 350 LEU A CA 1
ATOM 2820 C C . LEU A 1 350 ? 37.306 25.691 -72.441 1.00 82.69 350 LEU A C 1
ATOM 2822 O O . LEU A 1 350 ? 36.924 25.495 -71.289 1.00 82.69 350 LEU A O 1
ATOM 2826 N N . ALA A 1 351 ? 37.294 26.903 -73.003 1.00 82.94 351 ALA A N 1
ATOM 2827 C CA . ALA A 1 351 ? 36.796 28.101 -72.322 1.00 82.94 351 ALA A CA 1
ATOM 2828 C C . ALA A 1 351 ? 35.295 27.996 -71.999 1.00 82.94 351 ALA A C 1
ATOM 2830 O O . ALA A 1 351 ? 34.885 28.281 -70.875 1.00 82.94 351 ALA A O 1
ATOM 2831 N N . G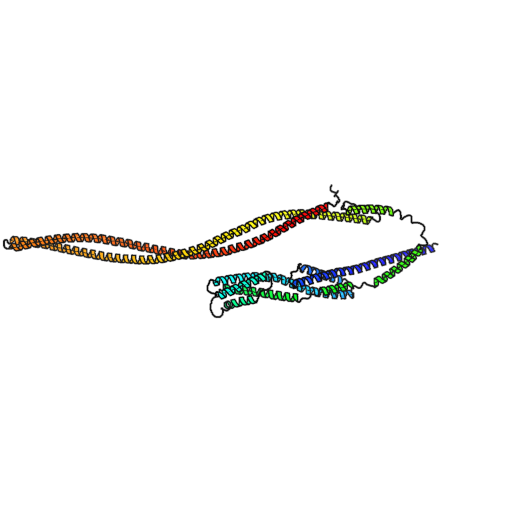LU A 1 352 ? 34.482 27.495 -72.937 1.00 85.06 352 GLU A N 1
ATOM 2832 C CA . GLU A 1 352 ? 33.054 27.224 -72.711 1.00 85.06 352 GLU A CA 1
ATOM 2833 C C . GLU A 1 352 ? 32.844 26.195 -71.584 1.00 85.06 352 GLU A C 1
ATOM 2835 O O . GLU A 1 352 ? 32.019 26.402 -70.691 1.00 85.06 352 GLU A O 1
ATOM 2840 N N . THR A 1 353 ? 33.635 25.116 -71.568 1.00 86.00 353 THR A N 1
ATOM 2841 C CA . THR A 1 353 ? 33.580 24.093 -70.511 1.00 86.00 353 THR A CA 1
ATOM 2842 C C . THR A 1 353 ? 34.002 24.644 -69.149 1.00 86.00 353 THR A C 1
ATOM 2844 O O . THR A 1 353 ? 33.359 24.333 -68.144 1.00 86.00 353 THR A O 1
ATOM 2847 N N . MET A 1 354 ? 35.035 25.490 -69.093 1.00 86.62 354 MET A N 1
ATOM 2848 C CA . MET A 1 354 ? 35.470 26.119 -67.842 1.00 86.62 354 MET A CA 1
ATOM 2849 C C . MET A 1 354 ? 34.451 27.123 -67.310 1.00 86.62 354 MET A C 1
ATOM 2851 O O . MET A 1 354 ? 34.151 27.091 -66.121 1.00 86.62 354 MET A O 1
ATOM 2855 N N . ASN A 1 355 ? 33.830 27.935 -68.168 1.00 86.69 355 ASN A N 1
ATOM 2856 C CA . ASN A 1 355 ? 32.738 28.819 -67.750 1.00 86.69 355 ASN A CA 1
ATOM 2857 C C . ASN A 1 355 ? 31.548 28.027 -67.182 1.00 86.69 355 ASN A C 1
ATOM 2859 O O . ASN A 1 355 ? 31.004 28.385 -66.136 1.00 86.69 355 ASN A O 1
ATOM 2863 N N . MET A 1 356 ? 31.174 26.903 -67.807 1.00 87.25 356 MET A N 1
ATOM 2864 C CA . MET A 1 356 ? 30.155 26.002 -67.250 1.00 87.25 356 MET A CA 1
ATOM 2865 C C . MET A 1 356 ? 30.579 25.408 -65.896 1.00 87.25 356 MET A C 1
ATOM 2867 O O . MET A 1 356 ? 29.736 25.260 -65.004 1.00 87.25 356 MET A O 1
ATOM 2871 N N . ALA A 1 357 ? 31.866 25.093 -65.720 1.00 87.75 357 ALA A N 1
ATOM 2872 C CA . ALA A 1 357 ? 32.411 24.611 -64.455 1.00 87.75 357 ALA A CA 1
ATOM 2873 C C . ALA A 1 357 ? 32.356 25.691 -63.361 1.00 87.75 357 ALA A C 1
ATOM 2875 O O . ALA A 1 357 ? 31.806 25.416 -62.295 1.00 87.75 357 ALA A O 1
ATOM 2876 N N . VAL A 1 358 ? 32.812 26.921 -63.634 1.00 88.62 358 VAL A N 1
ATOM 2877 C CA . VAL A 1 358 ? 32.735 28.072 -62.710 1.00 88.62 358 VAL A CA 1
ATOM 2878 C C . VAL A 1 358 ? 31.296 28.319 -62.269 1.00 88.62 358 VAL A C 1
ATOM 2880 O O . VAL A 1 358 ? 31.022 28.368 -61.073 1.00 88.62 358 VAL A O 1
ATOM 2883 N N . GLN A 1 359 ? 30.346 28.371 -63.209 1.00 88.25 359 GLN A N 1
ATOM 2884 C CA . GLN A 1 359 ? 28.925 28.541 -62.883 1.00 88.25 359 GLN A CA 1
ATOM 2885 C C . GLN A 1 359 ? 28.369 27.382 -62.046 1.00 88.25 359 GLN A C 1
ATOM 2887 O O . GLN A 1 359 ? 27.507 27.575 -61.187 1.00 88.25 359 GLN A O 1
ATOM 2892 N N . SER A 1 360 ? 28.821 26.150 -62.297 1.00 89.31 360 SER A N 1
ATOM 2893 C CA . SER A 1 360 ? 28.425 25.003 -61.482 1.00 89.31 360 SER A CA 1
ATOM 2894 C C . SER A 1 360 ? 28.979 25.103 -60.059 1.00 89.31 360 SER A C 1
ATOM 2896 O O . SER A 1 360 ? 28.241 24.803 -59.118 1.00 89.31 360 SER A O 1
ATOM 2898 N N . ILE A 1 361 ? 30.230 25.548 -59.893 1.00 89.44 361 ILE A N 1
ATOM 2899 C CA . ILE A 1 361 ? 30.866 25.754 -58.586 1.00 89.44 361 ILE A CA 1
ATOM 2900 C C . ILE A 1 361 ? 30.176 26.901 -57.835 1.00 89.44 361 ILE A C 1
ATOM 2902 O O . ILE A 1 361 ? 29.786 26.695 -56.690 1.00 89.44 361 ILE A O 1
ATOM 2906 N N . ASP A 1 362 ? 29.908 28.047 -58.470 1.00 87.62 362 ASP A N 1
ATOM 2907 C CA . ASP A 1 362 ? 29.154 29.159 -57.863 1.00 87.62 362 ASP A CA 1
ATOM 2908 C C . ASP A 1 362 ? 27.780 28.686 -57.349 1.00 87.62 362 ASP A C 1
ATOM 2910 O O . ASP A 1 362 ? 27.455 28.845 -56.168 1.00 87.62 362 ASP A O 1
ATOM 2914 N N . ARG A 1 363 ? 27.008 27.966 -58.181 1.00 89.88 363 ARG A N 1
ATOM 2915 C CA . ARG A 1 363 ? 25.722 27.375 -57.761 1.00 89.88 363 ARG A CA 1
ATOM 2916 C C . ARG A 1 363 ? 25.869 26.356 -56.631 1.00 89.88 363 ARG A C 1
ATOM 2918 O O . ARG A 1 363 ? 24.926 26.150 -55.863 1.00 89.88 363 ARG A O 1
ATOM 2925 N N . MET A 1 364 ? 26.989 25.642 -56.548 1.00 90.38 364 MET A N 1
ATOM 2926 C CA . MET A 1 364 ? 27.268 24.738 -55.431 1.00 90.38 364 MET A CA 1
ATOM 2927 C C . MET A 1 364 ? 27.556 25.528 -54.155 1.00 90.38 364 MET A C 1
ATOM 2929 O O . MET A 1 364 ? 26.890 25.272 -53.155 1.00 90.38 364 MET A O 1
ATOM 2933 N N . ILE A 1 365 ? 28.440 26.527 -54.196 1.00 90.56 365 ILE A N 1
ATOM 2934 C CA . ILE A 1 365 ? 28.786 27.352 -53.030 1.00 90.56 365 ILE A CA 1
ATOM 2935 C C . ILE A 1 365 ? 27.557 28.093 -52.496 1.00 90.56 365 ILE A C 1
ATOM 2937 O O . ILE A 1 365 ? 27.281 28.022 -51.300 1.00 90.56 365 ILE A O 1
ATOM 2941 N N . ARG A 1 366 ? 26.730 28.697 -53.360 1.00 89.81 366 ARG A N 1
ATOM 2942 C CA . ARG A 1 366 ? 25.469 29.339 -52.936 1.00 89.81 366 ARG A CA 1
ATOM 2943 C C . ARG A 1 366 ? 24.524 28.374 -52.225 1.00 89.81 366 ARG A C 1
ATOM 2945 O O . ARG A 1 366 ? 23.894 28.740 -51.232 1.00 89.81 366 ARG A O 1
ATOM 2952 N N . ARG A 1 367 ? 24.426 27.127 -52.703 1.00 92.00 367 ARG A N 1
ATOM 2953 C CA . ARG A 1 367 ? 23.639 26.086 -52.024 1.00 92.00 367 ARG A CA 1
ATOM 2954 C C . ARG A 1 367 ? 24.214 25.750 -50.650 1.00 92.00 367 ARG A C 1
ATOM 2956 O O . ARG A 1 367 ? 23.430 25.608 -49.716 1.00 92.00 367 ARG A O 1
ATOM 2963 N N . VAL A 1 368 ? 25.538 25.676 -50.512 1.00 92.81 368 VAL A N 1
ATOM 2964 C CA . VAL A 1 368 ? 26.194 25.444 -49.216 1.00 92.81 368 VAL A CA 1
ATOM 2965 C C . VAL A 1 368 ? 25.939 26.612 -48.253 1.00 92.81 368 VAL A C 1
ATOM 2967 O O . VAL A 1 368 ? 25.523 26.367 -47.126 1.00 92.81 368 VAL A O 1
ATOM 2970 N N . ILE A 1 369 ? 26.049 27.872 -48.699 1.00 90.19 369 ILE A N 1
ATOM 2971 C CA . ILE A 1 369 ? 25.727 29.061 -47.879 1.00 90.19 369 ILE A CA 1
ATOM 2972 C C . ILE A 1 369 ? 24.283 29.005 -47.365 1.00 90.19 369 ILE A C 1
ATOM 2974 O O . ILE A 1 369 ? 24.028 29.241 -46.184 1.00 90.19 369 ILE A O 1
ATOM 2978 N N . MET A 1 370 ? 23.322 28.681 -48.237 1.00 92.38 370 MET A N 1
ATOM 2979 C CA . MET A 1 370 ? 21.919 28.547 -47.829 1.00 92.38 370 MET A CA 1
ATOM 2980 C C . MET A 1 370 ? 21.720 27.426 -46.802 1.00 92.38 370 MET A C 1
ATOM 2982 O O . MET A 1 370 ? 20.961 27.605 -45.849 1.00 92.38 370 MET A O 1
ATOM 2986 N N . GLN A 1 371 ? 22.400 26.287 -46.966 1.00 93.38 371 GLN A N 1
ATOM 2987 C CA . GLN A 1 371 ? 22.337 25.187 -46.001 1.00 93.38 371 GLN A CA 1
ATOM 2988 C C . GLN A 1 371 ? 22.946 25.571 -44.649 1.00 93.38 371 GLN A C 1
ATOM 2990 O O . GLN A 1 371 ? 22.340 25.278 -43.624 1.00 93.38 371 GLN A O 1
ATOM 2995 N N . ILE A 1 372 ? 24.074 26.282 -44.631 1.00 94.38 372 ILE A N 1
ATOM 2996 C CA . ILE A 1 372 ? 24.716 26.761 -43.398 1.00 94.38 372 ILE A CA 1
ATOM 2997 C C . ILE A 1 372 ? 23.815 27.747 -42.652 1.00 94.38 372 ILE A C 1
ATOM 2999 O O . ILE A 1 372 ? 23.590 27.580 -41.457 1.00 94.38 372 ILE A O 1
ATOM 3003 N N . LYS A 1 373 ? 23.206 28.716 -43.348 1.00 92.38 373 LYS A N 1
ATOM 3004 C CA . LYS A 1 373 ? 22.237 29.637 -42.724 1.00 92.38 373 LYS A CA 1
ATOM 3005 C C . LYS A 1 373 ? 21.052 28.895 -42.108 1.00 92.38 373 LYS A C 1
ATOM 3007 O O . LYS A 1 373 ? 20.588 29.257 -41.028 1.00 92.38 373 LYS A O 1
ATOM 3012 N N . LYS A 1 374 ? 20.569 27.843 -42.779 1.00 94.31 374 LYS A N 1
ATOM 3013 C CA . LYS A 1 374 ? 19.521 26.977 -42.234 1.00 94.31 374 LYS A CA 1
ATOM 3014 C C . LYS A 1 374 ? 20.005 26.242 -40.977 1.00 94.31 374 LYS A C 1
ATOM 3016 O O . LYS A 1 374 ? 19.296 26.259 -39.980 1.00 94.31 374 LYS A O 1
ATOM 3021 N N . ILE A 1 375 ? 21.215 25.677 -40.991 1.00 94.81 375 ILE A N 1
ATOM 3022 C CA . ILE A 1 375 ? 21.824 25.021 -39.821 1.00 94.81 375 ILE A CA 1
ATOM 3023 C C . ILE A 1 375 ? 21.943 25.993 -38.640 1.00 94.81 375 ILE A C 1
ATOM 3025 O O . ILE A 1 375 ? 21.584 25.623 -37.526 1.00 94.81 375 ILE A O 1
ATOM 3029 N N . GLN A 1 376 ? 22.375 27.239 -38.859 1.00 91.44 376 GLN A N 1
ATOM 3030 C CA . GLN A 1 376 ? 22.456 28.256 -37.800 1.00 91.44 376 GLN A CA 1
ATOM 3031 C C . GLN A 1 376 ? 21.081 28.550 -37.190 1.00 91.44 376 GLN A C 1
ATOM 3033 O O . GLN A 1 376 ? 20.932 28.557 -35.969 1.00 91.44 376 GLN A O 1
ATOM 3038 N N . HIS A 1 377 ? 20.062 28.744 -38.031 1.00 94.06 377 HIS A N 1
ATOM 3039 C CA . HIS A 1 377 ? 18.688 28.973 -37.580 1.00 94.06 377 HIS A CA 1
ATOM 3040 C C . HIS A 1 377 ? 18.127 27.779 -36.785 1.00 94.06 377 HIS A C 1
ATOM 3042 O O . HIS A 1 377 ? 17.551 27.955 -35.705 1.00 94.06 377 HIS A O 1
ATOM 3048 N N . ASP A 1 378 ? 18.315 26.561 -37.297 1.00 94.44 378 ASP A N 1
ATOM 3049 C CA . ASP A 1 378 ? 17.863 25.330 -36.646 1.00 94.44 378 ASP A CA 1
ATOM 3050 C C . ASP A 1 378 ? 18.606 25.121 -35.309 1.00 94.44 378 ASP A C 1
ATOM 3052 O O . ASP A 1 378 ? 17.986 24.753 -34.312 1.00 94.44 378 ASP A O 1
ATOM 3056 N N . THR A 1 379 ? 19.896 25.474 -35.238 1.00 93.94 379 THR A N 1
ATOM 3057 C CA . THR A 1 379 ? 20.712 25.438 -34.008 1.00 93.94 379 THR A CA 1
ATOM 3058 C C . THR A 1 379 ? 20.233 26.454 -32.969 1.00 93.94 379 THR A C 1
ATOM 3060 O O . THR A 1 379 ? 20.109 26.119 -31.792 1.00 93.94 379 THR A O 1
ATOM 3063 N N . MET A 1 380 ? 19.903 27.688 -33.369 1.00 92.25 380 MET A N 1
ATOM 3064 C CA . MET A 1 380 ? 19.326 28.687 -32.456 1.00 92.25 380 MET A CA 1
ATOM 3065 C C . MET A 1 380 ? 17.984 28.221 -31.882 1.00 92.25 380 MET A C 1
ATOM 3067 O O . MET A 1 380 ? 17.735 28.361 -30.683 1.00 92.25 380 MET A O 1
ATOM 3071 N N . SER A 1 381 ? 17.138 27.633 -32.729 1.00 94.81 381 SER A N 1
ATOM 3072 C CA . SER A 1 381 ? 15.848 27.075 -32.315 1.00 94.81 381 SER A CA 1
ATOM 3073 C C . SER A 1 381 ? 16.033 25.899 -31.348 1.00 94.81 381 SER A C 1
ATOM 3075 O O . SER A 1 381 ? 15.363 25.835 -30.316 1.00 94.81 381 SER A O 1
ATOM 3077 N N . ALA A 1 382 ? 16.991 25.011 -31.630 1.00 93.12 382 ALA A N 1
ATOM 3078 C CA . ALA A 1 382 ? 17.353 23.909 -30.745 1.00 93.12 382 ALA A CA 1
ATOM 3079 C C . ALA A 1 382 ? 17.889 24.403 -29.388 1.00 93.12 382 ALA A C 1
ATOM 3081 O O . ALA A 1 382 ? 17.478 23.877 -28.357 1.00 93.12 382 ALA A O 1
ATOM 3082 N N . ASN A 1 383 ? 18.710 25.459 -29.360 1.00 92.81 383 ASN A N 1
ATOM 3083 C CA . ASN A 1 383 ? 19.188 26.086 -28.120 1.00 92.81 383 ASN A CA 1
ATOM 3084 C C . ASN A 1 383 ? 18.050 26.685 -27.275 1.00 92.81 383 ASN A C 1
ATOM 3086 O O . ASN A 1 383 ? 18.038 26.535 -26.052 1.00 92.81 383 ASN A O 1
ATOM 3090 N N . ALA A 1 384 ? 17.067 27.336 -27.903 1.00 92.94 384 ALA A N 1
ATOM 3091 C CA . ALA A 1 384 ? 15.897 27.850 -27.189 1.00 92.94 384 ALA A CA 1
ATOM 3092 C C . ALA A 1 384 ? 15.074 26.709 -26.563 1.00 92.94 384 ALA A C 1
ATOM 3094 O O . ALA A 1 384 ? 14.707 26.772 -25.386 1.00 92.94 384 ALA A O 1
ATOM 3095 N N . MET A 1 385 ? 14.846 25.633 -27.323 1.00 91.56 385 MET A N 1
ATOM 3096 C CA . MET A 1 385 ? 14.148 24.440 -26.837 1.00 91.56 385 MET A CA 1
ATOM 3097 C C . MET A 1 385 ? 14.929 23.736 -25.716 1.00 91.56 385 MET A C 1
ATOM 3099 O O . MET A 1 385 ? 14.338 23.280 -24.734 1.00 91.56 385 MET A O 1
ATOM 3103 N N . PHE A 1 386 ? 16.258 23.705 -25.817 1.00 93.50 386 PHE A N 1
ATOM 3104 C CA . PHE A 1 386 ? 17.146 23.183 -24.785 1.00 93.50 386 PHE A CA 1
ATOM 3105 C C . PHE A 1 386 ? 17.019 23.965 -23.471 1.00 93.50 386 PHE A C 1
ATOM 3107 O O . PHE A 1 386 ? 16.769 23.371 -22.423 1.00 93.50 386 PHE A O 1
ATOM 3114 N N . SER A 1 387 ? 17.096 25.298 -23.524 1.00 91.88 387 SER A N 1
ATOM 3115 C CA . SER A 1 387 ? 16.948 26.161 -22.342 1.00 91.88 387 SER A CA 1
ATOM 3116 C C . SER A 1 387 ? 15.584 25.985 -21.656 1.00 91.88 387 SER A C 1
ATOM 3118 O O . SER A 1 387 ? 15.492 25.902 -20.424 1.00 91.88 387 SER A O 1
ATOM 3120 N N . GLN A 1 388 ? 14.513 25.846 -22.446 1.00 92.62 388 GLN A N 1
ATOM 3121 C CA . GLN A 1 388 ? 13.185 25.536 -21.918 1.00 92.62 388 GLN A CA 1
ATOM 3122 C C . GLN A 1 388 ? 13.152 24.159 -21.237 1.00 92.62 388 GLN A C 1
ATOM 3124 O O . GLN A 1 388 ? 12.619 24.036 -20.132 1.00 92.62 388 GLN A O 1
ATOM 3129 N N . THR A 1 389 ? 13.748 23.142 -21.862 1.00 91.19 389 THR A N 1
ATOM 3130 C CA . THR A 1 389 ? 13.824 21.778 -21.316 1.00 91.19 389 THR A CA 1
ATOM 3131 C C . THR A 1 389 ? 14.614 21.748 -20.009 1.00 91.19 389 THR A C 1
ATOM 3133 O O . THR A 1 389 ? 14.163 21.150 -19.040 1.00 91.19 389 THR A O 1
ATOM 3136 N N . GLN A 1 390 ? 15.726 22.478 -19.919 1.00 89.50 390 GLN A N 1
ATOM 3137 C CA . GLN A 1 390 ? 16.525 22.600 -18.697 1.00 89.50 390 GLN A CA 1
ATOM 3138 C C . GLN A 1 390 ? 15.748 23.277 -17.552 1.00 89.50 390 GLN A C 1
ATOM 3140 O O . GLN A 1 390 ? 15.868 22.898 -16.386 1.00 89.50 390 GLN A O 1
ATOM 3145 N N . THR A 1 391 ? 14.899 24.255 -17.877 1.00 91.75 391 THR A N 1
ATOM 3146 C CA . THR A 1 391 ? 14.013 24.890 -16.889 1.00 91.75 391 THR A CA 1
ATOM 3147 C C . THR A 1 391 ? 12.926 23.928 -16.401 1.00 91.75 391 THR A C 1
ATOM 3149 O O . THR A 1 391 ? 12.609 23.924 -15.210 1.00 91.75 391 THR A O 1
ATOM 3152 N N . MET A 1 392 ? 12.346 23.118 -17.296 1.00 90.06 392 MET A N 1
ATOM 3153 C CA . MET A 1 392 ? 11.373 22.079 -16.925 1.00 90.06 392 MET A CA 1
ATOM 3154 C C . MET A 1 392 ? 12.021 21.005 -16.050 1.00 90.06 392 MET A C 1
ATOM 3156 O O . MET A 1 392 ? 11.507 20.731 -14.969 1.00 90.06 392 MET A O 1
ATOM 3160 N N . PHE A 1 393 ? 13.213 20.546 -16.429 1.00 91.12 393 PHE A N 1
ATOM 3161 C CA . PHE A 1 393 ? 14.029 19.617 -15.656 1.00 91.12 393 PHE A CA 1
ATOM 3162 C C . PHE A 1 393 ? 14.237 20.091 -14.208 1.00 91.12 393 PHE A C 1
ATOM 3164 O O . PHE A 1 393 ? 13.956 19.369 -13.254 1.00 91.12 393 PHE A O 1
ATOM 3171 N N . GLY A 1 394 ? 14.653 21.348 -14.015 1.00 89.19 394 GLY A N 1
ATOM 3172 C CA . GLY A 1 394 ? 14.851 21.906 -12.673 1.00 89.19 394 GLY A CA 1
ATOM 3173 C C . GLY A 1 394 ? 13.562 22.040 -11.847 1.00 89.19 394 GLY A C 1
ATOM 3174 O O . GLY A 1 394 ? 13.622 22.087 -10.617 1.00 89.19 394 GLY A O 1
ATOM 3175 N N . LYS A 1 395 ? 12.387 22.117 -12.490 1.00 91.50 395 LYS A N 1
ATOM 3176 C CA . LYS A 1 395 ? 11.088 22.072 -11.798 1.00 91.50 395 LYS A CA 1
ATOM 3177 C C . LYS A 1 395 ? 10.713 20.642 -11.416 1.00 91.50 395 LYS A C 1
ATOM 3179 O O . LYS A 1 395 ? 10.278 20.434 -10.288 1.00 91.50 395 LYS A O 1
ATOM 3184 N N . GLU A 1 396 ? 10.892 19.683 -12.319 1.00 89.19 396 GLU A N 1
ATOM 3185 C CA . GLU A 1 396 ? 10.603 18.264 -12.076 1.00 89.19 396 GLU A CA 1
ATOM 3186 C C . GLU A 1 396 ? 11.462 17.694 -10.946 1.00 89.19 396 GLU A C 1
ATOM 3188 O O . GLU A 1 396 ? 10.925 17.034 -10.061 1.00 89.19 396 GLU A O 1
ATOM 3193 N N . ASP A 1 397 ? 12.749 18.045 -10.887 1.00 88.75 397 ASP A N 1
ATOM 3194 C CA . ASP A 1 397 ? 13.647 17.626 -9.803 1.00 88.75 397 ASP A CA 1
ATOM 3195 C C . ASP A 1 397 ? 13.143 18.104 -8.427 1.00 88.75 397 ASP A C 1
ATOM 3197 O O . ASP A 1 397 ? 13.068 17.339 -7.463 1.00 88.75 397 ASP A O 1
ATOM 3201 N N . LYS A 1 398 ? 12.685 19.359 -8.339 1.00 90.12 398 LYS A N 1
ATOM 3202 C CA . LYS A 1 398 ? 12.083 19.900 -7.109 1.00 90.12 398 LYS A CA 1
ATOM 3203 C C . LYS A 1 398 ? 10.780 19.198 -6.738 1.00 90.12 398 LYS A C 1
ATOM 3205 O O . LYS A 1 398 ? 10.542 18.970 -5.555 1.00 90.12 398 LYS A O 1
ATOM 3210 N N . ILE A 1 399 ? 9.937 18.880 -7.722 1.00 91.75 399 ILE A N 1
ATOM 3211 C CA . ILE A 1 399 ? 8.662 18.183 -7.499 1.00 91.75 399 ILE A CA 1
ATOM 3212 C C . ILE A 1 399 ? 8.914 16.768 -6.971 1.00 91.75 399 ILE A C 1
ATOM 3214 O O . ILE A 1 399 ? 8.280 16.373 -5.996 1.00 91.75 399 ILE A O 1
ATOM 3218 N N . ILE A 1 400 ? 9.860 16.034 -7.563 1.00 92.19 400 ILE A N 1
ATOM 3219 C CA . ILE A 1 400 ? 10.220 14.676 -7.136 1.00 92.19 400 ILE A CA 1
ATOM 3220 C C . ILE A 1 400 ? 10.767 14.692 -5.706 1.00 92.19 400 ILE A C 1
ATOM 3222 O O . ILE A 1 400 ? 10.296 13.932 -4.862 1.00 92.19 400 ILE A O 1
ATOM 3226 N N . ASN A 1 401 ? 11.696 15.599 -5.393 1.00 89.62 401 ASN A N 1
ATOM 3227 C CA . ASN A 1 401 ? 12.246 15.711 -4.040 1.00 89.62 401 ASN A CA 1
ATOM 3228 C C . ASN A 1 401 ? 11.167 16.085 -3.006 1.00 89.62 401 ASN A C 1
ATOM 3230 O O . ASN A 1 401 ? 11.099 15.481 -1.935 1.00 89.62 401 ASN A O 1
ATOM 3234 N N . ALA A 1 402 ? 10.263 17.011 -3.344 1.00 92.00 402 ALA A N 1
ATOM 3235 C CA . ALA A 1 402 ? 9.132 17.352 -2.484 1.00 92.00 402 ALA A CA 1
ATOM 3236 C C . ALA A 1 402 ? 8.164 16.171 -2.287 1.00 92.00 402 ALA A C 1
ATOM 3238 O O . ALA A 1 402 ? 7.638 15.987 -1.189 1.00 92.00 402 ALA A O 1
ATOM 3239 N N . ALA A 1 403 ? 7.934 15.356 -3.321 1.00 91.00 403 ALA A N 1
ATOM 3240 C CA . ALA A 1 403 ? 7.120 14.148 -3.219 1.00 91.00 403 ALA A CA 1
ATOM 3241 C C . ALA A 1 403 ? 7.755 13.122 -2.268 1.00 91.00 403 ALA A C 1
ATOM 3243 O O . ALA A 1 403 ? 7.061 12.599 -1.396 1.00 91.00 403 ALA A O 1
ATOM 3244 N N . ILE A 1 404 ? 9.070 12.897 -2.367 1.00 90.56 404 ILE A N 1
ATOM 3245 C CA . ILE A 1 404 ? 9.818 12.010 -1.463 1.00 90.56 404 ILE A CA 1
ATOM 3246 C C . ILE A 1 404 ? 9.693 12.481 -0.009 1.00 90.56 404 ILE A C 1
ATOM 3248 O O . ILE A 1 404 ? 9.380 11.682 0.876 1.00 90.56 404 ILE A O 1
ATOM 3252 N N . ASP A 1 405 ? 9.901 13.771 0.254 1.00 91.50 405 ASP A N 1
ATOM 3253 C CA . ASP A 1 405 ? 9.814 14.312 1.613 1.00 91.50 405 ASP A CA 1
ATOM 3254 C C . ASP A 1 405 ? 8.384 14.257 2.170 1.00 91.50 405 ASP A C 1
ATOM 3256 O O . ASP A 1 405 ? 8.180 13.877 3.326 1.00 91.50 405 ASP A O 1
ATOM 3260 N N . ASN A 1 406 ? 7.375 14.537 1.340 1.00 92.62 406 ASN A N 1
ATOM 3261 C CA . ASN A 1 406 ? 5.976 14.360 1.724 1.00 92.62 406 ASN A CA 1
ATOM 3262 C C . ASN A 1 406 ? 5.660 12.899 2.063 1.00 92.62 406 ASN A C 1
ATOM 3264 O O . ASN A 1 406 ? 5.009 12.641 3.073 1.00 92.62 406 ASN A O 1
ATOM 3268 N N . MET A 1 407 ? 6.153 11.936 1.282 1.00 90.88 407 MET A N 1
ATOM 3269 C CA . MET A 1 407 ? 5.919 10.517 1.561 1.00 90.88 407 MET A CA 1
ATOM 3270 C C . MET A 1 407 ? 6.627 10.031 2.828 1.00 90.88 407 MET A C 1
ATOM 3272 O O . MET A 1 407 ? 6.063 9.222 3.562 1.00 90.88 407 MET A O 1
ATOM 3276 N N . LYS A 1 408 ? 7.804 10.569 3.171 1.00 88.44 408 LYS A N 1
ATOM 3277 C CA . LYS A 1 408 ? 8.436 10.307 4.480 1.00 88.44 408 LYS A CA 1
ATOM 3278 C C . LYS A 1 408 ? 7.581 10.816 5.642 1.00 88.44 408 LYS A C 1
ATOM 3280 O O . LYS A 1 408 ? 7.444 10.131 6.660 1.00 88.44 408 LYS A O 1
ATOM 3285 N N . ASN A 1 409 ? 6.983 11.998 5.490 1.00 92.44 409 ASN A N 1
ATOM 3286 C CA . ASN A 1 409 ? 6.069 12.545 6.492 1.00 92.44 409 ASN A CA 1
ATOM 3287 C C . ASN A 1 409 ? 4.816 11.671 6.629 1.00 92.44 409 ASN A C 1
ATOM 3289 O O . ASN A 1 409 ? 4.438 11.335 7.750 1.00 92.44 409 ASN A O 1
ATOM 3293 N N . VAL A 1 410 ? 4.228 11.241 5.507 1.00 93.62 410 VAL A N 1
ATOM 3294 C CA . VAL A 1 410 ? 3.093 10.302 5.489 1.00 93.62 410 VAL A CA 1
ATOM 3295 C C . VAL A 1 410 ? 3.459 8.996 6.193 1.00 93.62 410 VAL A C 1
ATOM 3297 O O . VAL A 1 410 ? 2.759 8.598 7.116 1.00 93.62 410 VAL A O 1
ATOM 3300 N N . SER A 1 411 ? 4.598 8.384 5.865 1.00 89.69 411 SER A N 1
ATOM 3301 C CA . SER A 1 411 ? 5.077 7.159 6.522 1.00 89.69 411 SER A CA 1
ATOM 3302 C C . SER A 1 411 ? 5.205 7.319 8.046 1.00 89.69 411 SER A C 1
ATOM 3304 O O . SER A 1 411 ? 4.773 6.459 8.816 1.00 89.69 411 SER A O 1
ATOM 3306 N N . THR A 1 412 ? 5.705 8.471 8.506 1.00 91.00 412 THR A N 1
ATOM 3307 C CA . THR A 1 412 ? 5.792 8.785 9.942 1.00 91.00 412 THR A CA 1
ATOM 3308 C C . THR A 1 412 ? 4.410 8.905 10.594 1.00 91.00 412 THR A C 1
ATOM 3310 O O . THR A 1 412 ? 4.214 8.438 11.718 1.00 91.00 412 THR A O 1
ATOM 3313 N N . VAL A 1 413 ? 3.447 9.534 9.913 1.00 93.25 413 VAL A N 1
ATOM 3314 C CA . VAL A 1 413 ? 2.061 9.659 10.394 1.00 93.25 413 VAL A CA 1
ATOM 3315 C C . VAL A 1 413 ? 1.386 8.291 10.462 1.00 93.25 413 VAL A C 1
ATOM 3317 O O . VAL A 1 413 ? 0.771 7.984 11.480 1.00 93.25 413 VAL A O 1
ATOM 3320 N N . LEU A 1 414 ? 1.557 7.449 9.443 1.00 92.75 414 LEU A N 1
ATOM 3321 C CA . LEU A 1 414 ? 0.999 6.096 9.406 1.00 92.75 414 LEU A CA 1
ATOM 3322 C C . LEU A 1 414 ? 1.552 5.222 10.537 1.00 92.75 414 LEU A C 1
ATOM 3324 O O . LEU A 1 414 ? 0.790 4.539 11.216 1.00 92.75 414 LEU A O 1
ATOM 3328 N N . MET A 1 415 ? 2.854 5.311 10.825 1.00 88.81 415 MET A N 1
ATOM 3329 C CA . MET A 1 415 ? 3.456 4.607 11.962 1.00 88.81 415 MET A CA 1
ATOM 3330 C C . MET A 1 415 ? 2.852 5.055 13.301 1.00 88.81 415 MET A C 1
ATOM 3332 O O . MET A 1 415 ? 2.503 4.219 14.134 1.00 88.81 415 MET A O 1
ATOM 3336 N N . LYS A 1 416 ? 2.682 6.369 13.506 1.00 91.00 416 LYS A N 1
ATOM 3337 C CA . LYS A 1 416 ? 2.022 6.902 14.710 1.00 91.00 416 LYS A CA 1
ATOM 3338 C C . LYS A 1 416 ? 0.552 6.488 14.790 1.00 91.00 416 LYS A C 1
ATOM 3340 O O . LYS A 1 416 ? 0.074 6.183 15.875 1.00 91.00 416 LYS A O 1
ATOM 3345 N N . SER A 1 417 ? -0.152 6.459 13.660 1.00 91.31 417 SER A N 1
ATOM 3346 C CA . SER A 1 417 ? -1.546 6.010 13.571 1.00 91.31 417 SER A CA 1
ATOM 3347 C C . SER A 1 417 ? -1.689 4.534 13.953 1.00 91.31 417 SER A C 1
ATOM 3349 O O . SER A 1 417 ? -2.586 4.192 14.722 1.00 91.31 417 SER A O 1
ATOM 3351 N N . SER A 1 418 ? -0.765 3.676 13.509 1.00 88.69 418 SER A N 1
ATOM 3352 C CA . SER A 1 418 ? -0.721 2.265 13.910 1.00 88.69 418 SER A CA 1
ATOM 3353 C C . SER A 1 418 ? -0.514 2.117 15.419 1.00 88.69 418 SER A C 1
ATOM 3355 O O . SER A 1 418 ? -1.299 1.445 16.075 1.00 88.69 418 SER A O 1
ATOM 3357 N N . GLN A 1 419 ? 0.480 2.808 15.990 1.00 88.69 419 GLN A N 1
ATOM 3358 C CA . GLN A 1 419 ? 0.735 2.779 17.439 1.00 88.69 419 GLN A CA 1
ATOM 3359 C C . GLN A 1 419 ? -0.457 3.294 18.253 1.00 88.69 419 GLN A C 1
ATOM 3361 O O . GLN A 1 419 ? -0.770 2.768 19.319 1.00 88.69 419 GLN A O 1
ATOM 3366 N N . HIS A 1 420 ? -1.126 4.336 17.759 1.00 90.12 420 HIS A N 1
ATOM 3367 C CA . HIS A 1 420 ? -2.312 4.871 18.411 1.00 90.12 420 HIS A CA 1
ATOM 3368 C C . HIS A 1 420 ? -3.487 3.890 18.341 1.00 90.12 420 HIS A C 1
ATOM 3370 O O . HIS A 1 420 ? -4.186 3.728 19.334 1.00 90.12 420 HIS A O 1
ATOM 3376 N N . SER A 1 421 ? -3.659 3.189 17.218 1.00 90.56 421 SER A N 1
ATOM 3377 C CA . SER A 1 421 ? -4.690 2.156 17.060 1.00 90.56 421 SER A CA 1
ATOM 3378 C C . SER A 1 421 ? -4.519 1.032 18.085 1.00 90.56 421 SER A C 1
ATOM 3380 O O . SER A 1 421 ? -5.484 0.678 18.757 1.00 90.56 421 SER A O 1
ATOM 3382 N N . ASP A 1 422 ? -3.290 0.547 18.287 1.00 88.50 422 ASP A N 1
ATOM 3383 C CA . ASP A 1 422 ? -2.993 -0.483 19.294 1.00 88.50 422 ASP A CA 1
ATOM 3384 C C . ASP A 1 422 ? -3.332 -0.004 20.717 1.00 88.50 422 ASP A C 1
ATOM 3386 O O . ASP A 1 422 ? -3.922 -0.735 21.511 1.00 88.50 422 ASP A O 1
ATOM 3390 N N . SER A 1 423 ? -3.002 1.254 21.035 1.00 92.19 423 SER A N 1
ATOM 3391 C CA . SER A 1 423 ? -3.324 1.854 22.335 1.00 92.19 423 SER A CA 1
ATOM 3392 C C . SER A 1 423 ? -4.830 1.980 22.564 1.00 92.19 423 SER A C 1
ATOM 3394 O O . SER A 1 423 ? -5.294 1.735 23.674 1.00 92.19 423 SER A O 1
ATOM 3396 N N . VAL A 1 424 ? -5.587 2.377 21.537 1.00 92.38 424 VAL A N 1
ATOM 3397 C CA . VAL A 1 424 ? -7.044 2.540 21.635 1.00 92.38 424 VAL A CA 1
ATOM 3398 C C . VAL A 1 424 ? -7.738 1.183 21.767 1.00 92.38 424 VAL A C 1
ATOM 3400 O O . VAL A 1 424 ? -8.704 1.081 22.516 1.00 92.38 424 VAL A O 1
ATOM 3403 N N . ILE A 1 425 ? -7.236 0.130 21.107 1.00 92.00 425 ILE A N 1
ATOM 3404 C CA . ILE A 1 425 ? -7.739 -1.242 21.299 1.00 92.00 425 ILE A CA 1
ATOM 3405 C C . ILE A 1 425 ? -7.559 -1.674 22.756 1.00 92.00 425 ILE A C 1
ATOM 3407 O O . ILE A 1 425 ? -8.524 -2.104 23.378 1.00 92.00 425 ILE A O 1
ATOM 3411 N N . ALA A 1 426 ? -6.365 -1.492 23.328 1.00 91.88 426 ALA A N 1
ATOM 3412 C CA . ALA A 1 426 ? -6.111 -1.862 24.721 1.00 91.88 426 ALA A CA 1
ATOM 3413 C C . ALA A 1 426 ? -7.019 -1.099 25.708 1.00 91.88 426 ALA A C 1
ATOM 3415 O O . ALA A 1 426 ? -7.509 -1.667 26.684 1.00 91.88 426 ALA A O 1
ATOM 3416 N N . GLU A 1 427 ? -7.276 0.187 25.453 1.00 93.31 427 GLU A N 1
ATOM 3417 C CA . GLU A 1 427 ? -8.191 0.997 26.266 1.00 93.31 427 GLU A CA 1
ATOM 3418 C C . GLU A 1 427 ? -9.657 0.554 26.115 1.00 93.31 427 GLU A C 1
ATOM 3420 O O . GLU A 1 427 ? -10.397 0.514 27.102 1.00 93.31 427 GLU A O 1
ATOM 3425 N N . ALA A 1 428 ? -10.076 0.167 24.908 1.00 92.94 428 ALA A N 1
ATOM 3426 C CA . ALA A 1 428 ? -11.406 -0.379 24.651 1.00 92.94 428 ALA A CA 1
ATOM 3427 C C . ALA A 1 428 ? -11.615 -1.733 25.349 1.00 92.94 428 ALA A C 1
ATOM 3429 O O . ALA A 1 428 ? -12.635 -1.916 26.013 1.00 92.94 428 ALA A O 1
ATOM 3430 N N . GLU A 1 429 ? -10.638 -2.642 25.275 1.00 92.88 429 GLU A N 1
ATOM 3431 C CA . GLU A 1 429 ? -10.661 -3.933 25.978 1.00 92.88 429 GLU A CA 1
ATOM 3432 C C . GLU A 1 429 ? -10.770 -3.738 27.497 1.00 92.88 429 GLU A C 1
ATOM 3434 O O . GLU A 1 429 ? -11.612 -4.358 28.155 1.00 92.88 429 GLU A O 1
ATOM 3439 N N . GLN A 1 430 ? -9.966 -2.827 28.055 1.00 95.06 430 GLN A N 1
ATOM 3440 C CA . GLN A 1 430 ? -10.027 -2.486 29.475 1.00 95.06 430 GLN A CA 1
ATOM 3441 C C . GLN A 1 430 ? -11.400 -1.910 29.852 1.00 95.06 430 GLN A C 1
ATOM 3443 O O . GLN A 1 430 ? -11.991 -2.329 30.846 1.00 95.06 430 GLN A O 1
ATOM 3448 N N . THR A 1 431 ? -11.945 -1.005 29.034 1.00 95.06 431 THR A N 1
ATOM 3449 C CA . THR A 1 431 ? -13.265 -0.394 29.256 1.00 95.06 431 THR A CA 1
ATOM 3450 C C . THR A 1 431 ? -14.385 -1.435 29.230 1.00 95.06 431 THR A C 1
ATOM 3452 O O . THR A 1 431 ? -15.265 -1.411 30.092 1.00 95.06 431 THR A O 1
ATOM 3455 N N . ALA A 1 432 ? -14.348 -2.379 28.286 1.00 94.06 432 ALA A N 1
ATOM 3456 C CA . ALA A 1 432 ? -15.316 -3.474 28.201 1.00 94.06 432 ALA A CA 1
ATOM 3457 C C . ALA A 1 432 ? -15.232 -4.404 29.427 1.00 94.06 432 ALA A C 1
ATOM 3459 O O . ALA A 1 432 ? -16.257 -4.783 30.006 1.00 94.06 432 ALA A O 1
ATOM 3460 N N . SER A 1 433 ? -14.013 -4.722 29.873 1.00 95.69 433 SER A N 1
ATOM 3461 C CA . SER A 1 433 ? -13.767 -5.514 31.084 1.00 95.69 433 SER A CA 1
ATOM 3462 C C . SER A 1 433 ? -14.280 -4.815 32.351 1.00 95.69 433 SER A C 1
ATOM 3464 O O . SER A 1 433 ? -14.952 -5.432 33.188 1.00 95.69 433 SER A O 1
ATOM 3466 N N . ASP A 1 434 ? -14.015 -3.516 32.492 1.00 95.62 434 ASP A N 1
ATOM 3467 C CA . ASP A 1 434 ? -14.467 -2.719 33.635 1.00 95.62 434 ASP A CA 1
ATOM 3468 C C . ASP A 1 434 ? -15.992 -2.563 33.644 1.00 95.62 434 ASP A C 1
ATOM 3470 O O . ASP A 1 434 ? -16.622 -2.709 34.696 1.00 95.62 434 ASP A O 1
ATOM 3474 N N . ALA A 1 435 ? -16.612 -2.349 32.477 1.00 95.00 435 ALA A N 1
ATOM 3475 C CA . ALA A 1 435 ? -18.065 -2.328 32.333 1.00 95.00 435 ALA A CA 1
ATOM 3476 C C . ALA A 1 435 ? -18.685 -3.661 32.779 1.00 95.00 435 ALA A C 1
ATOM 3478 O O . ALA A 1 435 ? -19.589 -3.661 33.616 1.00 95.00 435 ALA A O 1
ATOM 3479 N N . THR A 1 436 ? -18.135 -4.791 32.324 1.00 94.69 436 THR A N 1
ATOM 3480 C CA . THR A 1 436 ? -18.590 -6.138 32.710 1.00 94.69 436 THR A CA 1
ATOM 3481 C C . THR A 1 436 ? -18.480 -6.369 34.220 1.00 94.69 436 THR A C 1
ATOM 3483 O O . THR A 1 436 ? -19.405 -6.870 34.864 1.00 94.69 436 THR A O 1
ATOM 3486 N N . THR A 1 437 ? -17.360 -5.959 34.818 1.00 96.31 437 THR A N 1
ATOM 3487 C CA . THR A 1 437 ? -17.142 -6.065 36.267 1.00 96.31 437 THR A CA 1
ATOM 3488 C C . THR A 1 437 ? -18.150 -5.217 37.044 1.00 96.31 437 THR A C 1
ATOM 3490 O O . THR A 1 437 ? -18.726 -5.681 38.030 1.00 96.31 437 THR A O 1
ATOM 3493 N N . ASN A 1 438 ? -18.414 -3.992 36.590 1.00 95.50 438 ASN A N 1
ATOM 3494 C CA . ASN A 1 438 ? -19.379 -3.099 37.227 1.00 95.50 438 ASN A CA 1
ATOM 3495 C C . ASN A 1 438 ? -20.824 -3.596 37.081 1.00 95.50 438 ASN A C 1
ATOM 3497 O O . ASN A 1 438 ? -21.579 -3.497 38.046 1.00 95.50 438 ASN A O 1
ATOM 3501 N N . VAL A 1 439 ? -21.197 -4.197 35.944 1.00 95.62 439 VAL A N 1
ATOM 3502 C CA . VAL A 1 439 ? -22.508 -4.852 35.771 1.00 95.62 439 VAL A CA 1
ATOM 3503 C C . VAL A 1 439 ? -22.702 -5.949 36.816 1.00 95.62 439 VAL A C 1
ATOM 3505 O O . VAL A 1 439 ? -23.748 -6.002 37.461 1.00 95.62 439 VAL A O 1
ATOM 3508 N N . ASN A 1 440 ? -21.691 -6.791 37.046 1.00 94.31 440 ASN A N 1
ATOM 3509 C CA . ASN A 1 440 ? -21.777 -7.847 38.059 1.00 94.31 440 ASN A CA 1
ATOM 3510 C C . ASN A 1 440 ? -21.947 -7.273 39.474 1.00 94.31 440 ASN A C 1
ATOM 3512 O O . ASN A 1 440 ? -22.822 -7.722 40.212 1.00 94.31 440 ASN A O 1
ATOM 3516 N N . ARG A 1 441 ? -21.190 -6.226 39.825 1.00 95.31 441 ARG A N 1
ATOM 3517 C CA . ARG A 1 441 ? -21.322 -5.541 41.125 1.00 95.31 441 ARG A CA 1
ATOM 3518 C C . ARG A 1 441 ? -22.694 -4.890 41.309 1.00 95.31 441 ARG A C 1
ATOM 3520 O O . ARG A 1 441 ? -23.245 -4.925 42.404 1.00 95.31 441 ARG A O 1
ATOM 3527 N N . ILE A 1 442 ? -23.258 -4.314 40.248 1.00 95.62 442 ILE A N 1
ATOM 3528 C CA . ILE A 1 442 ? -24.610 -3.749 40.274 1.00 95.62 442 ILE A CA 1
ATOM 3529 C C . ILE A 1 442 ? -25.664 -4.837 40.458 1.00 95.62 442 ILE A C 1
ATOM 3531 O O . ILE A 1 442 ? -26.603 -4.639 41.221 1.00 95.62 442 ILE A O 1
ATOM 3535 N N . ARG A 1 443 ? -25.506 -6.001 39.820 1.00 93.75 443 ARG A N 1
ATOM 3536 C CA . ARG A 1 443 ? -26.418 -7.138 40.015 1.00 93.75 443 ARG A CA 1
ATOM 3537 C C . ARG A 1 443 ? -26.392 -7.664 41.447 1.00 93.75 443 ARG A C 1
ATOM 3539 O O . ARG A 1 443 ? -27.450 -7.981 41.984 1.00 93.75 443 ARG A O 1
ATOM 3546 N N . GLU A 1 444 ? -25.216 -7.724 42.068 1.00 94.69 444 GLU A N 1
ATOM 3547 C CA . GLU A 1 444 ? -25.077 -8.053 43.493 1.00 94.69 444 GLU A CA 1
ATOM 3548 C C . GLU A 1 444 ? -25.781 -7.008 44.373 1.00 94.69 444 GLU A C 1
ATOM 3550 O O . GLU A 1 444 ? -26.626 -7.366 45.191 1.00 94.69 444 GLU A O 1
ATOM 3555 N N . GLY A 1 445 ? -25.529 -5.715 44.139 1.00 93.94 445 GLY A N 1
ATOM 3556 C CA . GLY A 1 445 ? -26.196 -4.633 44.871 1.00 93.94 445 GLY A CA 1
ATOM 3557 C C . GLY A 1 445 ? -27.719 -4.623 44.690 1.00 93.94 445 GLY A C 1
ATOM 3558 O O . GLY A 1 445 ? -28.458 -4.398 45.645 1.00 93.94 445 GLY A O 1
ATOM 3559 N N . LEU A 1 446 ? -28.212 -4.935 43.489 1.00 94.81 446 LEU A N 1
ATOM 3560 C CA . LEU A 1 446 ? -29.643 -5.064 43.217 1.00 94.81 446 LEU A CA 1
ATOM 3561 C C . LEU A 1 446 ? -30.268 -6.213 44.019 1.00 94.81 446 LEU A C 1
ATOM 3563 O O . LEU A 1 446 ? -31.377 -6.066 44.531 1.00 94.81 446 LEU A O 1
ATOM 3567 N N . ALA A 1 447 ? -29.567 -7.342 44.151 1.00 94.50 447 ALA A N 1
ATOM 3568 C CA . ALA A 1 447 ? -30.026 -8.457 44.975 1.00 94.50 447 ALA A CA 1
ATOM 3569 C C . ALA A 1 447 ? -30.126 -8.060 46.459 1.00 94.50 447 ALA A C 1
ATOM 3571 O O . ALA A 1 447 ? -31.111 -8.406 47.115 1.00 94.50 447 ALA A O 1
ATOM 3572 N N . ASP A 1 448 ? -29.170 -7.277 46.964 1.00 95.44 448 ASP A N 1
ATOM 3573 C CA . ASP A 1 448 ? -29.212 -6.742 48.328 1.00 95.44 448 ASP A CA 1
ATOM 3574 C C . ASP A 1 448 ? -30.398 -5.786 48.532 1.00 95.44 448 ASP A C 1
ATOM 3576 O O . ASP A 1 448 ? -31.119 -5.911 49.525 1.00 95.44 448 ASP A O 1
ATOM 3580 N N . ILE A 1 449 ? -30.656 -4.877 47.583 1.00 94.88 449 ILE A N 1
ATOM 3581 C CA . ILE A 1 449 ? -31.797 -3.944 47.632 1.00 94.88 449 ILE A CA 1
ATOM 3582 C C . ILE A 1 449 ? -33.128 -4.708 47.645 1.00 94.88 449 ILE A C 1
ATOM 3584 O O . ILE A 1 449 ? -34.000 -4.407 48.463 1.00 94.88 449 ILE A O 1
ATOM 3588 N N . ILE A 1 450 ? -33.272 -5.735 46.802 1.00 93.88 450 ILE A N 1
ATOM 3589 C CA . ILE A 1 450 ? -34.453 -6.613 46.804 1.00 93.88 450 ILE A CA 1
ATOM 3590 C C . ILE A 1 450 ? -34.603 -7.304 48.169 1.00 93.88 450 ILE A C 1
ATOM 3592 O O . ILE A 1 450 ? -35.697 -7.337 48.731 1.00 93.88 450 ILE A O 1
ATOM 3596 N N . GLY A 1 451 ? -33.504 -7.778 48.761 1.00 94.75 451 GLY A N 1
ATOM 3597 C CA . GLY A 1 451 ? -33.519 -8.360 50.103 1.00 94.75 451 GLY A CA 1
ATOM 3598 C C . GLY A 1 451 ? -33.921 -7.370 51.207 1.00 94.75 451 GLY A C 1
ATOM 3599 O O . GLY A 1 451 ? -34.522 -7.771 52.207 1.00 94.75 451 GLY A O 1
ATOM 3600 N N . ILE A 1 452 ? -33.617 -6.076 51.057 1.00 94.50 452 ILE A N 1
ATOM 3601 C CA . ILE A 1 452 ? -34.093 -5.023 51.969 1.00 94.50 452 ILE A CA 1
ATOM 3602 C C . ILE A 1 452 ? -35.594 -4.778 51.761 1.00 94.50 452 ILE A C 1
ATOM 3604 O O . ILE A 1 452 ? -36.314 -4.656 52.754 1.00 94.50 452 ILE A O 1
ATOM 3608 N N . ALA A 1 453 ? -36.076 -4.771 50.515 1.00 94.06 453 ALA A N 1
ATOM 3609 C CA . ALA A 1 453 ? -37.501 -4.640 50.202 1.00 94.06 453 ALA A CA 1
ATOM 3610 C C . ALA A 1 453 ? -38.332 -5.728 50.909 1.00 94.06 453 ALA A C 1
ATOM 3612 O O . ALA A 1 453 ? -39.291 -5.418 51.618 1.00 94.06 453 ALA A O 1
ATOM 3613 N N . ASP A 1 454 ? -37.895 -6.989 50.826 1.00 94.62 454 ASP A N 1
ATOM 3614 C CA . ASP A 1 454 ? -38.544 -8.116 51.511 1.00 94.62 454 ASP A CA 1
ATOM 3615 C C . ASP A 1 454 ? -38.560 -7.937 53.039 1.00 94.62 454 ASP A C 1
ATOM 3617 O O . ASP A 1 454 ? -39.547 -8.248 53.715 1.00 94.62 454 ASP A O 1
ATOM 3621 N N . LYS A 1 455 ? -37.478 -7.406 53.624 1.00 94.81 455 LYS A N 1
ATOM 3622 C CA . LYS A 1 455 ? -37.424 -7.103 55.064 1.00 94.81 455 LYS A CA 1
ATOM 3623 C C . LYS A 1 455 ? -38.394 -5.986 55.454 1.00 94.81 455 LYS A C 1
ATOM 3625 O O . LYS A 1 455 ? -38.986 -6.078 56.528 1.00 94.81 455 LYS A O 1
ATOM 3630 N N . MET A 1 456 ? -38.595 -4.975 54.606 1.00 94.56 456 MET A N 1
ATOM 3631 C CA . MET A 1 456 ? -39.565 -3.901 54.858 1.00 94.56 456 MET A CA 1
ATOM 3632 C C . MET A 1 456 ? -41.009 -4.399 54.789 1.00 94.56 456 MET A C 1
ATOM 3634 O O . MET A 1 456 ? -41.813 -4.034 55.647 1.00 94.56 456 MET A O 1
ATOM 3638 N N . ILE A 1 457 ? -41.325 -5.308 53.860 1.00 93.31 457 ILE A N 1
ATOM 3639 C CA . ILE A 1 457 ? -42.638 -5.974 53.801 1.00 93.31 457 ILE A CA 1
ATOM 3640 C C . ILE A 1 457 ? -42.906 -6.749 55.100 1.00 93.31 457 ILE A C 1
ATOM 3642 O O . ILE A 1 457 ? -43.960 -6.583 55.717 1.00 93.31 457 ILE A O 1
ATOM 3646 N N . ASN A 1 458 ? -41.931 -7.534 55.569 1.00 95.06 458 ASN A N 1
ATOM 3647 C CA . ASN A 1 458 ? -42.043 -8.258 56.841 1.00 95.06 458 ASN A CA 1
ATOM 3648 C C . ASN A 1 458 ? -42.195 -7.308 58.042 1.00 95.06 458 ASN A C 1
ATOM 3650 O O . ASN A 1 458 ? -42.978 -7.572 58.956 1.00 95.06 458 ASN A O 1
ATOM 3654 N N . LEU A 1 459 ? -41.462 -6.190 58.054 1.00 94.94 459 LEU A N 1
ATOM 3655 C CA . LEU A 1 459 ? -41.565 -5.189 59.114 1.00 94.94 459 LEU A CA 1
ATOM 3656 C C . LEU A 1 459 ? -42.953 -4.541 59.137 1.00 94.94 459 LEU A C 1
ATOM 3658 O O . LEU A 1 459 ? -43.524 -4.389 60.215 1.00 94.94 459 LEU A O 1
ATOM 3662 N N . ARG A 1 460 ? -43.529 -4.237 57.968 1.00 94.50 460 ARG A N 1
ATOM 3663 C CA . ARG A 1 460 ? -44.906 -3.739 57.844 1.00 94.50 460 ARG A CA 1
ATOM 3664 C C . ARG A 1 460 ? -45.914 -4.707 58.469 1.00 94.50 460 ARG A C 1
ATOM 3666 O O . ARG A 1 460 ? -46.790 -4.276 59.215 1.00 94.50 460 ARG A O 1
ATOM 3673 N N . GLU A 1 461 ? -45.766 -6.011 58.227 1.00 94.38 461 GLU A N 1
ATOM 3674 C CA . GLU A 1 461 ? -46.628 -7.042 58.824 1.00 94.38 461 GLU A CA 1
ATOM 3675 C C . GLU A 1 461 ? -46.463 -7.125 60.353 1.00 94.38 461 GLU A C 1
ATOM 3677 O O . GLU A 1 461 ? -47.444 -7.232 61.092 1.00 94.38 461 GLU A O 1
ATOM 3682 N N . ILE A 1 462 ? -45.225 -7.047 60.856 1.00 95.12 462 ILE A N 1
ATOM 3683 C CA . ILE A 1 462 ? -44.948 -7.009 62.299 1.00 95.12 462 ILE A CA 1
ATOM 3684 C C . ILE A 1 462 ? -45.606 -5.783 62.938 1.00 95.12 462 ILE A C 1
ATOM 3686 O O . ILE A 1 462 ? -46.313 -5.939 63.931 1.00 95.12 462 ILE A O 1
ATOM 3690 N N . VAL A 1 463 ? -45.423 -4.592 62.361 1.00 94.56 463 VAL A N 1
ATOM 3691 C CA . VAL A 1 463 ? -46.040 -3.347 62.846 1.00 94.56 463 VAL A CA 1
ATOM 3692 C C . VAL A 1 463 ? -47.563 -3.478 62.871 1.00 94.56 463 VAL A C 1
ATOM 3694 O O . VAL A 1 463 ? -48.169 -3.187 63.898 1.00 94.56 463 VAL A O 1
ATOM 3697 N N . GLY A 1 464 ? -48.176 -4.011 61.808 1.00 92.56 464 GLY A N 1
ATOM 3698 C CA . GLY A 1 464 ? -49.620 -4.260 61.759 1.00 92.56 464 GLY A CA 1
ATOM 3699 C C . GLY A 1 464 ? -50.119 -5.179 62.881 1.00 92.56 464 GLY A C 1
ATOM 3700 O O . GLY A 1 464 ? -51.115 -4.871 63.537 1.00 92.56 464 GLY A O 1
ATOM 3701 N N . ARG A 1 465 ? -49.395 -6.267 63.181 1.00 94.62 465 ARG A N 1
ATOM 3702 C CA . ARG A 1 465 ? -49.725 -7.153 64.314 1.00 94.62 465 ARG A CA 1
ATOM 3703 C C . ARG A 1 465 ? -49.583 -6.457 65.668 1.00 94.62 465 ARG A C 1
ATOM 3705 O O . ARG A 1 465 ? -50.393 -6.697 66.560 1.00 94.62 465 ARG A O 1
ATOM 3712 N N . VAL A 1 466 ? -48.570 -5.606 65.842 1.00 94.38 466 VAL A N 1
ATOM 3713 C CA . VAL A 1 466 ? -48.382 -4.848 67.092 1.00 94.38 466 VAL A CA 1
ATOM 3714 C C . VAL A 1 466 ? -49.515 -3.837 67.288 1.00 94.38 466 VAL A C 1
ATOM 3716 O O . VAL A 1 466 ? -50.039 -3.751 68.396 1.00 94.38 466 VAL A O 1
ATOM 3719 N N . VAL A 1 467 ? -49.949 -3.150 66.226 1.00 92.81 467 VAL A N 1
ATOM 3720 C CA . VAL A 1 467 ? -51.116 -2.250 66.262 1.00 92.81 467 VAL A CA 1
ATOM 3721 C C . VAL A 1 467 ? -52.375 -3.011 66.690 1.00 92.81 467 VAL A C 1
ATOM 3723 O O . VAL A 1 467 ? -53.045 -2.600 67.635 1.00 92.81 467 VAL A O 1
ATOM 3726 N N . GLN A 1 468 ? -52.649 -4.173 66.089 1.00 92.69 468 GLN A N 1
ATOM 3727 C CA . GLN A 1 468 ? -53.813 -4.995 66.444 1.00 92.69 468 GLN A CA 1
ATOM 3728 C C . GLN A 1 468 ? -53.773 -5.493 67.905 1.00 92.69 468 GLN A C 1
ATOM 3730 O O . GLN A 1 468 ? -54.793 -5.519 68.603 1.00 92.69 468 GLN A O 1
ATOM 3735 N N . ASN A 1 469 ? -52.588 -5.864 68.399 1.00 92.50 469 ASN A N 1
ATOM 3736 C CA . ASN A 1 469 ? -52.400 -6.237 69.803 1.00 92.50 469 ASN A CA 1
ATOM 3737 C C . ASN A 1 469 ? -52.642 -5.046 70.739 1.00 92.50 469 ASN A C 1
ATOM 3739 O O . ASN A 1 469 ? -53.263 -5.212 71.788 1.00 92.50 469 ASN A O 1
ATOM 3743 N N . GLN A 1 470 ? -52.183 -3.850 70.367 1.00 92.62 470 GLN A N 1
ATOM 3744 C CA . GLN A 1 470 ? -52.387 -2.637 71.153 1.00 92.62 470 GLN A CA 1
ATOM 3745 C C . GLN A 1 470 ? -53.878 -2.272 71.254 1.00 92.62 470 GLN A C 1
ATOM 3747 O O . GLN A 1 470 ? -54.350 -1.966 72.347 1.00 92.62 470 GLN A O 1
ATOM 3752 N N . GLU A 1 471 ? -54.634 -2.368 70.156 1.00 90.31 471 GLU A N 1
ATOM 3753 C CA . GLU A 1 471 ? -56.094 -2.177 70.157 1.00 90.31 471 GLU A CA 1
ATOM 3754 C C . GLU A 1 471 ? -56.797 -3.170 71.093 1.00 90.31 471 GLU A C 1
ATOM 3756 O O . GLU A 1 471 ? -57.685 -2.792 71.858 1.00 90.31 471 GLU A O 1
ATOM 3761 N N . SER A 1 472 ? -56.352 -4.429 71.096 1.00 93.06 472 SER A N 1
ATOM 3762 C CA . SER A 1 472 ? -56.884 -5.466 71.989 1.00 93.06 472 SER A CA 1
ATOM 3763 C C . SER A 1 472 ? -56.585 -5.169 73.467 1.00 93.06 472 SER A C 1
ATOM 3765 O O . SER A 1 472 ? -57.442 -5.359 74.329 1.00 93.06 472 SER A O 1
ATOM 3767 N N . ILE A 1 473 ? -55.386 -4.665 73.786 1.00 91.88 473 ILE A N 1
ATOM 3768 C CA . ILE A 1 473 ? -55.039 -4.240 75.154 1.00 91.88 473 ILE A CA 1
ATOM 3769 C C . ILE A 1 473 ? -55.896 -3.042 75.573 1.00 91.88 473 ILE A C 1
ATOM 3771 O O . ILE A 1 473 ? -56.399 -3.019 76.694 1.00 91.88 473 ILE A O 1
ATOM 3775 N N . GLN A 1 474 ? -56.107 -2.076 74.677 1.00 90.69 474 GLN A N 1
ATOM 3776 C CA . GLN A 1 474 ? -56.947 -0.911 74.948 1.00 90.69 474 GLN A CA 1
ATOM 3777 C C . GLN A 1 474 ? -58.389 -1.320 75.293 1.00 90.69 474 GLN A C 1
ATOM 3779 O O . GLN A 1 474 ? -58.960 -0.771 76.233 1.00 90.69 474 GLN A O 1
ATOM 3784 N N . GLN A 1 475 ? -58.948 -2.315 74.591 1.00 91.69 475 GLN A N 1
ATOM 3785 C CA . GLN A 1 475 ? -60.260 -2.897 74.909 1.00 91.69 475 GLN A CA 1
ATOM 3786 C C . GLN A 1 475 ? -60.282 -3.563 76.291 1.00 91.69 475 GLN A C 1
ATOM 3788 O O . GLN A 1 475 ? -61.227 -3.364 77.053 1.00 91.69 475 GLN A O 1
ATOM 3793 N N . ASN A 1 476 ? -59.236 -4.320 76.637 1.00 91.44 476 ASN A N 1
ATOM 3794 C CA . ASN A 1 476 ? -59.130 -4.952 77.953 1.00 91.44 476 ASN A CA 1
ATOM 3795 C C . ASN A 1 476 ? -59.054 -3.917 79.082 1.00 91.44 476 ASN A C 1
ATOM 3797 O O . ASN A 1 476 ? -59.681 -4.113 80.115 1.00 91.44 476 ASN A O 1
ATOM 3801 N N . ILE A 1 477 ? -58.328 -2.811 78.889 1.00 91.75 477 ILE A N 1
ATOM 3802 C CA . ILE A 1 477 ? -58.261 -1.725 79.878 1.00 91.75 477 ILE A CA 1
ATOM 3803 C C . ILE A 1 477 ? -59.631 -1.094 80.089 1.00 91.75 477 ILE A C 1
ATOM 3805 O O . ILE A 1 477 ? -60.036 -0.939 81.234 1.00 91.75 477 ILE A O 1
ATOM 3809 N N . SER A 1 478 ? -60.370 -0.796 79.016 1.00 89.62 478 SER A N 1
ATOM 3810 C CA . SER A 1 478 ? -61.737 -0.275 79.143 1.00 89.62 478 SER A CA 1
ATOM 3811 C C . SER A 1 478 ? -62.645 -1.226 79.928 1.00 89.62 478 SER A C 1
ATOM 3813 O O . SER A 1 478 ? -63.384 -0.783 80.796 1.00 89.62 478 SER A O 1
ATOM 3815 N N . ALA A 1 479 ? -62.528 -2.540 79.714 1.00 91.88 479 ALA A N 1
ATOM 3816 C CA . ALA A 1 479 ? -63.283 -3.519 80.497 1.00 91.88 479 ALA A CA 1
ATOM 3817 C C . ALA A 1 479 ? -62.880 -3.552 81.986 1.00 91.88 479 ALA A C 1
ATOM 3819 O O . ALA A 1 479 ? -63.719 -3.820 82.847 1.00 91.88 479 ALA A O 1
ATOM 3820 N N . VAL A 1 480 ? -61.605 -3.300 82.311 1.00 90.81 480 VAL A N 1
ATOM 3821 C CA . VAL A 1 480 ? -61.15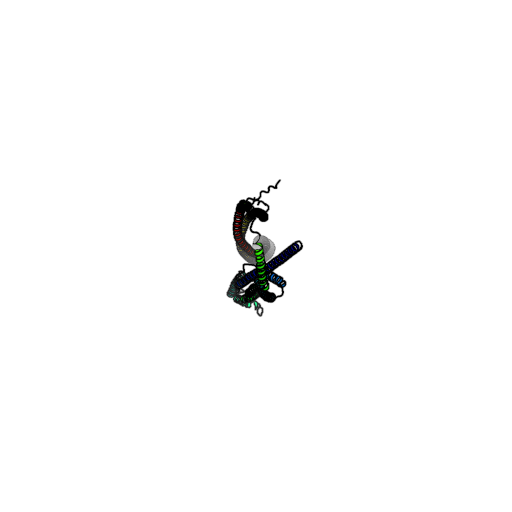0 -3.213 83.709 1.00 90.81 480 VAL A CA 1
ATOM 3822 C C . VAL A 1 480 ? -61.604 -1.911 84.362 1.00 90.81 480 VAL A C 1
ATOM 3824 O O . VAL A 1 480 ? -61.968 -1.932 85.534 1.00 90.81 480 VAL A O 1
ATOM 3827 N N . GLU A 1 481 ? -61.638 -0.801 83.630 1.00 89.44 481 GLU A N 1
ATOM 3828 C CA . GLU A 1 481 ? -62.224 0.455 84.112 1.00 89.44 481 GLU A CA 1
ATOM 3829 C C . GLU A 1 481 ? -63.706 0.281 84.439 1.00 89.44 481 GLU A C 1
ATOM 3831 O O . GLU A 1 481 ? -64.108 0.592 85.558 1.00 89.44 481 GLU A O 1
ATOM 3836 N N . ASP A 1 482 ? -64.480 -0.337 83.539 1.00 90.69 482 ASP A N 1
ATOM 3837 C CA . ASP A 1 482 ? -65.890 -0.663 83.780 1.00 90.69 482 ASP A CA 1
ATOM 3838 C C . ASP A 1 482 ? -66.058 -1.533 85.047 1.00 90.69 482 ASP A C 1
ATOM 3840 O O . ASP A 1 482 ? -66.975 -1.333 85.850 1.00 90.69 482 ASP A O 1
ATOM 3844 N N . ALA A 1 483 ? -65.162 -2.505 85.262 1.00 88.88 483 ALA A N 1
ATOM 3845 C CA . ALA A 1 483 ? -65.166 -3.354 86.456 1.00 88.88 483 ALA A CA 1
ATOM 3846 C C . ALA A 1 483 ? -64.746 -2.599 87.733 1.00 88.88 483 ALA A C 1
ATOM 3848 O O . ALA A 1 483 ? -65.260 -2.877 88.821 1.00 88.88 483 ALA A O 1
ATOM 3849 N N . THR A 1 484 ? -63.826 -1.642 87.614 1.00 90.38 484 THR A N 1
ATOM 3850 C CA . THR A 1 484 ? -63.350 -0.804 88.722 1.00 90.38 484 THR A CA 1
ATOM 3851 C C . THR A 1 484 ? -64.444 0.171 89.147 1.00 90.38 484 THR A C 1
ATOM 3853 O O . THR A 1 484 ? -64.758 0.233 90.332 1.00 90.38 484 THR A O 1
ATOM 3856 N N . GLU A 1 485 ? -65.132 0.815 88.200 1.00 87.69 485 GLU A N 1
ATOM 3857 C CA . GLU A 1 485 ? -66.297 1.671 88.462 1.00 87.69 485 GLU A CA 1
ATOM 3858 C C . GLU A 1 485 ? -67.420 0.887 89.165 1.00 87.69 485 GLU A C 1
ATOM 3860 O O . GLU A 1 485 ? -67.969 1.330 90.179 1.00 87.69 485 GLU A O 1
ATOM 3865 N N . GLN A 1 486 ? -67.709 -0.340 88.712 1.00 88.31 486 GLN A N 1
ATOM 3866 C CA . GLN A 1 486 ? -68.643 -1.234 89.409 1.00 88.31 486 GLN A CA 1
ATOM 3867 C C . GLN A 1 486 ? -68.184 -1.570 90.834 1.00 88.31 486 GLN A C 1
ATOM 3869 O O . GLN A 1 486 ? -69.011 -1.655 91.746 1.00 88.31 486 GLN A O 1
ATOM 3874 N N . THR A 1 487 ? -66.878 -1.745 91.044 1.00 88.69 487 THR A N 1
ATOM 3875 C CA . THR A 1 487 ? -66.298 -2.026 92.363 1.00 88.69 487 THR A CA 1
ATOM 3876 C C . THR A 1 487 ? -66.420 -0.820 93.294 1.00 88.69 487 THR A C 1
ATOM 3878 O O . THR A 1 487 ? -66.808 -1.003 94.446 1.00 88.69 487 THR A O 1
ATOM 3881 N N . VAL A 1 488 ? -66.212 0.406 92.798 1.00 87.44 488 VAL A N 1
ATOM 3882 C CA . VAL A 1 488 ? -66.457 1.651 93.551 1.00 87.44 488 VAL A CA 1
ATOM 3883 C C . VAL A 1 488 ? -67.922 1.743 93.978 1.00 87.44 488 VAL A C 1
ATOM 3885 O O . VAL A 1 488 ? -68.215 2.028 95.139 1.00 87.44 488 VAL A O 1
ATOM 3888 N N . ILE A 1 489 ? -68.863 1.435 93.078 1.00 88.19 489 ILE A N 1
ATOM 3889 C CA . ILE A 1 489 ? -70.301 1.429 93.393 1.00 88.19 489 ILE A CA 1
ATOM 3890 C C . ILE A 1 489 ? -70.629 0.370 94.460 1.00 88.19 489 ILE A C 1
ATOM 3892 O O . ILE A 1 489 ? -71.408 0.631 95.381 1.00 88.19 489 ILE A O 1
ATOM 3896 N N . LEU A 1 490 ? -70.041 -0.826 94.370 1.00 87.00 490 LEU A N 1
ATOM 3897 C CA . LEU A 1 490 ? -70.211 -1.891 95.365 1.00 87.00 490 LEU A CA 1
ATOM 3898 C C . LEU A 1 490 ? -69.624 -1.506 96.730 1.00 87.00 490 LEU A C 1
ATOM 3900 O O . LEU A 1 490 ? -70.289 -1.705 97.748 1.00 87.00 490 LEU A O 1
ATOM 3904 N N . ALA A 1 491 ? -68.423 -0.925 96.752 1.00 87.94 491 ALA A N 1
ATOM 3905 C CA . ALA A 1 491 ? -67.759 -0.440 97.957 1.00 87.94 491 ALA A CA 1
ATOM 3906 C C . ALA A 1 491 ? -68.563 0.688 98.620 1.00 87.94 491 ALA A C 1
ATOM 3908 O O . ALA A 1 491 ? -68.815 0.638 99.822 1.00 87.94 491 ALA A O 1
ATOM 3909 N N . LEU A 1 492 ? -69.080 1.640 97.838 1.00 85.50 492 LEU A N 1
ATOM 3910 C CA . LEU A 1 492 ? -69.959 2.705 98.323 1.00 85.50 492 LEU A CA 1
ATOM 3911 C C . LEU A 1 492 ? -71.247 2.140 98.939 1.00 85.50 492 LEU A C 1
ATOM 3913 O O . LEU A 1 492 ? -71.642 2.530 100.040 1.00 85.50 492 LEU A O 1
ATOM 3917 N N . ASN A 1 493 ? -71.884 1.176 98.268 1.00 85.69 493 ASN A N 1
ATOM 3918 C CA . ASN A 1 493 ? -73.067 0.495 98.796 1.00 85.69 493 ASN A CA 1
ATOM 3919 C C . ASN A 1 493 ? -72.759 -0.255 100.106 1.00 85.69 493 ASN A C 1
ATOM 3921 O O . ASN A 1 493 ? -73.570 -0.225 101.037 1.00 85.69 493 ASN A O 1
ATOM 3925 N N . ALA A 1 494 ? -71.587 -0.888 100.210 1.00 84.81 494 ALA A N 1
ATOM 3926 C CA . ALA A 1 494 ? -71.125 -1.550 101.428 1.00 84.81 494 ALA A CA 1
ATOM 3927 C C . ALA A 1 494 ? -70.830 -0.550 102.561 1.00 84.81 494 ALA A C 1
ATOM 3929 O O . ALA A 1 494 ? -71.227 -0.799 103.699 1.00 84.81 494 ALA A O 1
ATOM 3930 N N . ALA A 1 495 ? -70.221 0.601 102.263 1.00 84.12 495 ALA A N 1
ATOM 3931 C CA . ALA A 1 495 ? -69.963 1.671 103.227 1.00 84.12 495 ALA A CA 1
ATOM 3932 C C . ALA A 1 495 ? -71.269 2.252 103.799 1.00 84.12 495 ALA A C 1
ATOM 3934 O O . ALA A 1 495 ? -71.393 2.425 105.014 1.00 84.12 495 ALA A O 1
ATOM 3935 N N . ILE A 1 496 ? -72.280 2.479 102.948 1.00 82.62 496 ILE A N 1
ATOM 3936 C CA . ILE A 1 496 ? -73.622 2.929 103.362 1.00 82.62 496 ILE A CA 1
ATOM 3937 C C . ILE A 1 496 ? -74.284 1.897 104.293 1.00 82.62 496 ILE A C 1
ATOM 3939 O O . ILE A 1 496 ? -74.834 2.254 105.341 1.00 82.62 496 ILE A O 1
ATOM 3943 N N . GLN A 1 497 ? -74.219 0.607 103.944 1.00 83.88 497 GLN A N 1
ATOM 3944 C CA . GLN A 1 497 ? -74.757 -0.482 104.772 1.00 83.88 497 GLN A CA 1
ATOM 3945 C C . GLN A 1 497 ? -74.009 -0.616 106.108 1.00 83.88 497 GLN A C 1
ATOM 3947 O O . GLN A 1 497 ? -74.633 -0.789 107.156 1.00 83.88 497 GLN A O 1
ATOM 3952 N N . ALA A 1 498 ? -72.683 -0.468 106.103 1.00 82.81 498 ALA A N 1
ATOM 3953 C CA . ALA A 1 498 ? -71.858 -0.506 107.304 1.00 82.81 498 ALA A CA 1
ATOM 3954 C C . ALA A 1 498 ? -72.160 0.661 108.261 1.00 82.81 498 ALA A C 1
ATOM 3956 O O . ALA A 1 498 ? -72.292 0.445 109.467 1.00 82.81 498 ALA A O 1
ATOM 3957 N N . ALA A 1 499 ? -72.359 1.874 107.729 1.00 79.19 499 ALA A N 1
ATOM 3958 C CA . ALA A 1 499 ? -72.792 3.042 108.500 1.00 79.19 499 ALA A CA 1
ATOM 3959 C C . ALA A 1 499 ? -74.187 2.847 109.128 1.00 79.19 499 ALA A C 1
ATOM 3961 O O . ALA A 1 499 ? -74.450 3.327 110.230 1.00 79.19 499 ALA A O 1
ATOM 3962 N N . SER A 1 500 ? -75.062 2.085 108.463 1.00 79.00 500 SER A N 1
ATOM 3963 C CA . SER A 1 500 ? -76.420 1.780 108.934 1.00 79.00 500 SER A CA 1
ATOM 3964 C C . SER A 1 500 ? -76.458 0.777 110.106 1.00 79.00 500 SER A C 1
ATOM 3966 O O . SER A 1 500 ? -77.442 0.733 110.843 1.00 79.00 500 SER A O 1
ATOM 3968 N N . ALA A 1 501 ? -75.395 -0.012 110.320 1.00 80.75 501 ALA A N 1
ATOM 3969 C CA . ALA A 1 501 ? -75.327 -1.085 111.324 1.00 80.75 501 ALA A CA 1
ATOM 3970 C C . ALA A 1 501 ? -74.720 -0.674 112.691 1.00 80.75 501 ALA A C 1
ATOM 3972 O O . ALA A 1 501 ? -74.536 -1.527 113.568 1.00 80.75 501 ALA A O 1
ATOM 3973 N N . ASN A 1 502 ? -74.423 0.616 112.914 1.00 71.31 502 ASN A N 1
ATOM 3974 C CA . ASN A 1 502 ? -73.831 1.150 114.156 1.00 71.31 502 ASN A CA 1
ATOM 3975 C C . ASN A 1 502 ? -72.592 0.336 114.629 1.00 71.31 502 ASN A C 1
ATOM 3977 O O . ASN A 1 502 ? -71.635 0.184 113.873 1.00 71.31 502 ASN A O 1
ATOM 3981 N N . GLN A 1 503 ? -72.570 -0.205 115.862 1.00 69.88 503 GLN A N 1
ATOM 3982 C CA . GLN A 1 503 ? -71.405 -0.934 116.415 1.00 69.88 503 GLN A CA 1
ATOM 3983 C C . GLN A 1 503 ? -71.084 -2.257 115.687 1.00 69.88 503 GLN A C 1
ATOM 3985 O O . GLN A 1 503 ? -69.938 -2.693 115.721 1.00 69.88 503 GLN A O 1
ATOM 3990 N N . GLY A 1 504 ? -72.053 -2.887 115.008 1.00 71.56 504 GLY A N 1
ATOM 3991 C CA . GLY A 1 504 ? -71.843 -4.148 114.277 1.00 71.56 504 GLY A CA 1
ATOM 3992 C C . GLY A 1 504 ? -71.227 -3.982 112.880 1.00 71.56 504 GLY A C 1
ATOM 3993 O O . GLY A 1 504 ? -70.788 -4.966 112.291 1.00 71.56 504 GLY A O 1
ATOM 3994 N N . GLY A 1 505 ? -71.189 -2.753 112.351 1.00 77.44 505 GLY A N 1
ATOM 3995 C CA . GLY A 1 505 ? -70.732 -2.442 110.992 1.00 77.44 505 GLY A CA 1
ATOM 3996 C C . GLY A 1 505 ? -69.279 -1.978 110.875 1.00 77.44 505 GLY A C 1
ATOM 3997 O O . GLY A 1 505 ? -68.796 -1.839 109.759 1.00 77.44 505 GLY A O 1
ATOM 3998 N N . GLN A 1 506 ? -68.557 -1.759 111.982 1.00 75.44 506 GLN A N 1
ATOM 3999 C CA . GLN A 1 506 ? -67.202 -1.176 111.949 1.00 75.44 506 GLN A CA 1
ATOM 4000 C C . GLN A 1 506 ? -66.209 -1.968 111.084 1.00 75.44 506 GLN A C 1
ATOM 4002 O O . GLN A 1 506 ? -65.466 -1.365 110.317 1.00 75.44 506 GLN A O 1
ATOM 4007 N N . GLY A 1 507 ? -66.223 -3.304 111.151 1.00 80.12 507 GLY A N 1
ATOM 4008 C CA . GLY A 1 507 ? -65.365 -4.139 110.301 1.00 80.12 507 GLY A CA 1
ATOM 4009 C C . GLY A 1 507 ? -65.720 -4.044 108.812 1.00 80.12 507 GLY A C 1
ATOM 4010 O O . GLY A 1 507 ? -64.828 -3.999 107.974 1.00 80.12 507 GLY A O 1
ATOM 4011 N N . PHE A 1 508 ? -67.012 -3.943 108.481 1.00 81.06 508 PHE A N 1
ATOM 4012 C CA . PHE A 1 508 ? -67.479 -3.765 107.101 1.00 81.06 508 PHE A CA 1
ATOM 4013 C C . PHE A 1 508 ? -67.193 -2.362 106.558 1.00 81.06 508 PHE A C 1
ATOM 4015 O O . PHE A 1 508 ? -66.900 -2.229 105.376 1.00 81.06 508 PHE A O 1
ATOM 4022 N N . ALA A 1 509 ? -67.230 -1.332 107.409 1.00 82.00 509 ALA A N 1
ATOM 4023 C CA . ALA A 1 509 ? -66.874 0.031 107.026 1.00 82.00 509 ALA A CA 1
ATOM 4024 C C . ALA A 1 509 ? -65.391 0.125 106.646 1.00 82.00 509 ALA A C 1
ATOM 4026 O O . ALA A 1 509 ? -65.074 0.708 105.619 1.00 82.00 509 ALA A O 1
ATOM 4027 N N . ILE A 1 510 ? -64.504 -0.514 107.424 1.00 84.75 510 ILE A N 1
ATOM 4028 C CA . ILE A 1 510 ? -63.064 -0.575 107.121 1.00 84.75 510 ILE A CA 1
ATOM 4029 C C . ILE A 1 510 ? -62.823 -1.280 105.781 1.00 84.75 510 ILE A C 1
ATOM 4031 O O . ILE A 1 510 ? -62.102 -0.755 104.944 1.00 84.75 510 ILE A O 1
ATOM 4035 N N . VAL A 1 511 ? -63.463 -2.432 105.545 1.00 87.06 511 VAL A N 1
ATOM 4036 C CA . VAL A 1 511 ? -63.328 -3.165 104.271 1.00 87.06 511 VAL A CA 1
ATOM 4037 C C . VAL A 1 511 ? -63.857 -2.351 103.087 1.00 87.06 511 VAL A C 1
ATOM 4039 O O . VAL A 1 511 ? -63.258 -2.381 102.020 1.00 87.06 511 VAL A O 1
ATOM 4042 N N . ALA A 1 512 ? -64.957 -1.614 103.258 1.00 86.88 512 ALA A N 1
ATOM 4043 C CA . ALA A 1 512 ? -65.509 -0.767 102.206 1.00 86.88 512 ALA A CA 1
ATOM 4044 C C . ALA A 1 512 ? -64.593 0.424 101.867 1.00 86.88 512 ALA A C 1
ATOM 4046 O O . ALA A 1 512 ? -64.404 0.710 100.688 1.00 86.88 512 ALA A O 1
ATOM 4047 N N . THR A 1 513 ? -63.991 1.074 102.872 1.00 86.00 513 THR A N 1
ATOM 4048 C CA . THR A 1 513 ? -62.978 2.122 102.657 1.00 86.00 513 THR A CA 1
ATOM 4049 C C . THR A 1 513 ? -61.739 1.560 101.959 1.00 86.00 513 THR A C 1
ATOM 4051 O O . THR A 1 513 ? -61.293 2.139 100.977 1.00 86.00 513 THR A O 1
ATOM 4054 N N . GLU A 1 514 ? -61.238 0.399 102.390 1.00 87.44 514 GLU A N 1
ATOM 4055 C CA . GLU A 1 514 ? -60.081 -0.258 101.765 1.00 87.44 514 GLU A CA 1
ATOM 4056 C C . GLU A 1 514 ? -60.367 -0.664 100.307 1.00 87.44 514 GLU A C 1
ATOM 4058 O O . GLU A 1 514 ? -59.509 -0.544 99.438 1.00 87.44 514 GLU A O 1
ATOM 4063 N N . MET A 1 515 ? -61.592 -1.118 100.004 1.00 90.56 515 MET A N 1
ATOM 4064 C CA . MET A 1 515 ? -62.016 -1.408 98.628 1.00 90.56 515 MET A CA 1
ATOM 4065 C C . MET A 1 515 ? -62.077 -0.152 97.755 1.00 90.56 515 MET A C 1
ATOM 4067 O O . MET A 1 515 ? -61.803 -0.245 96.561 1.00 90.56 515 MET A O 1
ATOM 4071 N N . GLN A 1 516 ? -62.440 0.997 98.329 1.00 85.25 516 GLN A N 1
ATOM 4072 C CA . GLN A 1 516 ? -62.478 2.270 97.617 1.00 85.25 516 GLN A CA 1
ATOM 4073 C C . GLN A 1 516 ? -61.060 2.790 97.343 1.00 85.25 516 GLN A C 1
ATOM 4075 O O . GLN A 1 516 ? -60.757 3.104 96.199 1.00 85.25 516 GLN A O 1
ATOM 4080 N N . GLU A 1 517 ? -60.169 2.762 98.340 1.00 88.38 517 GLU A N 1
ATOM 4081 C CA . GLU A 1 517 ? -58.750 3.101 98.152 1.00 88.38 517 GLU A CA 1
ATOM 4082 C C . GLU A 1 517 ? -58.074 2.183 97.118 1.00 88.38 517 GLU A C 1
ATOM 4084 O O . GLU A 1 517 ? -57.322 2.652 96.263 1.00 88.38 517 GLU A O 1
ATOM 4089 N N . LEU A 1 518 ? -58.385 0.879 97.128 1.00 90.00 518 LEU A N 1
ATOM 4090 C CA . LEU A 1 518 ? -57.876 -0.063 96.130 1.00 90.00 518 LEU A CA 1
ATOM 4091 C C . LEU A 1 518 ? -58.406 0.239 94.720 1.00 90.00 518 LEU A C 1
ATOM 4093 O O . LEU A 1 518 ? -57.656 0.123 93.753 1.00 90.00 518 LEU A O 1
ATOM 4097 N N . ALA A 1 519 ? -59.683 0.606 94.590 1.00 89.12 519 ALA A N 1
ATOM 4098 C CA . ALA A 1 519 ? -60.276 0.963 93.305 1.00 89.12 519 ALA A CA 1
ATOM 4099 C C . ALA A 1 519 ? -59.684 2.267 92.745 1.00 89.12 519 ALA A C 1
ATOM 4101 O O . ALA A 1 519 ? -59.316 2.291 91.572 1.00 89.12 519 ALA A O 1
ATOM 4102 N N . ASP A 1 520 ? -59.494 3.288 93.588 1.00 88.38 520 ASP A N 1
ATOM 4103 C CA . ASP A 1 520 ? -58.827 4.543 93.217 1.00 88.38 520 ASP A CA 1
ATOM 4104 C C . ASP A 1 520 ? -57.389 4.271 92.728 1.00 88.38 520 ASP A C 1
ATOM 4106 O O . ASP A 1 520 ? -56.948 4.806 91.710 1.00 88.38 520 ASP A O 1
ATOM 4110 N N . GLN A 1 521 ? -56.665 3.366 93.397 1.00 90.44 521 GLN A N 1
ATOM 4111 C CA . GLN A 1 521 ? -55.310 2.985 92.994 1.00 90.44 521 GLN A CA 1
ATOM 4112 C C . GLN A 1 521 ? -55.272 2.169 91.687 1.00 90.44 521 GLN A C 1
ATOM 4114 O O . GLN A 1 521 ? -54.332 2.301 90.894 1.00 90.44 521 GLN A O 1
ATOM 4119 N N . ILE A 1 522 ? -56.290 1.337 91.428 1.00 91.31 522 ILE A N 1
ATOM 4120 C CA . ILE A 1 522 ? -56.460 0.653 90.137 1.00 91.31 522 ILE A CA 1
ATOM 4121 C C . ILE A 1 522 ? -56.748 1.676 89.031 1.00 91.31 522 ILE A C 1
ATOM 4123 O O . ILE A 1 522 ? -56.146 1.576 87.963 1.00 91.31 522 ILE A O 1
ATOM 4127 N N . GLU A 1 523 ? -57.605 2.670 89.276 1.00 89.06 523 GLU A N 1
ATOM 4128 C CA . GLU A 1 523 ? -57.931 3.728 88.312 1.00 89.06 523 GLU A CA 1
ATOM 4129 C C . GLU A 1 523 ? -56.699 4.576 87.953 1.00 89.06 523 GLU A C 1
ATOM 4131 O O . GLU A 1 523 ? -56.421 4.798 86.771 1.00 89.06 523 GLU A O 1
ATOM 4136 N N . GLU A 1 524 ? -55.903 4.986 88.946 1.00 91.00 524 GLU A N 1
ATOM 4137 C CA . GLU A 1 524 ? -54.633 5.691 88.723 1.00 91.00 524 GLU A CA 1
ATOM 4138 C C . GLU A 1 524 ? -53.677 4.850 87.858 1.00 91.00 524 GLU A C 1
ATOM 4140 O O . GLU A 1 524 ? -53.158 5.325 86.845 1.00 91.00 524 GLU A O 1
ATOM 4145 N N . THR A 1 525 ? -53.529 3.561 88.184 1.00 91.12 525 THR A N 1
ATOM 4146 C CA . THR A 1 525 ? -52.682 2.635 87.416 1.00 91.12 525 THR A CA 1
ATOM 4147 C C . THR A 1 525 ? -53.183 2.458 85.975 1.00 91.12 525 THR A C 1
ATOM 4149 O O . THR A 1 525 ? -52.382 2.407 85.041 1.00 91.12 525 THR A O 1
ATOM 4152 N N . MET A 1 526 ? -54.500 2.380 85.757 1.00 90.81 526 MET A N 1
ATOM 4153 C CA . MET A 1 526 ? -55.088 2.257 84.415 1.00 90.81 526 MET A CA 1
ATOM 4154 C C . MET A 1 526 ? -54.867 3.515 83.571 1.00 90.81 526 MET A C 1
ATOM 4156 O O . MET A 1 526 ? -54.541 3.405 82.384 1.00 90.81 526 MET A O 1
ATOM 4160 N N . ASN A 1 527 ? -54.970 4.701 84.176 1.00 89.94 527 ASN A N 1
ATOM 4161 C CA . ASN A 1 527 ? -54.669 5.970 83.514 1.00 89.94 527 ASN A CA 1
ATOM 4162 C C . ASN A 1 527 ? -53.197 6.058 83.077 1.00 89.94 527 ASN A C 1
ATOM 4164 O O . ASN A 1 527 ? -52.910 6.472 81.947 1.00 89.94 527 ASN A O 1
ATOM 4168 N N . ASP A 1 528 ? -52.269 5.592 83.915 1.00 92.31 528 ASP A N 1
ATOM 4169 C CA . ASP A 1 528 ? -50.850 5.501 83.561 1.00 92.31 528 ASP A CA 1
ATOM 4170 C C . ASP A 1 528 ? -50.609 4.534 82.392 1.00 92.31 528 ASP A C 1
ATOM 4172 O O . ASP A 1 528 ? -49.910 4.881 81.431 1.00 92.31 528 ASP A O 1
ATOM 4176 N N . ILE A 1 529 ? -51.233 3.349 82.407 1.00 92.38 529 ILE A N 1
ATOM 4177 C CA . ILE A 1 529 ? -51.124 2.382 81.302 1.00 92.38 529 ILE A CA 1
ATOM 4178 C C . ILE A 1 529 ? -51.709 2.969 80.006 1.00 92.38 529 ILE A C 1
ATOM 4180 O O . ILE A 1 529 ? -51.098 2.828 78.944 1.00 92.38 529 ILE A O 1
ATOM 4184 N N . LYS A 1 530 ? -52.847 3.677 80.060 1.00 90.44 530 LYS A N 1
ATOM 4185 C CA . LYS A 1 530 ? -53.416 4.385 78.895 1.00 90.44 530 LYS A CA 1
ATOM 4186 C C . LYS A 1 530 ? -52.455 5.418 78.320 1.00 90.44 530 LYS A C 1
ATOM 4188 O O . LYS A 1 530 ? -52.285 5.487 77.102 1.00 90.44 530 LYS A O 1
ATOM 4193 N N . SER A 1 531 ? -51.822 6.216 79.177 1.00 92.19 531 SER A N 1
ATOM 4194 C CA . SER A 1 531 ? -50.826 7.207 78.760 1.00 92.19 531 SER A CA 1
ATOM 4195 C C . SER A 1 531 ? -49.645 6.540 78.042 1.00 92.19 531 SER A C 1
ATOM 4197 O O . SER A 1 531 ? -49.251 6.959 76.948 1.00 92.19 531 SER A O 1
ATOM 4199 N N . GLN A 1 532 ? -49.142 5.429 78.593 1.00 92.75 532 GLN A N 1
ATOM 4200 C CA . GLN A 1 532 ? -48.084 4.632 77.967 1.00 92.75 532 GLN A CA 1
ATOM 4201 C C . GLN A 1 532 ? -48.520 4.038 76.620 1.00 92.75 532 GLN A C 1
ATOM 4203 O O . GLN A 1 532 ? -47.775 4.141 75.645 1.00 92.75 532 GLN A O 1
ATOM 4208 N N . LEU A 1 533 ? -49.730 3.479 76.525 1.00 92.88 533 LEU A N 1
ATOM 4209 C CA . LEU A 1 533 ? -50.275 2.943 75.272 1.00 92.88 533 LEU A CA 1
ATOM 4210 C C . LEU A 1 533 ? -50.465 4.021 74.209 1.00 92.88 533 LEU A C 1
ATOM 4212 O O . LEU A 1 533 ? -50.150 3.777 73.050 1.00 92.88 533 LEU A O 1
ATOM 4216 N N . SER A 1 534 ? -50.915 5.218 74.585 1.00 90.56 534 SER A N 1
ATOM 4217 C CA . SER A 1 534 ? -51.021 6.360 73.669 1.00 90.56 534 SER A CA 1
ATOM 4218 C C . SER A 1 534 ? -49.653 6.745 73.090 1.00 90.56 534 SER A C 1
ATOM 4220 O O . SER A 1 534 ? -49.513 6.949 71.881 1.00 90.56 534 SER A O 1
ATOM 4222 N N . SER A 1 535 ? -48.613 6.754 73.930 1.00 92.94 535 SER A N 1
ATOM 4223 C CA . SER A 1 535 ? -47.230 6.984 73.495 1.00 92.94 535 SER A CA 1
ATOM 4224 C C . SER A 1 535 ? -46.736 5.897 72.529 1.00 92.94 535 SER A C 1
ATOM 4226 O O . SER A 1 535 ? -46.194 6.212 71.467 1.00 92.94 535 SER A O 1
ATOM 4228 N N . VAL A 1 536 ? -46.997 4.620 72.840 1.00 93.38 536 VAL A N 1
ATOM 4229 C CA . VAL A 1 536 ? -46.685 3.486 71.949 1.00 93.38 536 VAL A CA 1
ATOM 4230 C C . VAL A 1 536 ? -47.433 3.609 70.620 1.00 93.38 536 VAL A C 1
ATOM 4232 O O . VAL A 1 536 ? -46.820 3.449 69.567 1.00 93.38 536 VAL A O 1
ATOM 4235 N N . SER A 1 537 ? -48.717 3.976 70.651 1.00 90.19 537 SER A N 1
ATOM 4236 C CA . SER A 1 537 ? -49.545 4.191 69.460 1.00 90.19 537 SER A CA 1
ATOM 4237 C C . SER A 1 537 ? -48.938 5.224 68.529 1.00 90.19 537 SER A C 1
ATOM 4239 O O . SER A 1 537 ? -48.845 5.006 67.323 1.00 90.19 537 SER A O 1
ATOM 4241 N N . LYS A 1 538 ? -48.509 6.356 69.095 1.00 93.12 538 LYS A N 1
ATOM 4242 C CA . LYS A 1 538 ? -47.875 7.426 68.333 1.00 93.12 538 LYS A CA 1
ATOM 4243 C C . LYS A 1 538 ? -46.564 6.945 67.710 1.00 93.12 538 LYS A C 1
ATOM 4245 O O . LYS A 1 538 ? -46.352 7.150 66.520 1.00 93.12 538 LYS A O 1
ATOM 4250 N N . GLY A 1 539 ? -45.749 6.219 68.479 1.00 94.06 539 GLY A N 1
ATOM 4251 C CA . GLY A 1 539 ? -44.528 5.593 67.973 1.00 94.06 539 GLY A CA 1
ATOM 4252 C C . GLY A 1 539 ? -44.781 4.610 66.824 1.00 94.06 539 GLY A C 1
ATOM 4253 O O . GLY A 1 539 ? -44.022 4.598 65.860 1.00 94.06 539 GLY A O 1
ATOM 4254 N N . LEU A 1 540 ? -45.861 3.822 66.868 1.00 93.38 540 LEU A N 1
ATOM 4255 C CA . LEU A 1 540 ? -46.225 2.904 65.781 1.00 93.38 540 LEU A CA 1
ATOM 4256 C C . LEU A 1 540 ? -46.682 3.632 64.514 1.00 93.38 540 LEU A C 1
ATOM 4258 O O . LEU A 1 540 ? -46.343 3.186 63.420 1.00 93.38 540 LEU A O 1
ATOM 4262 N N . VAL A 1 541 ? -47.405 4.750 64.642 1.00 92.75 541 VAL A N 1
ATOM 4263 C CA . VAL A 1 541 ? -47.770 5.601 63.495 1.00 92.75 541 VAL A CA 1
ATOM 4264 C C . VAL A 1 541 ? -46.514 6.159 62.827 1.00 92.75 541 VAL A C 1
ATOM 4266 O O . VAL A 1 541 ? -46.377 6.057 61.607 1.00 92.75 541 VAL A O 1
ATOM 4269 N N . ASP A 1 542 ? -45.570 6.670 63.619 1.00 94.69 542 ASP A N 1
ATOM 4270 C CA . ASP A 1 542 ? -44.300 7.196 63.112 1.00 94.69 542 ASP A CA 1
ATOM 4271 C C . ASP A 1 542 ? -43.462 6.091 62.435 1.00 94.69 542 ASP A C 1
ATOM 4273 O O . ASP A 1 542 ? -42.911 6.296 61.350 1.00 94.69 542 ASP A O 1
ATOM 4277 N N . ILE A 1 543 ? -43.412 4.885 63.021 1.00 95.75 543 ILE A N 1
ATOM 4278 C CA . ILE A 1 543 ? -42.744 3.720 62.418 1.00 95.75 543 ILE A CA 1
ATOM 4279 C C . ILE A 1 543 ? -43.426 3.321 61.106 1.00 95.75 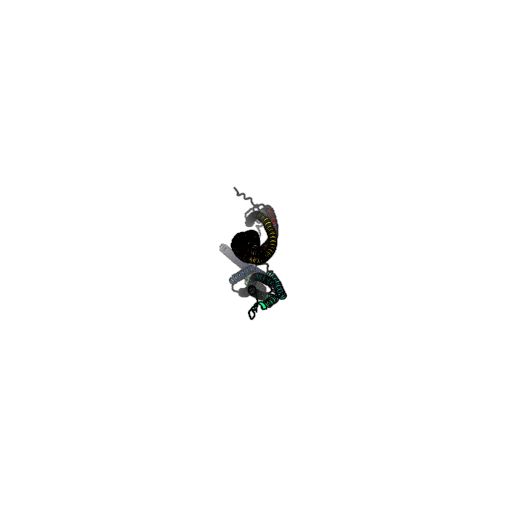543 ILE A C 1
ATOM 4281 O O . ILE A 1 543 ? -42.734 3.090 60.118 1.00 95.75 543 ILE A O 1
ATOM 4285 N N . SER A 1 544 ? -44.758 3.258 61.062 1.00 94.06 544 SER A N 1
ATOM 4286 C CA . SER A 1 544 ? -45.494 2.898 59.846 1.00 94.06 544 SER A CA 1
ATOM 4287 C C . SER A 1 544 ? -45.232 3.892 58.716 1.00 94.06 544 SER A C 1
ATOM 4289 O O . SER A 1 544 ? -44.985 3.474 57.588 1.00 94.06 544 SER A O 1
ATOM 4291 N N . ALA A 1 545 ? -45.234 5.195 59.014 1.00 94.44 545 ALA A N 1
ATOM 4292 C CA . ALA A 1 545 ? -44.899 6.230 58.038 1.00 94.44 545 ALA A CA 1
ATOM 4293 C C . ALA A 1 545 ? -43.451 6.092 57.532 1.00 94.44 545 ALA A C 1
ATOM 4295 O O . ALA A 1 545 ? -43.198 6.233 56.337 1.00 94.44 545 ALA A O 1
ATOM 4296 N N . SER A 1 546 ? -42.511 5.763 58.424 1.00 95.25 546 SER A N 1
ATOM 4297 C CA . SER A 1 546 ? -41.109 5.517 58.068 1.00 95.25 546 SER A CA 1
ATOM 4298 C C . SER A 1 546 ? -40.936 4.282 57.172 1.00 95.25 546 SER A C 1
ATOM 4300 O O . SER A 1 546 ? -40.183 4.328 56.199 1.00 95.25 546 SER A O 1
ATOM 4302 N N . VAL A 1 547 ? -41.670 3.196 57.440 1.00 95.38 547 VAL A N 1
ATOM 4303 C CA . VAL A 1 547 ? -41.672 1.982 56.603 1.00 95.38 547 VAL A CA 1
ATOM 4304 C C . VAL A 1 547 ? -42.239 2.268 55.211 1.00 95.38 547 VAL A C 1
ATOM 4306 O O . VAL A 1 547 ? -41.638 1.850 54.222 1.00 95.38 547 VAL A O 1
ATOM 4309 N N . GLU A 1 548 ? -43.355 2.997 55.114 1.00 93.31 548 GLU A N 1
ATOM 4310 C CA . GLU A 1 548 ? -43.967 3.364 53.827 1.00 93.31 548 GLU A CA 1
ATOM 4311 C C . GLU A 1 548 ? -43.000 4.230 52.995 1.00 93.31 548 GLU A C 1
ATOM 4313 O O . GLU A 1 548 ? -42.712 3.901 51.847 1.00 93.31 548 GLU A O 1
ATOM 4318 N N . ASN A 1 549 ? -42.400 5.262 53.606 1.00 95.69 549 ASN A N 1
ATOM 4319 C CA . ASN A 1 549 ? -41.417 6.131 52.948 1.00 95.69 549 ASN A CA 1
ATOM 4320 C C . ASN A 1 549 ? -40.165 5.355 52.499 1.00 95.69 549 ASN A C 1
ATOM 4322 O O . ASN A 1 549 ? -39.716 5.486 51.364 1.00 95.69 549 ASN A O 1
ATOM 4326 N N . THR A 1 550 ? -39.627 4.488 53.363 1.00 95.44 550 THR A N 1
ATOM 4327 C CA . THR A 1 550 ? -38.447 3.677 53.025 1.00 95.44 550 THR A CA 1
ATOM 4328 C C . THR A 1 550 ? -38.742 2.710 51.875 1.00 95.44 550 THR A C 1
ATOM 4330 O O . THR A 1 550 ? -37.873 2.468 51.043 1.00 95.44 550 THR A O 1
ATOM 4333 N N . THR A 1 551 ? -39.967 2.184 51.795 1.00 94.38 551 THR A N 1
ATOM 4334 C CA . THR A 1 551 ? -40.392 1.310 50.690 1.00 94.38 551 THR A CA 1
ATOM 4335 C C . THR A 1 551 ? -40.426 2.074 49.365 1.00 94.38 551 THR A C 1
ATOM 4337 O O . THR A 1 551 ? -39.886 1.584 48.378 1.00 94.38 551 THR A O 1
ATOM 4340 N N . GLU A 1 552 ? -40.966 3.296 49.354 1.00 94.94 552 GLU A N 1
ATOM 4341 C CA . GLU A 1 552 ? -40.967 4.169 48.169 1.00 94.94 552 GLU A CA 1
ATOM 4342 C C . GLU A 1 552 ? -39.538 4.490 47.691 1.00 94.94 552 GLU A C 1
ATOM 4344 O O . GLU A 1 552 ? -39.237 4.399 46.500 1.00 94.94 552 GLU A O 1
ATOM 4349 N N . VAL A 1 553 ? -38.620 4.786 48.621 1.00 96.25 553 VAL A N 1
ATOM 4350 C CA . VAL A 1 553 ? -37.199 5.015 48.301 1.00 96.25 553 VAL A CA 1
ATOM 4351 C C . VAL A 1 553 ? -36.554 3.768 47.686 1.00 96.25 553 VAL A C 1
ATOM 4353 O O . VAL A 1 553 ? -35.829 3.879 46.699 1.00 96.25 553 VAL A O 1
ATOM 4356 N N . ILE A 1 554 ? -36.830 2.578 48.230 1.00 96.75 554 ILE A N 1
ATOM 4357 C CA . ILE A 1 554 ? -36.306 1.309 47.704 1.00 96.75 554 ILE A CA 1
ATOM 4358 C C . ILE A 1 554 ? -36.815 1.041 46.282 1.00 96.75 554 ILE A C 1
ATOM 4360 O O . ILE A 1 554 ? -36.034 0.627 45.426 1.00 96.75 554 ILE A O 1
ATOM 4364 N N . GLU A 1 555 ? -38.097 1.287 46.004 1.00 93.69 555 GLU A N 1
ATOM 4365 C CA . GLU A 1 555 ? -38.651 1.141 44.652 1.00 93.69 555 GLU A CA 1
ATOM 4366 C C . GLU A 1 555 ? -37.952 2.073 43.650 1.00 93.69 555 GLU A C 1
ATOM 4368 O O . GLU A 1 555 ? -37.590 1.636 42.553 1.00 93.69 555 GLU A O 1
ATOM 4373 N N . GLY A 1 556 ? -37.686 3.323 44.046 1.00 95.31 556 GLY A N 1
ATOM 4374 C CA . GLY A 1 556 ? -36.899 4.270 43.253 1.00 95.31 556 GLY A CA 1
ATOM 4375 C C . GLY A 1 556 ? -35.463 3.795 42.995 1.00 95.31 556 GLY A C 1
ATOM 4376 O O . GLY A 1 556 ? -34.995 3.830 41.856 1.00 95.31 556 GLY A O 1
ATOM 4377 N N . GLU A 1 557 ? -34.781 3.284 44.023 1.00 95.88 557 GLU A N 1
ATOM 4378 C CA . GLU A 1 557 ? -33.418 2.742 43.911 1.00 95.88 557 GLU A CA 1
ATOM 4379 C C . GLU A 1 557 ? -33.338 1.523 42.981 1.00 95.88 557 GLU A C 1
ATOM 4381 O O . GLU A 1 557 ? -32.397 1.401 42.195 1.00 95.88 557 GLU A O 1
ATOM 4386 N N . ILE A 1 558 ? -34.344 0.640 42.986 1.00 95.44 558 ILE A N 1
ATOM 4387 C CA . ILE A 1 558 ? -34.413 -0.502 42.055 1.00 95.44 558 ILE A CA 1
ATOM 4388 C C . ILE A 1 558 ? -34.451 -0.020 40.599 1.00 95.44 558 ILE A C 1
ATOM 4390 O O . ILE A 1 558 ? -33.781 -0.600 39.736 1.00 95.44 558 ILE A O 1
ATOM 4394 N N . VAL A 1 559 ? -35.233 1.024 40.310 1.00 95.88 559 VAL A N 1
ATOM 4395 C CA . VAL A 1 559 ? -35.333 1.598 38.960 1.00 95.88 559 VAL A CA 1
ATOM 4396 C C . VAL A 1 559 ? -33.997 2.213 38.540 1.00 95.88 559 VAL A C 1
ATOM 4398 O O . VAL A 1 559 ? -33.472 1.838 37.491 1.00 95.88 559 VAL A O 1
ATOM 4401 N N . LEU A 1 560 ? -33.401 3.063 39.381 1.00 95.69 560 LEU A N 1
ATOM 4402 C CA . LEU A 1 560 ? -32.103 3.700 39.111 1.00 95.69 560 LEU A CA 1
ATOM 4403 C C . LEU A 1 560 ? -30.979 2.674 38.906 1.00 95.69 560 LEU A C 1
ATOM 4405 O O . LEU A 1 560 ? -30.143 2.808 38.006 1.00 95.69 560 LEU A O 1
ATOM 4409 N N . THR A 1 561 ? -30.976 1.607 39.704 1.00 95.88 561 THR A N 1
ATOM 4410 C CA . THR A 1 561 ? -29.989 0.527 39.600 1.00 95.88 561 THR A CA 1
ATOM 4411 C C . THR A 1 561 ? -30.108 -0.205 38.258 1.00 95.88 561 THR A C 1
ATOM 4413 O O . THR A 1 561 ? -29.096 -0.475 37.607 1.00 95.88 561 THR A O 1
ATOM 4416 N N . ARG A 1 562 ? -31.336 -0.464 37.784 1.00 94.50 562 ARG A N 1
ATOM 4417 C CA . ARG A 1 562 ? -31.581 -1.063 36.458 1.00 94.50 562 ARG A CA 1
ATOM 4418 C C . ARG A 1 562 ? -31.182 -0.145 35.307 1.00 94.50 562 ARG A C 1
ATOM 4420 O O . ARG A 1 562 ? -30.610 -0.622 34.330 1.00 94.50 562 ARG A O 1
ATOM 4427 N N . GLU A 1 563 ? -31.469 1.149 35.404 1.00 96.25 563 GLU A N 1
ATOM 4428 C CA . GLU A 1 563 ? -31.022 2.129 34.405 1.00 96.25 563 GLU A CA 1
ATOM 4429 C C . GLU A 1 563 ? -29.490 2.175 34.331 1.00 96.25 563 GLU A C 1
ATOM 4431 O O . GLU A 1 563 ? -28.912 2.194 33.243 1.00 96.25 563 GLU A O 1
ATOM 4436 N N . THR A 1 564 ? -28.816 2.096 35.480 1.00 95.38 564 THR A N 1
ATOM 4437 C CA . THR A 1 564 ? -27.351 2.042 35.537 1.00 95.38 564 THR A CA 1
ATOM 4438 C C . THR A 1 564 ? -26.801 0.757 34.904 1.00 95.38 564 THR A C 1
ATOM 4440 O O . THR A 1 564 ? -25.834 0.822 34.144 1.00 95.38 564 THR A O 1
ATOM 4443 N N . GLU A 1 565 ? -27.435 -0.401 35.134 1.00 95.69 565 GLU A N 1
ATOM 4444 C CA . GLU A 1 565 ? -27.086 -1.657 34.447 1.00 95.69 565 GLU A CA 1
ATOM 4445 C C . GLU A 1 565 ? -27.204 -1.516 32.918 1.00 95.69 565 GLU A C 1
ATOM 4447 O O . GLU A 1 565 ? -26.303 -1.922 32.183 1.00 95.69 565 GLU A O 1
ATOM 4452 N N . GLN A 1 566 ? -28.288 -0.912 32.419 1.00 95.50 566 GLN A N 1
ATOM 4453 C CA . GLN A 1 566 ? -28.479 -0.679 30.983 1.00 95.50 566 GLN A CA 1
ATOM 4454 C C . GLN A 1 566 ? -27.401 0.238 30.394 1.00 95.50 566 GLN A C 1
ATOM 4456 O O . GLN A 1 566 ? -26.859 -0.069 29.332 1.00 95.50 566 GLN A O 1
ATOM 4461 N N . CYS A 1 567 ? -27.053 1.324 31.090 1.00 96.88 567 CYS A N 1
ATOM 4462 C CA . CYS A 1 567 ? -25.974 2.222 30.683 1.00 96.88 567 CYS A CA 1
ATOM 4463 C C . CYS A 1 567 ? -24.624 1.498 30.592 1.00 96.88 567 CYS A C 1
ATOM 4465 O O . CYS A 1 567 ? -23.898 1.687 29.618 1.00 96.88 567 CYS A O 1
ATOM 4467 N N . LEU A 1 568 ? -24.292 0.640 31.560 1.00 95.62 568 LEU A N 1
ATOM 4468 C CA . LEU A 1 568 ? -23.041 -0.123 31.533 1.00 95.62 568 LEU A CA 1
ATOM 4469 C C . LEU A 1 568 ? -23.007 -1.159 30.403 1.00 95.62 568 LEU A C 1
ATOM 4471 O O . LEU A 1 568 ? -21.993 -1.262 29.717 1.00 95.62 568 LEU A O 1
ATOM 4475 N N . ASN A 1 569 ? -24.113 -1.865 30.147 1.00 95.75 569 ASN A N 1
ATOM 4476 C CA . ASN A 1 569 ? -24.208 -2.771 28.995 1.00 95.75 569 ASN A CA 1
ATOM 4477 C C . ASN A 1 569 ? -24.042 -2.007 27.666 1.00 95.75 569 ASN A C 1
ATOM 4479 O O . ASN A 1 569 ? -23.392 -2.490 26.741 1.00 95.75 569 ASN A O 1
ATOM 4483 N N . ALA A 1 570 ? -24.589 -0.791 27.560 1.00 96.88 570 ALA A N 1
ATOM 4484 C CA . ALA A 1 570 ? -24.394 0.054 26.383 1.00 96.88 570 ALA A CA 1
ATOM 4485 C C . ALA A 1 570 ? -22.926 0.492 26.215 1.00 96.88 570 ALA A C 1
ATOM 4487 O O . ALA A 1 570 ? -22.435 0.539 25.087 1.00 96.88 570 ALA A O 1
ATOM 4488 N N . ILE A 1 571 ? -22.215 0.766 27.316 1.00 95.88 571 ILE A N 1
ATOM 4489 C CA . ILE A 1 571 ? -20.772 1.065 27.306 1.00 95.88 571 ILE A CA 1
ATOM 4490 C C . ILE A 1 571 ? -19.967 -0.149 26.825 1.00 95.88 571 ILE A C 1
ATOM 4492 O O . ILE A 1 571 ? -19.100 0.012 25.970 1.00 95.88 571 ILE A O 1
ATOM 4496 N N . GLU A 1 572 ? -20.274 -1.355 27.310 1.00 94.62 572 GLU A N 1
ATOM 4497 C CA . GLU A 1 572 ? -19.630 -2.597 26.856 1.00 94.62 572 GLU A CA 1
ATOM 4498 C C . GLU A 1 572 ? -19.819 -2.800 25.342 1.00 94.62 572 GLU A C 1
ATOM 4500 O O . GLU A 1 572 ? -18.857 -3.022 24.606 1.00 94.62 572 GLU A O 1
ATOM 4505 N N . MET A 1 573 ? -21.052 -2.650 24.848 1.00 94.88 573 MET A N 1
ATOM 4506 C CA . MET A 1 573 ? -21.345 -2.748 23.415 1.00 94.88 573 MET A CA 1
ATOM 4507 C C . MET A 1 573 ? -20.595 -1.692 22.595 1.00 94.88 573 MET A C 1
ATOM 4509 O O . MET A 1 573 ? -20.070 -2.009 21.526 1.00 94.88 573 MET A O 1
ATOM 4513 N N . ALA A 1 574 ? -20.531 -0.451 23.083 1.00 95.62 574 ALA A N 1
ATOM 4514 C CA . ALA A 1 574 ? -19.808 0.627 22.418 1.00 95.62 574 ALA A CA 1
ATOM 4515 C C . ALA A 1 574 ? -18.297 0.354 22.363 1.00 95.62 574 ALA A C 1
ATOM 4517 O O . ALA A 1 574 ? -17.687 0.580 21.320 1.00 95.62 574 ALA A O 1
ATOM 4518 N N . ALA A 1 575 ? -17.710 -0.179 23.439 1.00 94.38 575 ALA A N 1
ATOM 4519 C CA . ALA A 1 575 ? -16.301 -0.566 23.488 1.00 94.38 575 ALA A CA 1
ATOM 4520 C C . ALA A 1 575 ? -15.981 -1.693 22.488 1.00 94.38 575 ALA A C 1
ATOM 4522 O O . ALA A 1 575 ? -15.048 -1.565 21.697 1.00 94.38 575 ALA A O 1
ATOM 4523 N N . ASN A 1 576 ? -16.818 -2.734 22.422 1.00 91.56 576 ASN A N 1
ATOM 4524 C CA . ASN A 1 576 ? -16.672 -3.819 21.441 1.00 91.56 576 ASN A CA 1
ATOM 4525 C C . ASN A 1 576 ? -16.831 -3.322 19.991 1.00 91.56 576 ASN A C 1
ATOM 4527 O O . ASN A 1 576 ? -16.129 -3.757 19.078 1.00 91.56 576 ASN A O 1
ATOM 4531 N N . GLN A 1 577 ? -17.750 -2.384 19.743 1.00 94.31 577 GLN A N 1
ATOM 4532 C CA . GLN A 1 577 ? -17.895 -1.779 18.418 1.00 94.31 577 GLN A CA 1
ATOM 4533 C C . GLN A 1 577 ? -16.678 -0.918 18.047 1.00 94.31 577 GLN A C 1
ATOM 4535 O O . GLN A 1 577 ? -16.267 -0.907 16.882 1.00 94.31 577 GLN A O 1
ATOM 4540 N N . LEU A 1 578 ? -16.097 -0.215 19.024 1.00 92.38 578 LEU A N 1
ATOM 4541 C CA . LEU A 1 578 ? -14.890 0.586 18.845 1.00 92.38 578 LEU A CA 1
ATOM 4542 C C . LEU A 1 578 ? -13.713 -0.284 18.384 1.00 92.38 578 LEU A C 1
ATOM 4544 O O . LEU A 1 578 ? -13.027 0.095 17.438 1.00 92.38 578 LEU A O 1
ATOM 4548 N N . GLU A 1 579 ? -13.536 -1.472 18.968 1.00 90.06 579 GLU A N 1
ATOM 4549 C CA . GLU A 1 579 ? -12.526 -2.452 18.542 1.00 90.06 579 GLU A CA 1
ATOM 4550 C C . GLU A 1 579 ? -12.648 -2.772 17.040 1.00 90.06 579 GLU A C 1
ATOM 4552 O O . GLU A 1 579 ? -11.671 -2.694 16.290 1.00 90.06 579 GLU A O 1
ATOM 4557 N N . GLY A 1 580 ? -13.869 -3.037 16.562 1.00 89.38 580 GLY A N 1
ATOM 4558 C CA . GLY A 1 580 ? -14.129 -3.308 15.146 1.00 89.38 580 GLY A CA 1
ATOM 4559 C C . GLY A 1 580 ? -13.789 -2.130 14.224 1.00 89.38 580 GLY A C 1
ATOM 4560 O O . GLY A 1 580 ? -13.211 -2.324 13.150 1.00 89.38 580 GLY A O 1
ATOM 4561 N N . VAL A 1 581 ? -14.105 -0.901 14.643 1.00 93.19 581 VAL A N 1
ATOM 4562 C CA . VAL A 1 581 ? -13.774 0.321 13.888 1.00 93.19 581 VAL A CA 1
ATOM 4563 C C . VAL A 1 581 ? -12.262 0.541 13.836 1.00 93.19 581 VAL A C 1
ATOM 4565 O O . VAL A 1 581 ? -11.728 0.838 12.766 1.00 93.19 581 VAL A O 1
ATOM 4568 N N . ILE A 1 582 ? -11.557 0.360 14.954 1.00 91.81 582 ILE A N 1
ATOM 4569 C CA . ILE A 1 582 ? -10.103 0.543 15.014 1.00 91.81 582 ILE A CA 1
ATOM 4570 C C . ILE A 1 582 ? -9.373 -0.550 14.233 1.00 91.81 582 ILE A C 1
ATOM 4572 O O . ILE A 1 582 ? -8.413 -0.249 13.531 1.00 91.81 582 ILE A O 1
ATOM 4576 N N . SER A 1 583 ? -9.863 -1.791 14.242 1.00 88.75 583 SER A N 1
ATOM 4577 C CA . SER A 1 583 ? -9.331 -2.860 13.388 1.00 88.75 583 SER A CA 1
ATOM 4578 C C . SER A 1 583 ? -9.446 -2.516 11.895 1.00 88.75 583 SER A C 1
ATOM 4580 O O . SER A 1 583 ? -8.494 -2.677 11.125 1.00 88.75 583 SER A O 1
ATOM 4582 N N . ALA A 1 584 ? -10.591 -1.966 11.475 1.00 90.50 584 ALA A N 1
ATOM 4583 C CA . ALA A 1 584 ? -10.774 -1.488 10.107 1.00 90.50 584 ALA A CA 1
ATOM 4584 C C . ALA A 1 584 ? -9.840 -0.310 9.775 1.00 90.50 584 ALA A C 1
ATOM 4586 O O . ALA A 1 584 ? -9.257 -0.287 8.688 1.00 90.50 584 ALA A O 1
ATOM 4587 N N . ALA A 1 585 ? -9.655 0.625 10.713 1.00 88.25 585 ALA A N 1
ATOM 4588 C CA . ALA A 1 585 ? -8.716 1.735 10.570 1.00 88.25 585 ALA A CA 1
ATOM 4589 C C . ALA A 1 585 ? -7.266 1.239 10.442 1.00 88.25 585 ALA A C 1
ATOM 4591 O O . ALA A 1 585 ? -6.574 1.640 9.514 1.00 88.25 585 ALA A O 1
ATOM 4592 N N . ALA A 1 586 ? -6.830 0.296 11.282 1.00 88.56 586 ALA A N 1
ATOM 4593 C CA . ALA A 1 586 ? -5.496 -0.300 11.213 1.00 88.56 586 ALA A CA 1
ATOM 4594 C C . ALA A 1 586 ? -5.241 -0.979 9.857 1.00 88.56 586 ALA A C 1
ATOM 4596 O O . ALA A 1 586 ? -4.166 -0.839 9.269 1.00 88.56 586 ALA A O 1
ATOM 4597 N N . LYS A 1 587 ? -6.252 -1.666 9.310 1.00 89.00 587 LYS A N 1
ATOM 4598 C CA . LYS A 1 587 ? -6.177 -2.245 7.964 1.00 89.00 587 LYS A CA 1
ATOM 4599 C C . LYS A 1 587 ? -6.052 -1.173 6.876 1.00 89.00 587 LYS A C 1
ATOM 4601 O O . LYS A 1 587 ? -5.284 -1.371 5.939 1.00 89.00 587 LYS A O 1
ATOM 4606 N N . ALA A 1 588 ? -6.778 -0.061 6.989 1.00 89.31 588 ALA A N 1
ATOM 4607 C CA . ALA A 1 588 ? -6.653 1.065 6.063 1.00 89.31 588 ALA A CA 1
ATOM 4608 C C . ALA A 1 588 ? -5.251 1.696 6.136 1.00 89.31 588 ALA A C 1
ATOM 4610 O O . ALA A 1 588 ? -4.604 1.843 5.103 1.00 89.31 588 ALA A O 1
ATOM 4611 N N . THR A 1 589 ? -4.731 1.937 7.343 1.00 90.69 589 THR A N 1
ATOM 4612 C CA . THR A 1 589 ? -3.364 2.429 7.579 1.00 90.69 589 THR A CA 1
ATOM 4613 C C . THR A 1 589 ? -2.308 1.508 6.956 1.00 90.69 589 THR A C 1
ATOM 4615 O O . THR A 1 589 ? -1.320 1.982 6.397 1.00 90.69 589 THR A O 1
ATOM 4618 N N . ALA A 1 590 ? -2.508 0.187 7.008 1.00 87.69 590 ALA A N 1
ATOM 4619 C CA . ALA A 1 590 ? -1.605 -0.769 6.369 1.00 87.69 590 ALA A CA 1
ATOM 4620 C C . ALA A 1 590 ? -1.604 -0.640 4.835 1.00 87.69 590 ALA A C 1
ATOM 4622 O O . ALA A 1 590 ? -0.533 -0.648 4.230 1.00 87.69 590 ALA A O 1
ATOM 4623 N N . VAL A 1 591 ? -2.778 -0.475 4.214 1.00 91.75 591 VAL A N 1
ATOM 4624 C CA . VAL A 1 591 ? -2.899 -0.247 2.762 1.00 91.75 591 VAL A CA 1
ATOM 4625 C C . VAL A 1 591 ? -2.248 1.078 2.362 1.00 91.75 591 VAL A C 1
ATOM 4627 O O . VAL A 1 591 ? -1.438 1.099 1.439 1.00 91.75 591 VAL A O 1
ATOM 4630 N N . GLU A 1 592 ? -2.520 2.162 3.093 1.00 89.94 592 GLU A N 1
ATOM 4631 C CA . GLU A 1 592 ? -1.902 3.473 2.842 1.00 89.94 592 GLU A CA 1
ATOM 4632 C C . GLU A 1 592 ? -0.371 3.425 2.976 1.00 89.94 592 GLU A C 1
ATOM 4634 O O . GLU A 1 592 ? 0.343 4.116 2.251 1.00 89.94 592 GLU A O 1
ATOM 4639 N N . SER A 1 593 ? 0.155 2.577 3.865 1.00 90.12 593 SER A N 1
ATOM 4640 C CA . SER A 1 593 ? 1.599 2.369 4.025 1.00 90.12 593 SER A CA 1
ATOM 4641 C C . SER A 1 593 ? 2.223 1.684 2.808 1.00 90.12 593 SER A C 1
ATOM 4643 O O . SER A 1 593 ? 3.282 2.104 2.332 1.00 90.12 593 SER A O 1
ATOM 4645 N N . GLU A 1 594 ? 1.557 0.665 2.257 1.00 89.62 594 GLU A N 1
ATOM 4646 C CA . GLU A 1 594 ? 2.004 0.019 1.020 1.00 89.62 594 GLU A CA 1
ATOM 4647 C C . GLU A 1 594 ? 1.962 0.989 -0.171 1.00 89.62 594 GLU A C 1
ATOM 4649 O O . GLU A 1 594 ? 2.911 1.041 -0.960 1.00 89.62 594 GLU A O 1
ATOM 4654 N N . GLU A 1 595 ? 0.910 1.805 -0.277 1.00 89.62 595 GLU A N 1
ATOM 4655 C CA . GLU A 1 595 ? 0.797 2.834 -1.315 1.00 89.62 595 GLU A CA 1
ATOM 4656 C C . GLU A 1 595 ? 1.891 3.899 -1.183 1.00 89.62 595 GLU A C 1
ATOM 4658 O O . GLU A 1 595 ? 2.569 4.206 -2.168 1.00 89.62 595 GLU A O 1
ATOM 4663 N N . ALA A 1 596 ? 2.137 4.409 0.028 1.00 90.25 596 ALA A N 1
ATOM 4664 C CA . ALA A 1 596 ? 3.207 5.368 0.287 1.00 90.25 596 ALA A CA 1
ATOM 4665 C C . ALA A 1 596 ? 4.579 4.805 -0.121 1.00 90.25 596 ALA A C 1
ATOM 4667 O O . ALA A 1 596 ? 5.370 5.502 -0.763 1.00 90.25 596 ALA A O 1
ATOM 4668 N N . GLN A 1 597 ? 4.854 3.529 0.172 1.00 88.38 597 GLN A N 1
ATOM 4669 C CA . GLN A 1 597 ? 6.096 2.878 -0.249 1.00 88.38 597 GLN A CA 1
ATOM 4670 C C . GLN A 1 597 ? 6.193 2.740 -1.776 1.00 88.38 597 GLN A C 1
ATOM 4672 O O . GLN A 1 597 ? 7.266 2.944 -2.347 1.00 88.38 597 GLN A O 1
ATOM 4677 N N . SER A 1 598 ? 5.086 2.434 -2.454 1.00 91.50 598 SER A N 1
ATOM 4678 C CA . SER A 1 598 ? 5.037 2.390 -3.919 1.00 91.50 598 SER A CA 1
ATOM 4679 C C . SER A 1 598 ? 5.341 3.757 -4.545 1.00 91.50 598 SER A C 1
ATOM 4681 O O . SER A 1 598 ? 6.099 3.845 -5.518 1.00 91.50 598 SER A O 1
ATOM 4683 N N . VAL A 1 599 ? 4.813 4.840 -3.963 1.00 90.88 599 VAL A N 1
ATOM 4684 C CA . VAL A 1 599 ? 5.104 6.214 -4.405 1.00 90.88 599 VAL A CA 1
ATOM 4685 C C . VAL A 1 599 ? 6.574 6.571 -4.178 1.00 90.88 599 VAL A C 1
ATOM 4687 O O . VAL A 1 599 ? 7.186 7.169 -5.065 1.00 90.88 599 VAL A O 1
ATOM 4690 N N . ILE A 1 600 ? 7.170 6.174 -3.047 1.00 90.69 600 ILE A N 1
ATOM 4691 C CA . ILE A 1 600 ? 8.610 6.362 -2.787 1.00 90.69 600 ILE A CA 1
ATOM 4692 C C . ILE A 1 600 ? 9.440 5.653 -3.860 1.00 90.69 600 ILE A C 1
ATOM 4694 O O . ILE A 1 600 ? 10.271 6.289 -4.504 1.00 90.69 600 ILE A O 1
ATOM 4698 N N . ASN A 1 601 ? 9.164 4.374 -4.121 1.00 91.56 601 ASN A N 1
ATOM 4699 C CA . ASN A 1 601 ? 9.902 3.595 -5.117 1.00 91.56 601 ASN A CA 1
ATOM 4700 C C . ASN A 1 601 ? 9.781 4.206 -6.525 1.00 91.56 601 ASN A C 1
ATOM 4702 O O . ASN A 1 601 ? 10.769 4.306 -7.252 1.00 91.56 601 ASN A O 1
ATOM 4706 N N . SER A 1 602 ? 8.579 4.653 -6.898 1.00 91.44 602 SER A N 1
ATOM 4707 C CA . SER A 1 602 ? 8.333 5.329 -8.180 1.00 91.44 602 SER A CA 1
ATOM 4708 C C . SER A 1 602 ? 9.079 6.665 -8.266 1.00 91.44 602 SER A C 1
ATOM 4710 O O . SER A 1 602 ? 9.627 7.014 -9.311 1.00 91.44 602 SER A O 1
ATOM 4712 N N . SER A 1 603 ? 9.153 7.403 -7.156 1.00 91.50 603 SER A N 1
ATOM 4713 C CA . SER A 1 603 ? 9.895 8.664 -7.072 1.00 91.50 603 SER A CA 1
ATOM 4714 C C . SER A 1 603 ? 11.406 8.445 -7.184 1.00 91.50 603 SER A C 1
ATOM 4716 O O . SER A 1 603 ? 12.075 9.213 -7.870 1.00 91.50 603 SER A O 1
ATOM 4718 N N . ASP A 1 604 ? 11.951 7.378 -6.594 1.00 89.94 604 ASP A N 1
ATOM 4719 C CA . ASP A 1 604 ? 13.368 7.012 -6.730 1.00 89.94 604 ASP A CA 1
ATOM 4720 C C . ASP A 1 604 ? 13.730 6.600 -8.168 1.00 89.94 604 ASP A C 1
ATOM 4722 O O . ASP A 1 604 ? 14.798 6.962 -8.682 1.00 89.94 604 ASP A O 1
ATOM 4726 N N . GLN A 1 605 ? 12.827 5.888 -8.852 1.00 90.25 605 GLN A N 1
ATOM 4727 C CA . GLN A 1 605 ? 12.970 5.573 -10.277 1.00 90.25 605 GLN A CA 1
ATOM 4728 C C . GLN A 1 605 ? 12.964 6.842 -11.131 1.00 90.25 605 GLN A C 1
ATOM 4730 O O . GLN A 1 605 ? 13.853 7.021 -11.965 1.00 90.25 605 GLN A O 1
ATOM 4735 N N . LEU A 1 606 ? 12.016 7.753 -10.885 1.00 90.50 606 LEU A N 1
ATOM 4736 C CA . LEU A 1 606 ? 11.971 9.052 -11.558 1.00 90.50 606 LEU A CA 1
ATOM 4737 C C . LEU A 1 606 ? 13.247 9.855 -11.305 1.00 90.50 606 LEU A C 1
ATOM 4739 O O . LEU A 1 606 ? 13.830 10.375 -12.249 1.00 90.50 606 LEU A O 1
ATOM 4743 N N . ASN A 1 607 ? 13.732 9.900 -10.066 1.00 90.50 607 ASN A N 1
ATOM 4744 C CA . ASN A 1 607 ? 14.970 10.592 -9.711 1.00 90.50 607 ASN A CA 1
ATOM 4745 C C . ASN A 1 607 ? 16.193 10.011 -10.450 1.00 90.50 607 ASN A C 1
ATOM 4747 O O . ASN A 1 607 ? 17.069 10.737 -10.920 1.00 90.50 607 ASN A O 1
ATOM 4751 N N . SER A 1 608 ? 16.249 8.689 -10.614 1.00 90.31 608 SER A N 1
ATOM 4752 C CA . SER A 1 608 ? 17.293 8.038 -11.414 1.00 90.31 608 SER A CA 1
ATOM 4753 C C . SER A 1 608 ? 17.173 8.405 -12.898 1.00 90.31 608 SER A C 1
ATOM 4755 O O . SER A 1 608 ? 18.171 8.760 -13.526 1.00 90.31 608 SER A O 1
ATOM 4757 N N . GLY A 1 609 ? 15.952 8.415 -13.441 1.00 89.50 609 GLY A N 1
ATOM 4758 C CA . GLY A 1 609 ? 15.671 8.903 -14.793 1.00 89.50 609 GLY A CA 1
ATOM 4759 C C . GLY A 1 609 ? 16.080 10.366 -14.991 1.00 89.50 609 GLY A C 1
ATOM 4760 O O . GLY A 1 609 ? 16.684 10.701 -16.008 1.00 89.50 609 GLY A O 1
ATOM 4761 N N . MET A 1 610 ? 15.862 11.218 -13.987 1.00 90.50 610 MET A N 1
ATOM 4762 C CA . MET A 1 610 ? 16.311 12.611 -13.990 1.00 90.50 610 MET A CA 1
ATOM 4763 C C . MET A 1 610 ? 17.836 12.720 -14.046 1.00 90.50 610 MET A C 1
ATOM 4765 O O . MET A 1 610 ? 18.365 13.527 -14.802 1.00 90.50 610 MET A O 1
ATOM 4769 N N . LYS A 1 611 ? 18.588 11.876 -13.332 1.00 89.25 611 LYS A N 1
ATOM 4770 C CA . LYS A 1 611 ? 20.058 11.874 -13.456 1.00 89.25 611 LYS A CA 1
ATOM 4771 C C . LYS A 1 611 ? 20.515 11.552 -14.880 1.00 89.25 611 LYS A C 1
ATOM 4773 O O . LYS A 1 611 ? 21.409 12.224 -15.393 1.00 89.25 611 LYS A O 1
ATOM 4778 N N . HIS A 1 612 ? 19.885 10.570 -15.526 1.00 88.81 612 HIS A N 1
ATOM 4779 C CA . HIS A 1 612 ? 20.173 10.240 -16.924 1.00 88.81 612 HIS A CA 1
ATOM 4780 C C . HIS A 1 612 ? 19.804 11.384 -17.870 1.00 88.81 612 HIS A C 1
ATOM 4782 O O . HIS A 1 612 ? 20.620 11.769 -18.705 1.00 88.81 612 HIS A O 1
ATOM 4788 N N . LEU A 1 613 ? 18.623 11.980 -17.696 1.00 89.31 613 LEU A N 1
ATOM 4789 C CA . LEU A 1 613 ? 18.186 13.123 -18.493 1.00 89.31 613 LEU A CA 1
ATOM 4790 C C . LEU A 1 613 ? 19.130 14.322 -18.327 1.00 89.31 613 LEU A C 1
ATOM 4792 O O . LEU A 1 613 ? 19.474 14.964 -19.313 1.00 89.31 613 LEU A O 1
ATOM 4796 N N . GLY A 1 614 ? 19.610 14.587 -17.111 1.00 90.75 614 GLY A N 1
ATOM 4797 C CA . GLY A 1 614 ? 20.605 15.625 -16.846 1.00 90.75 614 GLY A CA 1
ATOM 4798 C C . GLY A 1 614 ? 21.922 15.393 -17.596 1.00 90.75 614 GLY A C 1
ATOM 4799 O O . GLY A 1 614 ? 22.469 16.333 -18.173 1.00 90.75 614 GLY A O 1
ATOM 4800 N N . ALA A 1 615 ? 22.403 14.146 -17.652 1.00 90.88 615 ALA A N 1
ATOM 4801 C CA . ALA A 1 615 ? 23.591 13.789 -18.430 1.00 90.88 615 ALA A CA 1
ATOM 4802 C C . ALA A 1 615 ? 23.366 13.993 -19.938 1.00 90.88 615 ALA A C 1
ATOM 4804 O O . ALA A 1 615 ? 24.162 14.669 -20.589 1.00 90.88 615 ALA A O 1
ATOM 4805 N N . SER A 1 616 ? 22.241 13.509 -20.475 1.00 90.62 616 SER A N 1
ATOM 4806 C CA . SER A 1 616 ? 21.887 13.708 -21.886 1.00 90.62 616 SER A CA 1
ATOM 4807 C C . SER A 1 616 ? 21.717 15.185 -22.246 1.00 90.62 616 SER A C 1
ATOM 4809 O O . SER A 1 616 ? 22.128 15.605 -23.324 1.00 90.62 616 SER A O 1
ATOM 4811 N N . LEU A 1 617 ? 21.159 16.004 -21.347 1.00 91.25 617 LEU A N 1
ATOM 4812 C CA . LEU A 1 617 ? 21.084 17.448 -21.555 1.00 91.25 617 LEU A CA 1
ATOM 4813 C C . LEU A 1 617 ? 22.488 18.067 -21.647 1.00 91.25 617 LEU A C 1
ATOM 4815 O O . LEU A 1 617 ? 22.743 18.870 -22.541 1.00 91.25 617 LEU A O 1
ATOM 4819 N N . SER A 1 618 ? 23.424 17.662 -20.787 1.00 91.50 618 SER A N 1
ATOM 4820 C CA . SER A 1 618 ? 24.808 18.143 -20.877 1.00 91.50 618 SER A CA 1
ATOM 4821 C C . SER A 1 618 ? 25.472 17.776 -22.212 1.00 91.50 618 SER A C 1
ATOM 4823 O O . SER A 1 618 ? 26.204 18.591 -22.772 1.00 91.50 618 SER A O 1
ATOM 4825 N N . GLU A 1 619 ? 25.217 16.577 -22.737 1.00 93.00 619 GLU A N 1
ATOM 4826 C CA . GLU A 1 619 ? 25.745 16.135 -24.035 1.00 93.00 619 GLU A CA 1
ATOM 4827 C C . GLU A 1 619 ? 25.137 16.920 -25.204 1.00 93.00 619 GLU A C 1
ATOM 4829 O O . GLU A 1 619 ? 25.861 17.362 -26.098 1.00 93.00 619 GLU A O 1
ATOM 4834 N N . ILE A 1 620 ? 23.819 17.153 -25.179 1.00 91.62 620 ILE A N 1
ATOM 4835 C CA . ILE A 1 620 ? 23.123 17.955 -26.195 1.00 91.62 620 ILE A CA 1
ATOM 4836 C C . ILE A 1 620 ? 23.665 19.384 -26.217 1.00 91.62 620 ILE A C 1
ATOM 4838 O O . ILE A 1 620 ? 23.891 19.925 -27.298 1.00 91.62 620 ILE A O 1
ATOM 4842 N N . GLN A 1 621 ? 23.908 19.989 -25.051 1.00 91.81 621 GLN A N 1
ATOM 4843 C CA . GLN A 1 621 ? 24.488 21.329 -24.986 1.00 91.81 621 GLN A CA 1
ATOM 4844 C C . GLN A 1 621 ? 25.862 21.378 -25.661 1.00 91.81 621 GLN A C 1
ATOM 4846 O O . GLN A 1 621 ? 26.096 22.238 -26.509 1.00 91.81 621 GLN A O 1
ATOM 4851 N N . ALA A 1 622 ? 26.743 20.428 -25.336 1.00 93.81 622 ALA A N 1
ATOM 4852 C CA . ALA A 1 622 ? 28.072 20.355 -25.937 1.00 93.81 622 ALA A CA 1
ATOM 4853 C C . ALA A 1 622 ? 28.002 20.175 -27.465 1.00 93.81 622 ALA A C 1
ATOM 4855 O O . ALA A 1 622 ? 28.760 20.804 -28.204 1.00 93.81 622 ALA A O 1
ATOM 4856 N N . ALA A 1 623 ? 27.060 19.361 -27.953 1.00 93.62 623 ALA A N 1
ATOM 4857 C CA . ALA A 1 623 ? 26.840 19.168 -29.383 1.00 93.62 623 ALA A CA 1
ATOM 4858 C C . ALA A 1 623 ? 26.319 20.438 -30.080 1.00 93.62 623 ALA A C 1
ATOM 4860 O O . ALA A 1 623 ? 26.798 20.780 -31.160 1.00 93.62 623 ALA A O 1
ATOM 4861 N N . LEU A 1 624 ? 25.369 21.159 -29.473 1.00 93.81 624 LEU A N 1
ATOM 4862 C CA . LEU A 1 624 ? 24.840 22.413 -30.025 1.00 93.81 624 LEU A CA 1
ATOM 4863 C C . LEU A 1 624 ? 25.904 23.514 -30.072 1.00 93.81 624 LEU A C 1
ATOM 4865 O O . LEU A 1 624 ? 25.983 24.246 -31.061 1.00 93.81 624 LEU A O 1
ATOM 4869 N N . GLU A 1 625 ? 26.751 23.609 -29.045 1.00 93.44 625 GLU A N 1
ATOM 4870 C CA . GLU A 1 625 ? 27.900 24.519 -29.035 1.00 93.44 625 GLU A CA 1
ATOM 4871 C C . GLU A 1 625 ? 28.894 24.171 -30.153 1.00 93.44 625 GLU A C 1
ATOM 4873 O O . GLU A 1 625 ? 29.290 25.055 -30.915 1.00 93.44 625 GLU A O 1
ATOM 4878 N N . ALA A 1 626 ? 29.233 22.888 -30.321 1.00 94.31 626 ALA A N 1
ATOM 4879 C CA . ALA A 1 626 ? 30.122 22.431 -31.388 1.00 94.31 626 ALA A CA 1
ATOM 4880 C C . ALA A 1 626 ? 29.563 22.737 -32.789 1.00 94.31 626 ALA A C 1
ATOM 4882 O O . ALA A 1 626 ? 30.265 23.322 -33.612 1.00 94.31 626 ALA A O 1
ATOM 4883 N N . ILE A 1 627 ? 28.282 22.435 -33.043 1.00 93.94 627 ILE A N 1
ATOM 4884 C CA . ILE A 1 627 ? 27.618 22.737 -34.324 1.00 93.94 627 ILE A CA 1
ATOM 4885 C C . ILE A 1 627 ? 27.616 24.242 -34.590 1.00 93.94 627 ILE A C 1
ATOM 4887 O O . ILE A 1 627 ? 27.874 24.672 -35.715 1.00 93.94 627 ILE A O 1
ATOM 4891 N N . SER A 1 628 ? 27.347 25.058 -33.567 1.00 93.19 628 SER A N 1
ATOM 4892 C CA . SER A 1 628 ? 27.376 26.511 -33.715 1.00 93.19 628 SER A CA 1
ATOM 4893 C C . SER A 1 628 ? 28.774 27.012 -34.089 1.00 93.19 628 SER A C 1
ATOM 4895 O O . SER A 1 628 ? 28.888 27.899 -34.935 1.00 93.19 628 SER A O 1
ATOM 4897 N N . ILE A 1 629 ? 29.829 26.464 -33.480 1.00 93.75 629 ILE A N 1
ATOM 4898 C CA . ILE A 1 629 ? 31.221 26.814 -33.794 1.00 93.75 629 ILE A CA 1
ATOM 4899 C C . ILE A 1 629 ? 31.567 26.391 -35.224 1.00 93.75 629 ILE A C 1
ATOM 4901 O O . ILE A 1 629 ? 32.041 27.217 -36.004 1.00 93.75 629 ILE A O 1
ATOM 4905 N N . ASP A 1 630 ? 31.293 25.141 -35.593 1.00 93.31 630 ASP A N 1
ATOM 4906 C CA . ASP A 1 630 ? 31.627 24.599 -36.913 1.00 93.31 630 ASP A CA 1
ATOM 4907 C C . ASP A 1 630 ? 30.859 25.305 -38.032 1.00 93.31 630 ASP A C 1
ATOM 4909 O O . ASP A 1 630 ? 31.428 25.638 -39.071 1.00 93.31 630 ASP A O 1
ATOM 4913 N N . SER A 1 631 ? 29.583 25.623 -37.808 1.00 92.06 631 SER A N 1
ATOM 4914 C CA . SER A 1 631 ? 28.775 26.376 -38.766 1.00 92.06 631 SER A CA 1
ATOM 4915 C C . SER A 1 631 ? 29.301 27.797 -38.984 1.00 92.06 631 SER A C 1
ATOM 4917 O O . SER A 1 631 ? 29.236 28.310 -40.104 1.00 92.06 631 SER A O 1
ATOM 4919 N N . ASN A 1 632 ? 29.819 28.447 -37.939 1.00 90.50 632 ASN A N 1
ATOM 4920 C CA . ASN A 1 632 ? 30.438 29.765 -38.064 1.00 90.50 632 ASN A CA 1
ATOM 4921 C C . ASN A 1 632 ? 31.777 29.674 -38.806 1.00 90.50 632 ASN A C 1
ATOM 4923 O O . ASN A 1 632 ? 32.002 30.446 -39.731 1.00 90.50 632 ASN A O 1
ATOM 4927 N N . ARG A 1 633 ? 32.607 28.671 -38.497 1.00 91.38 633 ARG A N 1
ATOM 4928 C CA . ARG A 1 633 ? 33.865 28.427 -39.222 1.00 91.38 633 ARG A CA 1
ATOM 4929 C C . ARG A 1 633 ? 33.641 28.162 -40.709 1.00 91.38 633 ARG A C 1
ATOM 4931 O O . ARG A 1 633 ? 34.312 28.764 -41.532 1.00 91.38 633 ARG A O 1
ATOM 4938 N N . LEU A 1 634 ? 32.659 27.330 -41.063 1.00 90.12 634 LEU A N 1
ATOM 4939 C CA . LEU A 1 634 ? 32.301 27.084 -42.464 1.00 90.12 634 LEU A CA 1
ATOM 4940 C C . LEU A 1 634 ? 31.793 28.348 -43.167 1.00 90.12 634 LEU A C 1
ATOM 4942 O O . LEU A 1 634 ? 32.028 28.522 -44.360 1.00 90.12 634 LEU A O 1
ATOM 4946 N N . THR A 1 635 ? 31.089 29.223 -42.442 1.00 89.38 635 THR A N 1
ATOM 4947 C CA . THR A 1 635 ? 30.679 30.527 -42.978 1.00 89.38 635 THR A CA 1
ATOM 4948 C C . THR A 1 635 ? 31.907 31.370 -43.317 1.00 89.38 635 THR A C 1
ATOM 4950 O O . THR A 1 635 ? 31.977 31.911 -44.418 1.00 89.38 635 THR A O 1
ATOM 4953 N N . ASP A 1 636 ? 32.884 31.437 -42.412 1.00 88.81 636 ASP A N 1
ATOM 4954 C CA . ASP A 1 636 ? 34.132 32.175 -42.624 1.00 88.81 636 ASP A CA 1
ATOM 4955 C C . ASP A 1 636 ? 34.954 31.589 -43.782 1.00 88.81 636 ASP A C 1
ATOM 4957 O O . ASP A 1 636 ? 35.379 32.337 -44.662 1.00 88.81 636 ASP A O 1
ATOM 4961 N N . ASP A 1 637 ? 35.098 30.261 -43.844 1.00 87.38 637 ASP A N 1
ATOM 4962 C CA . ASP A 1 637 ? 35.811 29.563 -44.920 1.00 87.38 637 ASP A CA 1
ATOM 4963 C C . ASP A 1 637 ? 35.161 29.832 -46.285 1.00 87.38 637 ASP A C 1
ATOM 4965 O O . ASP A 1 637 ? 35.852 30.070 -47.273 1.00 87.38 637 ASP A O 1
ATOM 4969 N N . ILE A 1 638 ? 33.828 29.845 -46.363 1.00 86.75 638 ILE A N 1
ATOM 4970 C CA . ILE A 1 638 ? 33.123 30.109 -47.623 1.00 86.75 638 ILE A CA 1
ATOM 4971 C C . ILE A 1 638 ? 33.171 31.585 -48.018 1.00 86.75 638 ILE A C 1
ATOM 4973 O O . ILE A 1 638 ? 33.230 31.892 -49.207 1.00 86.75 638 ILE A O 1
ATOM 4977 N N . ASN A 1 639 ? 33.199 32.501 -47.050 1.00 82.88 639 ASN A N 1
ATOM 4978 C CA . ASN A 1 639 ? 33.337 33.931 -47.323 1.00 82.88 639 ASN A CA 1
ATOM 4979 C C . ASN A 1 639 ? 34.695 34.297 -47.955 1.00 82.88 639 ASN A C 1
ATOM 4981 O O . ASN A 1 639 ? 34.852 35.420 -48.428 1.00 82.88 639 ASN A O 1
ATOM 4985 N N . THR A 1 640 ? 35.661 33.371 -48.001 1.00 84.69 640 THR A N 1
ATOM 4986 C CA . THR A 1 640 ? 36.909 33.550 -48.762 1.00 84.69 640 THR A CA 1
ATOM 4987 C C . THR A 1 640 ? 36.709 33.477 -50.280 1.00 84.69 640 THR A C 1
ATOM 4989 O O . THR A 1 640 ? 37.522 34.029 -51.021 1.00 84.69 640 THR A O 1
ATOM 4992 N N . PHE A 1 641 ? 35.623 32.852 -50.757 1.00 84.81 641 PHE A N 1
ATOM 4993 C CA . PHE A 1 641 ? 35.310 32.781 -52.182 1.00 84.81 641 PHE A CA 1
ATOM 4994 C C . PHE A 1 641 ? 34.672 34.083 -52.672 1.00 84.81 641 PHE A C 1
ATOM 4996 O O . PHE A 1 641 ? 33.650 34.534 -52.151 1.00 84.81 641 PHE A O 1
ATOM 5003 N N . VAL A 1 642 ? 35.225 34.652 -53.742 1.00 83.69 642 VAL A N 1
ATOM 5004 C CA . VAL A 1 642 ? 34.638 35.811 -54.426 1.00 83.69 642 VAL A CA 1
ATOM 5005 C C . VAL A 1 642 ? 33.662 35.291 -55.474 1.00 83.69 642 VAL A C 1
ATOM 5007 O O . VAL A 1 642 ? 34.062 34.780 -56.518 1.00 83.69 642 VAL A O 1
ATOM 5010 N N . LEU A 1 643 ? 32.370 35.367 -55.165 1.00 82.25 643 LEU A N 1
ATOM 5011 C CA . LEU A 1 643 ? 31.292 34.940 -56.056 1.00 82.25 643 LEU A CA 1
ATOM 5012 C C . LEU A 1 643 ? 30.930 36.046 -57.053 1.00 82.25 643 LEU A C 1
ATOM 5014 O O . LEU A 1 643 ? 31.215 37.220 -56.819 1.00 82.25 643 LEU A O 1
ATOM 5018 N N . TRP A 1 644 ? 30.247 35.679 -58.139 1.00 73.06 644 TRP A N 1
ATOM 5019 C CA . TRP A 1 644 ? 29.637 36.664 -59.034 1.00 73.06 644 TRP A CA 1
ATOM 5020 C C . TRP A 1 644 ? 28.662 37.549 -58.244 1.00 73.06 644 TRP A C 1
ATOM 5022 O O . TRP A 1 644 ? 27.733 37.046 -57.603 1.00 73.06 644 TRP A O 1
ATOM 5032 N N . GLU A 1 645 ? 28.847 38.868 -58.284 1.00 61.97 645 GLU A N 1
ATOM 5033 C CA . GLU A 1 645 ? 27.793 39.780 -57.847 1.00 61.97 645 GLU A CA 1
ATOM 5034 C C . GLU A 1 645 ? 26.619 39.638 -58.817 1.00 61.97 645 GLU A C 1
ATOM 5036 O O . GLU A 1 645 ? 26.788 39.758 -60.033 1.00 61.97 645 GLU A O 1
ATOM 5041 N N . ASP A 1 646 ? 25.418 39.394 -58.290 1.00 47.91 646 ASP A N 1
ATOM 5042 C CA . ASP A 1 646 ? 24.190 39.520 -59.070 1.00 47.91 646 ASP A CA 1
ATOM 5043 C C . ASP A 1 646 ? 24.013 41.000 -59.455 1.00 47.91 646 ASP A C 1
ATOM 5045 O O . ASP A 1 646 ? 23.243 41.737 -58.847 1.00 47.91 646 ASP A O 1
ATOM 5049 N N . ASN A 1 647 ? 24.684 41.453 -60.517 1.00 40.88 647 ASN A N 1
ATOM 5050 C CA . ASN A 1 647 ? 24.432 42.753 -61.151 1.00 40.88 647 ASN A CA 1
ATOM 5051 C C . ASN A 1 647 ? 23.119 42.770 -61.962 1.00 40.88 647 ASN A C 1
ATOM 5053 O O . ASN A 1 647 ? 22.900 43.603 -62.846 1.00 40.88 647 ASN A O 1
ATOM 5057 N N . HIS A 1 648 ? 22.193 41.875 -61.621 1.00 37.06 648 HIS A N 1
ATOM 5058 C CA . HIS A 1 648 ? 20.826 41.836 -62.119 1.00 37.06 648 HIS A CA 1
ATOM 5059 C C . HIS A 1 648 ? 19.819 41.882 -60.962 1.00 37.06 648 HIS A C 1
ATOM 5061 O O . HIS A 1 648 ? 18.871 41.109 -60.906 1.00 37.06 648 HIS A O 1
ATOM 5067 N N . ALA A 1 649 ? 20.009 42.844 -60.058 1.00 31.72 649 ALA A N 1
ATOM 5068 C CA . ALA A 1 649 ? 18.935 43.413 -59.251 1.00 31.72 649 ALA A CA 1
ATOM 5069 C C . ALA A 1 649 ? 18.812 44.913 -59.574 1.00 31.72 649 ALA A C 1
ATOM 5071 O O . ALA A 1 649 ? 19.356 45.774 -58.883 1.00 31.72 649 ALA A O 1
ATOM 5072 N N . LYS A 1 650 ? 18.115 45.207 -60.676 1.00 30.06 650 LYS A N 1
ATOM 5073 C CA . LYS A 1 650 ? 17.341 46.441 -60.832 1.00 30.06 650 LYS A CA 1
ATOM 5074 C C . LYS A 1 650 ? 15.871 46.087 -60.721 1.00 30.06 650 LYS A C 1
ATOM 5076 O O . LYS A 1 650 ? 15.493 45.070 -61.344 1.00 30.06 650 LYS A O 1
#

Secondary structure (DSSP, 8-state):
-HHHHHHHHHHHHHHHHHHHHHHHHHHHHHHHHHHHHHHHHHHHHHHHHHHHHHHHHHHHHHHHHTT---SS-HHHHHHHHHHHHHHHHHHHHTS---HHHHHHHHHHHHHHHHHHHHHHHHHHHHHHHHHHHHHHHHHHHHHHHHHHHHHHHHHHHHTT-S-HHHHHHHHHHHHHHHHHHHHHHTT-----HHHHHHHHHHHHHHHSTTSS------HHHHHHHHHHHHHHHHHHHHHHHHHHHHHHHHT----HHHHHHHHHHHHHT----HHHHHHHHHHHHHHHHHHHHHHHHHTTT--SS-SSSSSTTHHHHHHHHHHHHHHHHHHHTTB--------SSTTHHHHHHHHHHHHHHHHHHHHHHHHHHHHHHHHHHHHHHHHHHHHHHHHHHHHHHHHHHHHHHHHHHHHHHHHHHHHHHHHHHHHHHHHHHHHHHHHHHHHHHHHHHHHHHHHHHHHHHHHHHHHHHHHHHHHHHHHHHHHHHHHHHHHHHHHHTGGGSHHHHHHHHHHHHHHHHHHHHHHHHHHHHHHHHHHHHHHHHHHHHHHHHHHHHHHHHHHHHHHHHHHHHHHHHHHHHHHHHHHHHHHHHHHHHHHHHHHHHHHHHHHHHHHHHHHHHHHHHHHHHHHHHHHHHHTTSBPPP-----

pLDDT: mean 76.73, std 15.84, range [30.06, 96.88]

Foldseek 3Di:
DVVVVVVVVVVVVVVVVVVVVLVVVVVVLVVVVVVVVVVLVVLLVLLVVLLVLLVVLQVQLVCVLVVHHDPDDVVVSLVVNVVSLVVQVVVLVVDDDDPLSVVLVVLSVVLVVLSVVSVVLSVLSVVLVVLLVVLLVLLVVLLVLLVVLLVVLVVVCVVPQDDPVLSVQLNVLSVVQSVLSVCSNVVHDDNPVVSVVVNCVSCVVVVVVPPDDPGDDDVVSVVSVVVSVVSVVVSVVSVVSSVVSSVCSNPDDRCNSVSSVVSSVSSVVPDPPPVSPVVVVVSVVVVVVVVVVVVVVVVVPDDPDDPPPPVVVVVVVVVLVVVQVVLVVCVVLQALQGQRDQDDDDCNVVSVVVVVVSVVVLVVLVVVLVVLVVLLVVLVVLVVVLVVVVVVLVVVLVVLVVLLVVLVVLLVVLVVLLVVLVVLLVVLVVLLVVLVVVLVVLVVVLVVLVVVLVVLVVVLVVLVVVLVVLVVVVVVLVVVLVVLVVQLVVLVVQLVVLVVVPPVSPVSNVVSVVSNVVSVVSVVVSVVVVVVSVVVVVVSVVVNVVSVVVSVVSVVVSVVSVVSSVVSVVSSVVSVVSNVVSVVVNVVSVVVSVVSVVSNVVSVVVSVVSVVVVVVSVVSVVVSVVSNVVSVVVVVVSVSRNHDDPPPDD

Sequence (650 aa):
MKRMLGKQQHRQHMLNGFLIVLFMGLILSLWMIRSANQSVQWYASKSQFLLNKALEVEEQIEKYAKGNGGEKPLEVTMIEVDRYLMELKNRSDNEANNDWKIKFQSRLTKLEQAWQKDKNIIERIQLSQGMGSESEKLAIELQAQVIELSRMVKMNQSFQLLDRRQSNSITQALEEFQKNLNAVALNEQALNFKLLETVERNLSPFIEAKGNRREIVDPKIAAQLVLINKGMEGLKAEFRTNSKIRQIIENYESDLFQHASRLSLLLGEKPSNPLGTTLVALLITAAIIIMLCVQNLWQRKFNDGLVAQLLSEQEETEERIKLFTHEVSNMIDGNLNVEFTVSDGPTKELAETMNMAVQSIDRMIRRVIMQIKKIQHDTMSANAMFSQTQTMFGKEDKIINAAIDNMKNVSTVLMKSSQHSDSVIAEAEQTASDATTNVNRIREGLADIIGIADKMINLREIVGRVVQNQESIQQNISAVEDATEQTVILALNAAIQAASANQGGQGFAIVATEMQELADQIEETMNDIKSQLSSVSKGLVDISASVENTTEVIEGEIVLTRETEQCLNAIEMAANQLEGVISAAAKATAVESEEAQSVINSSDQLNSGMKHLGASLSEIQAALEAISIDSNRLTDDINTFVLWEDNHAK